Protein AF-A0A3D2CCB9-F1 (afdb_monomer_lite)

Sequence (405 aa):
MDDALVVRWASGDPSARTALRNAIRSTAERVLGHPAFLKAIGPEVRGKYASEDKRRELTGAIADQVMRQRPATAGQVKVVALMTAGRIAVEALQTGRAKASDGSRHLPPAIVMQWTIVPDTLNPRLKEAAEKHLAICAQCREDLRTMDRIVRTLDAVDHETTRAELAEEAAHVQKSLDETVDLQAAMRSAMKDAREARRAKMQSRARGGASSKGGSRALPGAAADAGSSGGRAWIPLVTVVLLGAGALWALRGDDGSAPTGPVKGVAALADLSAPEVARLEELPPAVQMVVADLGSGDCRTAAGRMRGIVRENPDMPRLGMLEGAAWVCAGNGAKANRILKPLSELEASANPPRQVWWYLAQSQLLMGNVDEALQSLVKAQQEDPRHRARAEAQVGLIKEALDAM

Secondary structure (DSSP, 8-state):
--HHHHHHHHTT-HHHHHHHHHHHHHHHHHHHT-HHHHHHS-HHHHHHHSSHHHHHHHHHHHHHHHHHT--SSHHHHHHHHHHHHHHHHHHHHHTTPPPPTTSPPPPPHHHHHHHHH-TTSS-HHHHHHHHHHHHH-HHHHHHHHHHHHHHHHHHHH-TTS-HHHHHHHHHHHHHHHHHHHHHHHHHHHHHHHHHHHHHHHHHHHTTS-----------------------TTTHHHHHHHHHHHHHHHHHS-------S---TTGGGGS--PPP----GGGS-TTHHHHHHHHHTT-HHHHHHHHHHHHHH-TT-HHHHHHHHHHHHHTT-HHHHHHHHHHHHSS-GGG---TTHHHHHHHHHHHHT-HHHHHHHHHHHHHH-TTTHHHHHHHHHHHHHHHHT-

Radius of gyration: 27.5 Å; chains: 1; bounding box: 79×64×67 Å

Structure (mmCIF, N/CA/C/O backbone):
data_AF-A0A3D2CCB9-F1
#
_entry.id   AF-A0A3D2CCB9-F1
#
loop_
_atom_site.group_PDB
_atom_site.id
_atom_site.type_symbol
_atom_site.label_atom_id
_atom_site.label_alt_id
_atom_site.label_comp_id
_atom_site.label_asym_id
_atom_site.label_entity_id
_atom_site.label_seq_id
_atom_site.pdbx_PDB_ins_code
_atom_site.Cartn_x
_atom_site.Cartn_y
_atom_site.Cartn_z
_atom_site.occupancy
_atom_site.B_iso_or_equiv
_atom_site.auth_seq_id
_atom_site.auth_comp_id
_atom_site.auth_asym_id
_atom_site.auth_atom_id
_atom_site.pdbx_PDB_model_num
ATOM 1 N N . MET A 1 1 ? -13.197 11.278 -19.118 1.00 89.81 1 MET A N 1
ATOM 2 C CA . MET A 1 1 ? -11.741 11.075 -18.886 1.00 89.81 1 MET A CA 1
ATOM 3 C C . MET A 1 1 ? -11.446 9.689 -19.404 1.00 89.81 1 MET A C 1
ATOM 5 O O . MET A 1 1 ? -12.121 8.780 -18.949 1.00 89.81 1 MET A O 1
ATOM 9 N N . ASP A 1 2 ? -10.535 9.545 -20.360 1.00 92.81 2 ASP A N 1
ATOM 10 C CA . ASP A 1 2 ? -10.355 8.311 -21.132 1.00 92.81 2 ASP A CA 1
ATOM 11 C C . ASP A 1 2 ? -8.948 7.711 -20.973 1.00 92.81 2 ASP A C 1
ATOM 13 O O . ASP A 1 2 ? -8.016 8.364 -20.491 1.00 92.81 2 ASP A O 1
ATOM 17 N N . ASP A 1 3 ? -8.795 6.446 -21.368 1.00 94.44 3 ASP A N 1
ATOM 18 C CA . ASP A 1 3 ? -7.508 5.746 -21.306 1.00 94.44 3 ASP A CA 1
ATOM 19 C C . ASP A 1 3 ? -6.469 6.362 -22.249 1.00 94.44 3 ASP A C 1
ATOM 21 O O . ASP A 1 3 ? -5.279 6.355 -21.942 1.00 94.44 3 ASP A O 1
ATOM 25 N N . ALA A 1 4 ? -6.894 6.973 -23.360 1.00 95.44 4 ALA A N 1
ATOM 26 C CA . ALA A 1 4 ? -5.995 7.668 -24.279 1.00 95.44 4 ALA A CA 1
ATOM 27 C C . ALA A 1 4 ? -5.254 8.830 -23.587 1.00 95.44 4 ALA A C 1
ATOM 29 O O . ALA A 1 4 ? -4.055 9.028 -23.808 1.00 95.44 4 ALA A O 1
ATOM 30 N N . LEU A 1 5 ? -5.930 9.569 -22.702 1.00 95.56 5 LEU A N 1
ATOM 31 C CA . LEU A 1 5 ? -5.327 10.601 -21.863 1.00 95.56 5 LEU A CA 1
ATOM 32 C C . LEU A 1 5 ? -4.329 10.015 -20.854 1.00 95.56 5 LEU A C 1
ATOM 34 O O . LEU A 1 5 ? -3.261 10.599 -20.649 1.00 95.56 5 LEU A O 1
ATOM 38 N N . VAL A 1 6 ? -4.646 8.869 -20.242 1.00 96.44 6 VAL A N 1
ATOM 39 C CA . VAL A 1 6 ? -3.758 8.190 -19.279 1.00 96.44 6 VAL A CA 1
ATOM 40 C C . VAL A 1 6 ? -2.511 7.640 -19.972 1.00 96.44 6 VAL A C 1
ATOM 42 O O . VAL A 1 6 ? -1.403 7.884 -19.497 1.00 96.44 6 VAL A O 1
ATOM 45 N N . VAL A 1 7 ? -2.656 7.008 -21.141 1.00 96.12 7 VAL A N 1
ATOM 46 C CA . VAL A 1 7 ? -1.538 6.520 -21.967 1.00 96.12 7 VAL A CA 1
ATOM 47 C C . VAL A 1 7 ? -0.624 7.671 -22.399 1.00 96.12 7 VAL A C 1
ATOM 49 O O . VAL A 1 7 ? 0.592 7.575 -22.237 1.00 96.12 7 VAL A O 1
ATOM 52 N N . ARG A 1 8 ? -1.181 8.798 -22.869 1.00 97.31 8 ARG A N 1
ATOM 53 C CA . ARG A 1 8 ? -0.388 9.995 -23.219 1.00 97.31 8 ARG A CA 1
ATOM 54 C C . ARG A 1 8 ? 0.357 10.576 -22.017 1.00 97.31 8 ARG A C 1
ATOM 56 O O . ARG A 1 8 ? 1.513 10.984 -22.133 1.00 97.31 8 ARG A O 1
ATOM 63 N N . TRP A 1 9 ? -0.282 10.611 -20.848 1.00 97.06 9 TRP A N 1
ATOM 64 C CA . TRP A 1 9 ? 0.381 11.029 -19.614 1.00 97.06 9 TRP A CA 1
ATOM 65 C C . TRP A 1 9 ? 1.522 10.075 -19.228 1.00 97.06 9 TRP A C 1
ATOM 67 O O . TRP A 1 9 ? 2.608 10.545 -18.881 1.00 97.06 9 TRP A O 1
ATOM 77 N N . ALA 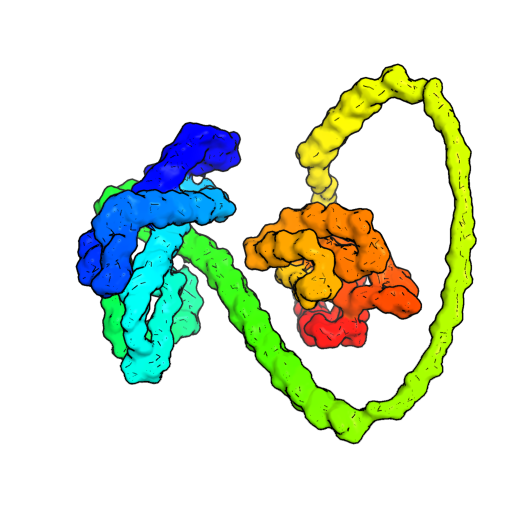A 1 10 ? 1.311 8.762 -19.344 1.00 94.44 10 ALA A N 1
ATOM 78 C CA . ALA A 1 10 ? 2.328 7.746 -19.086 1.00 94.44 10 ALA A CA 1
ATOM 79 C C . ALA A 1 10 ? 3.521 7.851 -20.057 1.00 94.44 10 ALA A C 1
ATOM 81 O O . ALA A 1 10 ? 4.663 7.677 -19.631 1.00 94.44 10 ALA A O 1
ATOM 82 N N . SER A 1 11 ? 3.290 8.236 -21.320 1.00 96.19 11 SER A N 1
ATOM 83 C CA . SER A 1 11 ? 4.350 8.566 -22.287 1.00 96.19 11 SER A CA 1
ATOM 84 C C . SER A 1 11 ? 4.996 9.948 -22.078 1.00 96.19 11 SER A C 1
ATOM 86 O O . SER A 1 11 ? 5.824 10.364 -22.883 1.00 96.19 11 SER A O 1
ATOM 88 N N . GLY A 1 12 ? 4.639 10.674 -21.012 1.00 95.81 12 GLY A N 1
ATOM 89 C CA . GLY A 1 12 ? 5.290 11.923 -20.604 1.00 95.81 12 GLY A CA 1
ATOM 90 C C . GLY A 1 12 ? 4.719 13.215 -21.200 1.00 95.81 12 GLY A C 1
ATOM 91 O O . GLY A 1 12 ? 5.327 14.267 -21.009 1.00 95.81 12 GLY A O 1
ATOM 92 N N . ASP A 1 13 ? 3.567 13.180 -21.878 1.00 97.00 13 ASP A N 1
ATOM 93 C CA . ASP A 1 13 ? 2.943 14.366 -22.486 1.00 97.00 13 ASP A CA 1
ATOM 94 C C . ASP A 1 13 ? 2.554 15.418 -21.412 1.00 97.00 13 ASP A C 1
ATOM 96 O O . ASP A 1 13 ? 1.701 15.146 -20.552 1.00 97.00 13 ASP A O 1
ATOM 100 N N . PRO A 1 14 ? 3.129 16.642 -21.438 1.00 95.50 14 PRO A N 1
ATOM 101 C CA . PRO A 1 14 ? 2.828 17.688 -20.455 1.00 95.50 14 PRO A CA 1
ATOM 102 C C . PRO A 1 14 ? 1.378 18.191 -20.507 1.00 95.50 14 PRO A C 1
ATOM 104 O O . PRO A 1 14 ? 0.819 18.583 -19.476 1.00 95.50 14 PRO A O 1
ATOM 107 N N . SER A 1 15 ? 0.751 18.169 -21.688 1.00 96.31 15 SER A N 1
ATOM 108 C CA . SER A 1 15 ? -0.650 18.563 -21.862 1.00 96.31 15 SER A CA 1
ATOM 109 C C . SER A 1 15 ? -1.579 17.517 -21.243 1.00 96.31 15 SER A C 1
ATOM 111 O O . SER A 1 15 ? -2.461 17.870 -20.456 1.00 96.31 15 SER A O 1
ATOM 113 N N . ALA A 1 16 ? -1.295 16.231 -21.476 1.00 96.06 16 ALA A N 1
ATOM 114 C CA . ALA A 1 16 ? -2.024 15.122 -20.870 1.00 96.06 16 ALA A CA 1
ATOM 115 C C . ALA A 1 16 ? -1.868 15.111 -19.343 1.00 96.06 16 ALA A C 1
ATOM 117 O O . ALA A 1 16 ? -2.861 15.018 -18.624 1.00 96.06 16 ALA A O 1
ATOM 118 N N . ARG A 1 17 ? -0.645 15.326 -18.831 1.00 96.88 17 ARG A N 1
ATOM 119 C CA . ARG A 1 17 ? -0.377 15.495 -17.392 1.00 96.88 17 ARG A CA 1
ATOM 120 C C . ARG A 1 17 ? -1.244 16.591 -16.767 1.00 96.88 17 ARG A C 1
ATOM 122 O O . ARG A 1 17 ? -1.768 16.412 -15.669 1.00 96.88 17 ARG A O 1
ATOM 129 N N . THR A 1 18 ? -1.373 17.728 -17.447 1.00 97.19 18 THR A N 1
ATOM 130 C CA . THR A 1 18 ? -2.133 18.886 -16.953 1.00 97.19 18 THR A CA 1
ATOM 131 C C . THR A 1 18 ? -3.636 18.612 -16.967 1.00 97.19 18 THR A C 1
ATOM 133 O O . THR A 1 18 ? -4.312 18.843 -15.963 1.00 97.19 18 THR A O 1
ATOM 136 N N . ALA A 1 19 ? -4.155 18.055 -18.063 1.00 96.62 19 ALA A N 1
ATOM 137 C CA . ALA A 1 19 ? -5.556 17.666 -18.180 1.00 96.62 19 ALA A CA 1
ATOM 138 C C . ALA A 1 19 ? -5.942 16.579 -17.160 1.00 96.62 19 ALA A C 1
ATOM 140 O O . ALA A 1 19 ? -6.955 16.725 -16.476 1.00 96.62 19 ALA A O 1
ATOM 141 N N . LEU A 1 20 ? -5.104 15.554 -16.966 1.00 97.12 20 LEU A N 1
ATOM 142 C CA . LEU A 1 20 ? -5.332 14.497 -15.977 1.00 97.12 20 LEU A CA 1
ATOM 143 C C . LEU A 1 20 ? -5.311 15.043 -14.542 1.00 97.12 20 LEU A C 1
ATOM 145 O O . LEU A 1 20 ? -6.213 14.750 -13.756 1.00 97.12 20 LEU A O 1
ATOM 149 N N . ARG A 1 21 ? -4.345 15.913 -14.206 1.00 97.69 21 ARG A N 1
ATOM 150 C CA . ARG A 1 21 ? -4.309 16.607 -12.906 1.00 97.69 21 ARG A CA 1
ATOM 151 C C . ARG A 1 21 ? -5.600 17.390 -12.663 1.00 97.69 21 ARG A C 1
ATOM 153 O O . ARG A 1 21 ? -6.152 17.326 -11.567 1.00 97.69 21 ARG A O 1
ATOM 160 N N . ASN A 1 22 ? -6.095 18.107 -13.671 1.00 96.94 22 ASN A N 1
ATOM 161 C CA . ASN A 1 22 ? -7.333 18.880 -13.566 1.00 96.94 22 ASN A CA 1
ATOM 162 C C . ASN A 1 22 ? -8.575 17.981 -13.436 1.00 96.94 22 ASN A C 1
ATOM 164 O O . ASN A 1 22 ? -9.456 18.298 -12.639 1.00 96.94 22 ASN A O 1
ATOM 168 N N . ALA A 1 23 ? -8.623 16.839 -14.128 1.00 95.81 23 ALA A N 1
ATOM 169 C CA . ALA A 1 23 ? -9.690 15.849 -13.975 1.00 95.81 23 ALA A CA 1
ATOM 170 C C . ALA A 1 23 ? -9.727 15.261 -12.551 1.00 95.81 23 ALA A C 1
ATOM 172 O O . ALA A 1 23 ? -10.789 15.221 -11.929 1.00 95.81 23 ALA A O 1
ATOM 173 N N . ILE A 1 24 ? -8.568 14.901 -11.984 1.00 97.31 24 ILE A N 1
ATOM 174 C CA . ILE A 1 24 ? -8.467 14.423 -10.595 1.00 97.31 24 ILE A CA 1
ATOM 175 C C . ILE A 1 24 ? -8.910 15.513 -9.607 1.00 97.31 24 ILE A C 1
ATOM 177 O O . ILE A 1 24 ? -9.691 15.232 -8.697 1.00 97.31 24 ILE A O 1
ATOM 181 N N . ARG A 1 25 ? -8.464 16.766 -9.800 1.00 97.50 25 ARG A N 1
ATOM 182 C CA . ARG A 1 25 ? -8.892 17.902 -8.964 1.00 97.50 25 ARG A CA 1
ATOM 183 C C . ARG A 1 25 ? -10.398 18.128 -9.034 1.00 97.50 25 ARG A C 1
ATOM 185 O O . ARG A 1 25 ? -11.002 18.324 -7.990 1.00 97.50 25 ARG A O 1
ATOM 192 N N . SER A 1 26 ? -10.995 18.055 -10.224 1.00 95.62 26 SER A N 1
ATOM 193 C CA . SER A 1 26 ? -12.445 18.170 -10.417 1.00 95.62 26 SER A CA 1
ATOM 194 C C . SER A 1 26 ? -13.201 17.070 -9.667 1.00 95.62 26 SER A C 1
ATOM 196 O O . SER A 1 26 ? -14.114 17.358 -8.901 1.00 95.62 26 SER A O 1
ATOM 198 N N . THR A 1 27 ? -12.782 15.807 -9.786 1.00 95.75 27 THR A N 1
ATOM 199 C CA . THR A 1 27 ? -13.390 14.692 -9.037 1.00 95.75 27 THR A CA 1
ATOM 200 C C . THR A 1 27 ? -13.267 14.878 -7.522 1.00 95.75 27 THR A C 1
ATOM 202 O O . THR A 1 27 ? -14.252 14.714 -6.804 1.00 95.75 27 THR A O 1
ATOM 205 N N . ALA A 1 28 ? -12.100 15.294 -7.028 1.00 97.06 28 ALA A N 1
ATOM 206 C CA . ALA A 1 28 ? -11.897 15.566 -5.608 1.00 97.06 28 ALA A CA 1
ATOM 207 C C . ALA A 1 28 ? -12.698 16.791 -5.109 1.00 97.06 28 ALA A C 1
ATOM 209 O O . ALA A 1 28 ? -13.247 16.751 -4.009 1.00 97.06 28 ALA A O 1
ATOM 210 N N . GLU A 1 29 ? -12.833 17.845 -5.919 1.00 96.88 29 GLU A N 1
ATOM 211 C CA . GLU A 1 29 ? -13.668 19.020 -5.628 1.00 96.88 29 GLU A CA 1
ATOM 212 C C . GLU A 1 29 ? -15.150 18.637 -5.559 1.00 96.88 29 GLU A C 1
ATOM 214 O O . GLU A 1 29 ? -15.848 19.049 -4.637 1.00 96.88 29 GLU A O 1
ATOM 219 N N . ARG A 1 30 ? -15.627 17.778 -6.470 1.00 96.00 30 ARG A N 1
ATOM 220 C CA . ARG A 1 30 ? -17.007 17.272 -6.445 1.00 96.00 30 ARG A CA 1
ATOM 221 C C . ARG A 1 30 ? -17.314 16.448 -5.184 1.00 96.00 30 ARG A C 1
ATOM 223 O O . ARG A 1 30 ? -18.445 16.498 -4.711 1.00 96.00 30 ARG A O 1
ATOM 230 N N . VAL A 1 31 ? -16.329 15.749 -4.604 1.00 97.00 31 VAL A N 1
ATOM 231 C CA . VAL A 1 31 ? -16.457 15.070 -3.295 1.00 97.00 31 VAL A CA 1
ATOM 232 C C . VAL A 1 31 ? -16.439 16.079 -2.136 1.00 97.00 31 VAL A C 1
ATOM 234 O O . VAL A 1 31 ? -17.378 16.125 -1.342 1.00 97.00 31 VAL A O 1
ATOM 237 N N . LEU A 1 32 ? -15.392 16.905 -2.037 1.00 97.06 32 LEU A N 1
ATOM 238 C CA . LEU A 1 32 ? -15.156 17.803 -0.893 1.00 97.06 32 LEU A CA 1
ATOM 239 C C . LEU A 1 32 ? -16.065 19.045 -0.876 1.00 97.06 32 LEU A C 1
ATOM 241 O O . LEU A 1 32 ? -16.229 19.678 0.165 1.00 97.06 32 LEU A O 1
ATOM 245 N N . GLY A 1 33 ? -16.651 19.405 -2.015 1.00 96.12 33 GLY A N 1
ATOM 246 C CA . GLY A 1 33 ? -17.669 20.444 -2.158 1.00 96.12 33 GLY A CA 1
ATOM 247 C C . GLY A 1 33 ? -19.104 19.910 -2.105 1.00 96.12 33 GLY A C 1
ATOM 248 O O . GLY A 1 33 ? -20.044 20.699 -2.206 1.00 96.12 33 GLY A O 1
ATOM 249 N N . HIS A 1 34 ? -19.312 18.594 -1.958 1.00 97.00 34 HIS A N 1
ATOM 250 C CA . HIS A 1 34 ? -20.649 18.014 -2.068 1.00 97.00 34 HIS A CA 1
ATOM 251 C C . HIS A 1 34 ? -21.597 18.534 -0.967 1.00 97.00 34 HIS A C 1
ATOM 253 O O . HIS A 1 34 ? -21.250 18.470 0.219 1.00 97.00 34 HIS A O 1
ATOM 259 N N . PRO A 1 35 ? -22.839 18.956 -1.289 1.00 95.88 35 PRO A N 1
ATOM 260 C CA . PRO A 1 35 ? -23.764 19.508 -0.297 1.00 95.88 35 PRO A CA 1
ATOM 261 C C . PRO A 1 35 ? -24.075 18.571 0.877 1.00 95.88 35 PRO A C 1
ATOM 263 O O . PRO A 1 35 ? -24.323 19.047 1.982 1.00 95.88 35 PRO A O 1
ATOM 266 N N . ALA A 1 36 ? -24.059 17.247 0.671 1.00 95.38 36 ALA A N 1
ATOM 267 C CA . ALA A 1 36 ? -24.248 16.290 1.766 1.00 95.38 36 ALA A CA 1
ATOM 268 C C . ALA A 1 36 ? -23.063 16.290 2.748 1.00 95.38 36 ALA A C 1
ATOM 270 O O . ALA A 1 36 ? -23.281 16.314 3.955 1.00 95.38 36 ALA A O 1
ATOM 271 N N . PHE A 1 37 ? -21.827 16.344 2.238 1.00 97.00 37 PHE A N 1
ATOM 272 C CA . PHE A 1 37 ? -20.616 16.424 3.055 1.00 97.00 37 PHE A CA 1
ATOM 273 C C . PHE A 1 37 ? -20.558 17.746 3.831 1.00 97.00 37 PHE A C 1
ATOM 275 O O . PHE A 1 37 ? -20.442 17.737 5.054 1.00 97.00 37 PHE A O 1
ATOM 282 N N . LEU A 1 38 ? -20.748 18.882 3.148 1.00 96.00 38 LEU A N 1
ATOM 283 C CA . LEU A 1 38 ? -20.695 20.211 3.773 1.00 96.00 38 LEU A CA 1
ATOM 284 C C . LEU A 1 38 ? -21.768 20.421 4.861 1.00 96.00 38 LEU A C 1
ATOM 286 O O . LEU A 1 38 ? -21.538 21.170 5.814 1.00 96.00 38 LEU A O 1
ATOM 290 N N . LYS A 1 39 ? -22.920 19.744 4.751 1.00 94.81 39 LYS A N 1
ATOM 291 C CA . LYS A 1 39 ? -23.961 19.713 5.794 1.00 94.81 39 LYS A CA 1
ATOM 292 C C . LYS A 1 39 ? -23.605 18.792 6.968 1.00 94.81 39 LYS A C 1
ATOM 294 O O . LYS A 1 39 ? -23.946 19.126 8.099 1.00 94.81 39 LYS A O 1
ATOM 299 N N . ALA A 1 40 ? -22.938 17.667 6.709 1.00 94.06 40 ALA A N 1
ATOM 300 C CA . ALA A 1 40 ? -22.612 16.650 7.712 1.00 94.06 40 ALA A CA 1
ATOM 301 C C . ALA A 1 40 ? -21.340 16.952 8.534 1.00 94.06 40 ALA A C 1
ATOM 303 O O . ALA A 1 40 ? -21.204 16.450 9.651 1.00 94.06 40 ALA A O 1
ATOM 304 N N . ILE A 1 41 ? -20.415 17.780 8.030 1.00 94.44 41 ILE A N 1
ATOM 305 C CA . ILE A 1 41 ? -19.213 18.173 8.785 1.00 94.44 41 ILE A CA 1
ATOM 306 C C . ILE A 1 41 ? -19.514 19.135 9.943 1.00 94.44 41 ILE A C 1
ATOM 308 O O . ILE A 1 41 ? -20.292 20.092 9.817 1.00 94.44 41 ILE A O 1
ATOM 312 N N . GLY A 1 42 ? -18.829 18.901 11.067 1.00 90.75 42 GLY A N 1
ATOM 313 C CA . GLY A 1 42 ? -18.899 19.729 12.270 1.00 90.75 42 GLY A CA 1
ATOM 314 C C . GLY A 1 42 ? -18.326 21.144 12.079 1.00 90.75 42 GLY A C 1
ATOM 315 O O . GLY A 1 42 ? -17.565 21.392 11.137 1.00 90.75 42 GLY A O 1
ATOM 316 N N . PRO A 1 43 ? -18.672 22.095 12.968 1.00 90.50 43 PRO A N 1
ATOM 317 C CA . PRO A 1 43 ? -18.287 23.502 12.826 1.00 90.50 43 PRO A CA 1
ATOM 318 C C . PRO A 1 43 ? -16.764 23.713 12.825 1.00 90.50 43 PRO A C 1
ATOM 320 O O . PRO A 1 43 ? -16.272 24.529 12.048 1.00 90.50 43 PRO A O 1
ATOM 323 N N . GLU A 1 44 ? -16.021 22.935 13.619 1.00 90.19 44 GLU A N 1
ATOM 324 C CA . GLU A 1 44 ? -14.558 23.018 13.769 1.00 90.19 44 GLU A CA 1
ATOM 325 C C . GLU A 1 44 ? -13.802 22.855 12.442 1.00 90.19 44 GLU A C 1
ATOM 327 O O . GLU A 1 44 ? -12.854 23.585 12.152 1.00 90.19 44 GLU A O 1
ATOM 332 N N . VAL A 1 45 ? -14.237 21.908 11.606 1.00 93.12 45 VAL A N 1
ATOM 333 C CA . VAL A 1 45 ? -13.616 21.626 10.303 1.00 93.12 45 VAL A CA 1
ATOM 334 C C . VAL A 1 45 ? -14.290 22.354 9.147 1.00 93.12 45 VAL A C 1
ATOM 336 O O . VAL A 1 45 ? -13.662 22.525 8.103 1.00 93.12 45 VAL A O 1
ATOM 339 N N . ARG A 1 46 ? -15.530 22.837 9.308 1.00 91.75 46 ARG A N 1
ATOM 340 C CA . ARG A 1 46 ? -16.287 23.515 8.240 1.00 91.75 46 ARG A CA 1
ATOM 341 C C . ARG A 1 46 ? -15.510 24.678 7.626 1.00 91.75 46 ARG A C 1
ATOM 343 O O . ARG A 1 46 ? -15.502 24.824 6.407 1.00 91.75 46 ARG A O 1
ATOM 350 N N . GLY A 1 47 ? -14.764 25.434 8.433 1.00 91.12 47 GLY A N 1
ATOM 351 C CA . GLY A 1 47 ? -13.903 26.525 7.962 1.00 91.12 47 GLY A CA 1
ATOM 352 C C . GLY A 1 47 ? -12.766 26.111 7.010 1.00 91.12 47 GLY A C 1
ATOM 353 O O . GLY A 1 47 ? -12.216 26.985 6.338 1.00 91.12 47 GLY A O 1
ATOM 354 N N . LYS A 1 48 ? -12.411 24.818 6.926 1.00 91.81 48 LYS A N 1
ATOM 355 C CA . LYS A 1 48 ? -11.437 24.267 5.961 1.00 91.81 48 LYS A CA 1
ATOM 356 C C . LYS A 1 48 ? -12.069 23.895 4.615 1.00 91.81 48 LYS A C 1
ATOM 358 O O . LYS A 1 48 ? -11.382 23.946 3.605 1.00 91.81 48 LYS A O 1
ATOM 363 N N . TYR A 1 49 ? -13.358 23.555 4.598 1.00 94.38 49 TYR A N 1
ATOM 364 C CA . TYR A 1 49 ? -14.058 23.047 3.409 1.00 94.38 49 TYR A CA 1
ATOM 365 C C . TYR A 1 49 ? -15.093 24.025 2.832 1.00 94.38 49 TYR A C 1
ATOM 367 O O . TYR A 1 49 ? -15.561 23.827 1.716 1.00 94.38 49 TYR A O 1
ATOM 375 N N . ALA A 1 50 ? -15.459 25.088 3.556 1.00 88.25 50 ALA A N 1
ATOM 376 C CA . ALA A 1 50 ? -16.481 26.039 3.116 1.00 88.25 50 ALA A CA 1
ATOM 377 C C . ALA A 1 50 ? -16.060 26.873 1.890 1.00 88.25 50 ALA A C 1
ATOM 379 O O . ALA A 1 50 ? -16.846 27.006 0.953 1.00 88.25 50 ALA A O 1
ATOM 380 N N . SER A 1 51 ? -14.837 27.416 1.870 1.00 92.75 51 SER A N 1
ATOM 381 C CA . SER A 1 51 ? -14.349 28.229 0.749 1.00 92.75 51 SER A CA 1
ATOM 382 C C . SER A 1 51 ? -13.711 27.376 -0.345 1.00 92.75 51 SER A C 1
ATOM 384 O O . SER A 1 51 ? -12.999 26.409 -0.066 1.00 92.75 51 SER A O 1
ATOM 386 N N . GLU A 1 52 ? -13.938 27.766 -1.600 1.00 92.56 52 GLU A N 1
ATOM 387 C CA . GLU A 1 52 ? -13.395 27.065 -2.766 1.00 92.56 52 GLU A CA 1
ATOM 388 C C . GLU A 1 52 ? -11.861 27.056 -2.763 1.00 92.56 52 GLU A C 1
ATOM 390 O O . GLU A 1 52 ? -11.265 26.012 -2.990 1.00 92.56 52 GLU A O 1
ATOM 395 N N . ASP A 1 53 ? -11.204 28.162 -2.400 1.00 93.12 53 ASP A N 1
ATOM 396 C CA . ASP A 1 53 ? -9.734 28.251 -2.402 1.00 93.12 53 ASP A CA 1
ATOM 397 C C . ASP A 1 53 ? -9.053 27.231 -1.478 1.00 93.12 53 ASP A C 1
ATOM 399 O O . ASP A 1 53 ? -8.028 26.651 -1.838 1.00 93.12 53 ASP A O 1
ATOM 403 N N . LYS A 1 54 ? -9.654 26.931 -0.319 1.00 92.38 54 LYS A N 1
ATOM 404 C CA . LYS A 1 54 ? -9.115 25.922 0.607 1.00 92.38 54 LYS A CA 1
ATOM 405 C C . LYS A 1 54 ? -9.339 24.502 0.091 1.00 92.38 54 LYS A C 1
ATOM 407 O O . LYS A 1 54 ? -8.467 23.648 0.237 1.00 92.38 54 LYS A O 1
ATOM 412 N N . ARG A 1 55 ? -10.467 24.238 -0.579 1.00 95.12 55 ARG A N 1
ATOM 413 C CA . ARG A 1 55 ? -10.667 22.956 -1.273 1.00 95.12 55 ARG A CA 1
ATOM 414 C C . ARG A 1 55 ? -9.736 22.826 -2.486 1.00 95.12 55 ARG A C 1
ATOM 416 O O . ARG A 1 55 ? -9.158 21.763 -2.692 1.00 95.12 55 ARG A O 1
ATOM 423 N N . ARG A 1 56 ? -9.468 23.907 -3.227 1.00 92.69 56 ARG A N 1
ATOM 424 C CA . ARG A 1 56 ? -8.487 23.953 -4.330 1.00 92.69 56 ARG A CA 1
ATOM 425 C C . ARG A 1 56 ? -7.065 23.599 -3.881 1.00 92.69 56 ARG A C 1
ATOM 427 O O . ARG A 1 56 ? -6.341 22.982 -4.667 1.00 92.69 56 ARG A O 1
ATOM 434 N N . GLU A 1 57 ? -6.673 23.946 -2.656 1.00 92.56 57 GLU A N 1
ATOM 435 C CA . GLU A 1 57 ? -5.408 23.517 -2.040 1.00 92.56 57 GLU A CA 1
ATOM 436 C C . GLU A 1 57 ? -5.400 21.997 -1.783 1.00 92.56 57 GLU A C 1
ATOM 438 O O . GLU A 1 57 ? -4.544 21.279 -2.308 1.00 92.56 57 GLU A O 1
ATOM 443 N N . LEU A 1 58 ? -6.415 21.484 -1.074 1.00 94.62 58 LEU A N 1
ATOM 444 C CA . LEU A 1 58 ? -6.555 20.055 -0.751 1.00 94.62 58 LEU A CA 1
ATOM 445 C C . LEU A 1 58 ? -6.632 19.167 -2.004 1.00 94.62 58 LEU A C 1
ATOM 447 O O . LEU A 1 58 ? -5.942 18.153 -2.099 1.00 94.62 58 LEU A O 1
ATOM 451 N N . THR A 1 59 ? -7.421 19.564 -3.005 1.00 96.81 59 THR A N 1
ATOM 452 C CA . THR A 1 59 ? -7.526 18.849 -4.290 1.00 96.81 59 THR A CA 1
ATOM 453 C C . THR A 1 59 ? -6.203 18.837 -5.055 1.00 96.81 59 THR A C 1
ATOM 455 O O . THR A 1 59 ? -5.918 17.869 -5.760 1.00 96.81 59 THR A O 1
ATOM 458 N N . GLY A 1 60 ? -5.362 19.866 -4.894 1.00 95.31 60 GLY A N 1
ATOM 459 C CA . GLY A 1 60 ? -4.001 19.891 -5.427 1.00 95.31 60 GLY A CA 1
ATOM 460 C C . GLY A 1 60 ? -3.136 18.767 -4.853 1.00 95.31 60 GLY A C 1
ATOM 461 O O . GLY A 1 60 ? -2.554 17.999 -5.620 1.00 95.31 60 GLY A O 1
ATOM 462 N N . ALA A 1 61 ? -3.120 18.624 -3.524 1.00 95.44 61 ALA A N 1
ATOM 463 C CA . ALA A 1 61 ? -2.387 17.560 -2.835 1.00 95.44 61 ALA A CA 1
ATOM 464 C C . ALA A 1 61 ? -2.918 16.156 -3.183 1.00 95.44 61 ALA A C 1
ATOM 466 O O . ALA A 1 61 ? -2.123 15.239 -3.411 1.00 95.44 61 ALA A O 1
ATOM 467 N N . ILE A 1 62 ? -4.245 16.002 -3.300 1.00 97.12 62 ILE A N 1
ATOM 468 C CA . ILE A 1 62 ? -4.884 14.762 -3.770 1.00 97.12 62 ILE A CA 1
ATOM 469 C C . ILE A 1 62 ? -4.386 14.414 -5.176 1.00 97.12 62 ILE A C 1
ATOM 471 O O . ILE A 1 62 ? -3.935 13.293 -5.396 1.00 97.12 62 ILE A O 1
ATOM 475 N N . ALA A 1 63 ? -4.391 15.363 -6.116 1.00 97.38 63 ALA A N 1
ATOM 476 C CA . ALA A 1 63 ? -3.936 15.105 -7.481 1.00 97.38 63 ALA A CA 1
ATOM 477 C C . ALA A 1 63 ? -2.456 14.688 -7.551 1.00 97.38 63 ALA A C 1
ATOM 479 O O . ALA A 1 63 ? -2.126 13.753 -8.278 1.00 97.38 63 ALA A O 1
ATOM 480 N N . ASP A 1 64 ? -1.578 15.296 -6.746 1.00 96.31 64 ASP A N 1
ATOM 481 C CA . ASP A 1 64 ? -0.185 14.843 -6.621 1.00 96.31 64 ASP A CA 1
ATOM 482 C C . ASP A 1 64 ? -0.066 13.438 -6.011 1.00 96.31 64 ASP A C 1
ATOM 484 O O . ASP A 1 64 ? 0.823 12.672 -6.383 1.00 96.31 64 ASP A O 1
ATOM 488 N N . GLN A 1 65 ? -0.929 13.066 -5.062 1.00 95.00 65 GLN A N 1
ATOM 489 C CA . GLN A 1 65 ? -0.962 11.712 -4.500 1.00 95.00 65 GLN A CA 1
ATOM 490 C C . GLN A 1 65 ? -1.423 10.672 -5.531 1.00 95.00 65 GLN A C 1
ATOM 492 O O . GLN A 1 65 ? -0.716 9.686 -5.727 1.00 95.00 65 GLN A O 1
ATOM 497 N N . VAL A 1 66 ? -2.537 10.910 -6.231 1.00 95.94 66 VAL A N 1
ATOM 498 C CA . VAL A 1 66 ? -3.048 10.002 -7.276 1.00 95.94 66 VAL A CA 1
ATOM 499 C C . VAL A 1 66 ? -2.028 9.836 -8.403 1.00 95.94 66 VAL A C 1
ATOM 501 O O . VAL A 1 66 ? -1.689 8.715 -8.771 1.00 95.94 66 VAL A O 1
ATOM 504 N N . MET A 1 67 ? -1.458 10.934 -8.908 1.00 96.12 67 MET A N 1
ATOM 505 C CA . MET A 1 67 ? -0.457 10.874 -9.980 1.00 96.12 67 MET A CA 1
ATOM 506 C C . MET A 1 67 ? 0.824 10.129 -9.576 1.00 96.12 67 MET A C 1
ATOM 508 O O . MET A 1 67 ? 1.464 9.518 -10.432 1.00 96.12 67 MET A O 1
ATOM 512 N N . ARG A 1 68 ? 1.214 10.149 -8.293 1.00 94.81 68 ARG A N 1
ATOM 513 C CA . ARG A 1 68 ? 2.370 9.376 -7.801 1.00 94.81 68 ARG A CA 1
ATOM 514 C C . ARG A 1 68 ? 2.141 7.866 -7.834 1.00 94.81 68 ARG A C 1
ATOM 516 O O . ARG A 1 68 ? 3.117 7.144 -7.995 1.00 94.81 68 ARG A O 1
ATOM 523 N N . GLN A 1 69 ? 0.894 7.402 -7.741 1.00 89.88 69 GLN A N 1
ATOM 524 C CA . GLN A 1 69 ? 0.556 5.974 -7.806 1.00 89.88 69 GLN A CA 1
ATOM 525 C C . GLN A 1 69 ? 0.592 5.396 -9.230 1.00 89.88 69 GLN A C 1
ATOM 527 O O . GLN A 1 69 ? 0.529 4.184 -9.378 1.00 89.88 69 GLN A O 1
ATOM 532 N N . ARG A 1 70 ? 0.716 6.242 -10.267 1.00 92.75 70 ARG A N 1
ATOM 533 C CA . ARG A 1 70 ? 0.752 5.842 -11.689 1.00 92.75 70 ARG A CA 1
ATOM 534 C C . ARG A 1 70 ? -0.342 4.827 -12.091 1.00 92.75 70 ARG A C 1
ATOM 536 O O . ARG A 1 70 ? 0.005 3.758 -12.591 1.00 92.75 70 ARG A O 1
ATOM 543 N N . PRO A 1 71 ? -1.643 5.137 -11.901 1.00 91.38 71 PRO A N 1
ATOM 544 C CA . PRO A 1 71 ? -2.714 4.228 -12.310 1.00 91.38 71 PRO A CA 1
ATOM 545 C C . PRO A 1 71 ? -2.685 3.996 -13.829 1.00 91.38 71 PRO A C 1
ATOM 547 O O . PRO A 1 71 ? -2.338 4.910 -14.581 1.00 91.38 71 PRO A O 1
ATOM 550 N N . ALA A 1 72 ? -3.031 2.785 -14.268 1.00 90.69 72 ALA A N 1
ATOM 551 C CA . ALA A 1 72 ? -2.860 2.347 -15.655 1.00 90.69 72 ALA A CA 1
ATOM 552 C C . ALA A 1 72 ? -4.046 2.703 -16.568 1.00 90.69 72 ALA A C 1
ATOM 554 O O . ALA A 1 72 ? -3.844 2.913 -17.762 1.00 90.69 72 ALA A O 1
ATOM 555 N N . THR A 1 73 ? -5.257 2.798 -16.010 1.00 94.31 73 THR A N 1
ATOM 556 C CA . THR A 1 73 ? -6.502 3.140 -16.722 1.00 94.31 73 THR A CA 1
ATOM 557 C C . THR A 1 73 ? -7.132 4.414 -16.156 1.00 94.31 73 THR A C 1
ATOM 559 O O . THR A 1 73 ? -6.884 4.811 -15.012 1.00 94.31 73 THR A O 1
ATOM 562 N N . ALA A 1 74 ? -7.981 5.073 -16.940 1.00 92.62 74 ALA A N 1
ATOM 563 C CA . ALA A 1 74 ? -8.764 6.228 -16.514 1.00 92.62 74 ALA A CA 1
ATOM 564 C C . ALA A 1 74 ? -9.724 5.880 -15.378 1.00 92.62 74 ALA A C 1
ATOM 566 O O . ALA A 1 74 ? -9.888 6.662 -14.437 1.00 92.62 74 ALA A O 1
ATOM 567 N N . GLY A 1 75 ? -10.324 4.698 -15.432 1.00 90.12 75 GLY A N 1
ATOM 568 C CA . GLY A 1 75 ? -11.191 4.218 -14.375 1.00 90.12 75 GLY A CA 1
ATOM 569 C C . GLY A 1 75 ? -10.430 3.980 -13.058 1.00 90.12 75 GLY A C 1
ATOM 570 O O . GLY A 1 75 ? -10.820 4.538 -12.029 1.00 90.12 75 GLY A O 1
ATOM 571 N N . GLN A 1 76 ? -9.233 3.374 -13.084 1.00 89.62 76 GLN A N 1
ATOM 572 C CA . GLN A 1 76 ? -8.338 3.329 -11.916 1.00 89.62 76 GLN A CA 1
ATOM 573 C C . GLN A 1 76 ? -7.976 4.734 -11.398 1.00 89.62 76 GLN A C 1
ATOM 575 O O . GLN A 1 76 ? -7.989 4.953 -10.185 1.00 89.62 76 GLN A O 1
ATOM 580 N N . VAL A 1 77 ? -7.703 5.718 -12.271 1.00 94.69 77 VAL A N 1
ATOM 581 C CA . VAL A 1 77 ? -7.501 7.120 -11.841 1.00 94.69 77 VAL A CA 1
ATOM 582 C C . VAL A 1 77 ? -8.746 7.660 -11.119 1.00 94.69 77 VAL A C 1
ATOM 584 O O . VAL A 1 77 ? -8.610 8.300 -10.072 1.00 94.69 77 VAL A O 1
ATOM 587 N N . LYS A 1 78 ? -9.955 7.393 -11.635 1.00 93.44 78 LYS A N 1
ATOM 588 C CA . LYS A 1 78 ? -11.237 7.807 -11.033 1.00 93.44 78 LYS A CA 1
ATOM 589 C C . LYS A 1 78 ? -11.443 7.150 -9.664 1.00 93.44 78 LYS A C 1
ATOM 591 O O . LYS A 1 78 ? -11.702 7.864 -8.695 1.00 93.44 78 LYS A O 1
ATOM 596 N N . VAL A 1 79 ? -11.246 5.836 -9.554 1.00 91.69 79 VAL A N 1
ATOM 597 C CA . VAL A 1 79 ? -11.314 5.071 -8.296 1.00 91.69 79 VAL A CA 1
ATOM 598 C C . VAL A 1 79 ? -10.334 5.613 -7.260 1.00 91.69 79 VAL A C 1
ATOM 600 O O . VAL A 1 79 ? -10.734 5.941 -6.143 1.00 91.69 79 VAL A O 1
ATOM 603 N N . VAL A 1 80 ? -9.054 5.753 -7.615 1.00 93.31 80 VAL A N 1
ATOM 604 C CA . VAL A 1 80 ? -8.009 6.222 -6.693 1.00 93.31 80 VAL A CA 1
ATOM 605 C C . VAL A 1 80 ? -8.278 7.664 -6.243 1.00 93.31 80 VAL A C 1
ATOM 607 O O . VAL A 1 80 ? -8.093 7.985 -5.064 1.00 93.31 80 VAL A O 1
ATOM 610 N N . ALA A 1 81 ? -8.780 8.528 -7.133 1.00 95.81 81 ALA A N 1
ATOM 611 C CA . ALA A 1 81 ? -9.205 9.885 -6.789 1.00 95.81 81 ALA A CA 1
ATOM 612 C C . ALA A 1 81 ? -10.390 9.904 -5.811 1.00 95.81 81 ALA A C 1
ATOM 614 O O . ALA A 1 81 ? -10.324 10.606 -4.800 1.00 95.81 81 ALA A O 1
ATOM 615 N N . LEU A 1 82 ? -11.435 9.107 -6.065 1.00 95.12 82 LEU A N 1
ATOM 616 C CA . LEU A 1 82 ? -12.600 8.974 -5.184 1.00 95.12 82 LEU A CA 1
ATOM 617 C C . LEU A 1 82 ? -12.218 8.403 -3.812 1.00 95.12 82 LEU A C 1
ATOM 619 O O . LEU A 1 82 ? -12.617 8.956 -2.788 1.00 95.12 82 LEU A O 1
ATOM 623 N N . MET A 1 83 ? -11.392 7.355 -3.773 1.00 94.50 83 MET A N 1
ATOM 624 C CA . MET A 1 83 ? -10.876 6.761 -2.535 1.00 94.50 83 MET A CA 1
ATOM 625 C C . MET A 1 83 ? -10.038 7.758 -1.727 1.00 94.50 83 MET A C 1
ATOM 627 O O . MET A 1 83 ? -10.213 7.868 -0.515 1.00 94.50 83 MET A O 1
ATOM 631 N N . THR A 1 84 ? -9.151 8.516 -2.377 1.00 96.12 84 THR A N 1
ATOM 632 C CA . THR A 1 84 ? -8.272 9.484 -1.696 1.00 96.12 84 THR A CA 1
ATOM 633 C C . THR A 1 84 ? -9.060 10.688 -1.172 1.00 96.12 84 THR A C 1
ATOM 635 O O . THR A 1 84 ? -8.945 11.029 0.006 1.00 96.12 84 THR A O 1
ATOM 638 N N . ALA A 1 85 ? -9.911 11.301 -2.003 1.00 97.25 85 ALA A N 1
ATOM 639 C CA . ALA A 1 85 ? -10.755 12.424 -1.590 1.00 97.25 85 ALA A CA 1
ATOM 640 C C . ALA A 1 85 ? -11.787 12.010 -0.528 1.00 97.25 85 ALA A C 1
ATOM 642 O O . ALA A 1 85 ? -12.015 12.734 0.440 1.00 97.25 85 ALA A O 1
ATOM 643 N N . GLY A 1 86 ? -12.372 10.821 -0.678 1.00 96.94 86 GLY A N 1
ATOM 644 C CA . GLY A 1 86 ? -13.339 10.268 0.259 1.00 96.94 86 GLY A CA 1
ATOM 645 C C . GLY A 1 86 ? -12.741 9.927 1.624 1.00 96.94 86 GLY A C 1
ATOM 646 O O . GLY A 1 86 ? -13.380 10.189 2.638 1.00 96.94 86 GLY A O 1
ATOM 647 N N . ARG A 1 87 ? -11.494 9.435 1.691 1.00 97.19 87 ARG A N 1
ATOM 648 C CA . ARG A 1 87 ? -10.788 9.236 2.973 1.00 97.19 87 ARG A CA 1
ATOM 649 C C . ARG A 1 87 ? -10.646 10.559 3.731 1.00 97.19 87 ARG A C 1
ATOM 651 O O . ARG A 1 87 ? -11.030 10.621 4.893 1.00 97.19 87 ARG A O 1
ATOM 658 N N . ILE A 1 88 ? -10.210 11.625 3.055 1.00 96.88 88 ILE A N 1
ATOM 659 C CA . ILE A 1 88 ? -10.104 12.977 3.636 1.00 96.88 88 ILE A CA 1
ATOM 660 C C . ILE A 1 88 ? -11.481 13.504 4.080 1.00 96.88 88 ILE A C 1
ATOM 662 O O . ILE A 1 88 ? -11.601 14.108 5.148 1.00 96.88 88 ILE A O 1
ATOM 666 N N . ALA A 1 89 ? -12.540 13.237 3.307 1.00 97.31 89 ALA A N 1
ATOM 667 C CA . ALA A 1 89 ? -13.907 13.575 3.694 1.00 97.31 89 ALA A CA 1
ATOM 668 C C . ALA A 1 89 ? -14.347 12.831 4.971 1.00 97.31 89 ALA A C 1
ATOM 670 O O . ALA A 1 89 ? -14.857 13.455 5.898 1.00 97.31 89 ALA A O 1
ATOM 671 N N . VAL A 1 90 ? -14.105 11.522 5.074 1.00 97.38 90 VAL A N 1
ATOM 672 C CA . VAL A 1 90 ? -14.461 10.736 6.268 1.00 97.38 90 VAL A CA 1
ATOM 673 C C . VAL A 1 90 ? -13.624 11.146 7.489 1.00 97.38 90 VAL A C 1
ATOM 675 O O . VAL A 1 90 ? -14.177 11.278 8.578 1.00 97.38 90 VAL A O 1
ATOM 678 N N . GLU A 1 91 ? -12.336 11.462 7.328 1.00 96.50 91 GLU A N 1
ATOM 679 C CA . GLU A 1 91 ? -11.510 12.043 8.402 1.00 96.50 91 GLU A CA 1
ATOM 680 C C . GLU A 1 91 ? -12.081 13.377 8.907 1.00 96.50 91 GLU A C 1
ATOM 682 O O . GLU A 1 91 ? -12.180 13.605 10.116 1.00 96.50 91 GLU A O 1
ATOM 687 N N . ALA A 1 92 ? -12.519 14.249 7.995 1.00 96.12 92 ALA A N 1
ATOM 688 C CA . ALA A 1 92 ? -13.167 15.508 8.350 1.00 96.12 92 ALA A CA 1
ATOM 689 C C . ALA A 1 92 ? -14.520 15.299 9.046 1.00 96.12 92 ALA A C 1
ATOM 691 O O . ALA A 1 92 ? -14.810 15.990 10.020 1.00 96.12 92 ALA A O 1
ATOM 692 N N . LEU A 1 93 ? -15.327 14.335 8.591 1.00 96.19 93 LEU A N 1
ATOM 693 C CA . LEU A 1 93 ? -16.583 13.961 9.242 1.00 96.19 93 LEU A CA 1
ATOM 694 C C . LEU A 1 93 ? -16.342 13.481 10.680 1.00 96.19 93 LEU A C 1
ATOM 696 O O . LEU A 1 93 ? -17.058 13.909 11.583 1.00 96.19 93 LEU A O 1
ATOM 700 N N . GLN A 1 94 ? -15.325 12.642 10.897 1.00 95.12 94 GLN A N 1
ATOM 701 C CA . GLN A 1 94 ? -14.988 12.046 12.195 1.00 95.12 94 GLN A CA 1
ATOM 702 C C . GLN A 1 94 ? -14.229 12.986 13.150 1.00 95.12 94 GLN A C 1
ATOM 704 O O . GLN A 1 94 ? -14.168 12.716 14.352 1.00 95.12 94 GLN A O 1
ATOM 709 N N . THR A 1 95 ? -13.667 14.094 12.657 1.00 94.44 95 THR A N 1
ATOM 710 C CA . THR A 1 95 ? -12.933 15.066 13.485 1.00 94.44 95 THR A CA 1
ATOM 711 C C . THR A 1 95 ? -13.840 15.675 14.562 1.00 94.44 95 THR A C 1
ATOM 713 O O . THR A 1 95 ? -14.976 16.058 14.290 1.00 94.44 95 THR A O 1
ATOM 716 N N . GLY A 1 96 ? -13.341 15.750 15.801 1.00 86.56 96 GLY A N 1
ATOM 717 C CA . GLY A 1 96 ? -14.072 16.301 16.951 1.00 86.56 96 GLY A CA 1
ATOM 718 C C . GLY A 1 96 ? -15.168 15.386 17.520 1.00 86.56 96 GLY A C 1
ATOM 719 O O . GLY A 1 96 ? -15.739 15.691 18.566 1.00 86.56 96 GLY A O 1
ATOM 720 N N . ARG A 1 97 ? -15.465 14.239 16.890 1.00 89.50 97 ARG A N 1
ATOM 721 C CA . ARG A 1 97 ? -16.475 13.308 17.410 1.00 89.50 97 ARG A CA 1
ATOM 722 C C . ARG A 1 97 ? -15.961 12.547 18.630 1.00 89.50 97 ARG A C 1
ATOM 724 O O . ARG A 1 97 ? -14.841 12.035 18.645 1.00 89.50 97 ARG A O 1
ATOM 731 N N . ALA A 1 98 ? -16.829 12.401 19.630 1.00 88.75 98 ALA A N 1
ATOM 732 C CA . ALA A 1 98 ? -16.628 11.442 20.710 1.00 88.75 98 ALA A CA 1
ATOM 733 C C . ALA A 1 98 ? -16.518 10.010 20.152 1.00 88.75 98 ALA A C 1
ATOM 735 O O . ALA A 1 98 ? -16.929 9.736 19.024 1.00 88.75 98 ALA A O 1
ATOM 736 N N . LYS A 1 99 ? -15.976 9.085 20.952 1.00 86.75 99 LYS A N 1
ATOM 737 C CA . LYS A 1 99 ? -15.969 7.649 20.628 1.00 86.75 99 LYS A CA 1
ATOM 738 C C . LYS A 1 99 ? -17.399 7.117 20.445 1.00 86.75 99 LYS A C 1
ATOM 740 O O . LYS A 1 99 ? -18.357 7.746 20.894 1.00 86.75 99 LYS A O 1
ATOM 745 N N . ALA A 1 100 ? -17.531 5.953 19.811 1.00 83.12 100 ALA A N 1
ATOM 746 C CA . ALA A 1 100 ? -18.817 5.269 19.697 1.00 83.12 100 ALA A CA 1
ATOM 747 C C . ALA A 1 100 ? -19.401 4.930 21.088 1.00 83.12 100 ALA A C 1
ATOM 749 O O . ALA A 1 100 ? -18.697 4.966 22.100 1.00 83.12 100 ALA A O 1
ATOM 750 N N . SER A 1 101 ? -20.699 4.619 21.151 1.00 76.00 101 SER A N 1
ATOM 751 C CA . SER A 1 101 ? -21.440 4.380 22.405 1.00 76.00 101 SER A CA 1
ATOM 752 C C . SER A 1 101 ? -20.934 3.182 23.219 1.00 76.00 101 SER A C 1
ATOM 754 O O . SER A 1 101 ? -21.114 3.150 24.432 1.00 76.00 101 SER A O 1
ATOM 756 N N . ASP A 1 102 ? -20.263 2.233 22.570 1.00 76.25 102 ASP A N 1
ATOM 757 C CA . ASP A 1 102 ? -19.552 1.094 23.166 1.00 76.25 102 ASP A CA 1
ATOM 758 C C . ASP A 1 102 ? -18.104 1.432 23.596 1.00 76.25 102 ASP A C 1
ATOM 760 O O . ASP A 1 102 ? -17.347 0.562 24.024 1.00 76.25 102 ASP A O 1
ATOM 764 N N . GLY A 1 103 ? -17.684 2.693 23.457 1.00 81.81 103 GLY A N 1
ATOM 765 C CA . GLY A 1 103 ? -16.319 3.151 23.709 1.00 81.81 103 GLY A CA 1
ATOM 766 C C . GLY A 1 103 ? -15.310 2.789 22.611 1.00 81.81 103 GLY A C 1
ATOM 767 O O . GLY A 1 103 ? -14.119 3.088 22.770 1.00 81.81 103 GLY A O 1
ATOM 768 N N . SER A 1 104 ? -15.744 2.178 21.503 1.00 82.62 104 SER A N 1
ATOM 769 C CA . SER A 1 104 ? -14.875 1.833 20.376 1.00 82.62 104 SER A CA 1
ATOM 770 C C . SER A 1 104 ? -14.498 3.062 19.531 1.00 82.62 104 SER A C 1
ATOM 772 O O . SER A 1 104 ? -15.054 4.159 19.659 1.00 82.62 104 SER A O 1
ATOM 774 N N . ARG A 1 105 ? -13.475 2.905 18.683 1.00 90.81 105 ARG A N 1
ATOM 775 C CA . ARG A 1 105 ? -13.112 3.923 17.685 1.00 90.81 105 ARG A CA 1
ATOM 776 C C . ARG A 1 105 ? -14.056 3.810 16.488 1.00 90.81 105 ARG A C 1
ATOM 778 O O . ARG A 1 105 ? -14.453 2.703 16.142 1.00 90.81 105 ARG A O 1
ATOM 785 N N . HIS A 1 106 ? -14.344 4.939 15.843 1.00 93.31 106 HIS A N 1
ATOM 786 C CA . HIS A 1 106 ? -15.038 4.969 14.551 1.00 93.31 106 HIS A CA 1
ATOM 787 C C . HIS A 1 106 ? -14.309 4.126 13.499 1.00 93.31 106 HIS A C 1
ATOM 789 O O . HIS A 1 106 ? -13.092 3.927 13.590 1.00 93.31 106 HIS A O 1
ATOM 795 N N . LEU A 1 107 ? -15.051 3.652 12.495 1.00 94.25 107 LEU A N 1
ATOM 796 C CA . LEU A 1 107 ? -14.488 2.892 11.380 1.00 94.25 107 LEU A CA 1
ATOM 797 C C . LEU A 1 107 ? -13.363 3.673 10.686 1.00 94.25 107 LEU A C 1
ATOM 799 O O . LEU A 1 107 ? -13.538 4.865 10.418 1.00 94.25 107 LEU A O 1
ATOM 803 N N . PRO A 1 108 ? -12.240 3.020 10.328 1.00 94.94 108 PRO A N 1
ATOM 804 C CA . PRO A 1 108 ? -11.178 3.680 9.587 1.00 94.94 108 PRO A CA 1
ATOM 805 C C . PRO A 1 108 ? -11.707 4.280 8.269 1.00 94.94 108 PRO A C 1
ATOM 807 O O . PRO A 1 108 ? -12.426 3.586 7.544 1.00 94.94 108 PRO A O 1
ATOM 810 N N . PRO A 1 109 ? -11.304 5.509 7.899 1.00 95.19 109 PRO A N 1
ATOM 811 C CA . PRO A 1 109 ? -11.716 6.171 6.656 1.00 95.19 109 PRO A CA 1
ATOM 812 C C . PRO A 1 109 ? -11.554 5.311 5.397 1.00 95.19 109 PRO A C 1
ATOM 814 O O . PRO A 1 109 ? -12.394 5.344 4.500 1.00 95.19 109 PRO A O 1
ATOM 817 N N . ALA A 1 110 ? -10.496 4.495 5.349 1.00 91.38 110 ALA A N 1
ATOM 818 C CA . ALA A 1 110 ? -10.259 3.548 4.265 1.00 91.38 110 ALA A CA 1
ATOM 819 C C . ALA A 1 110 ? -11.369 2.490 4.141 1.00 91.38 110 ALA A C 1
ATOM 821 O O . ALA A 1 110 ? -11.829 2.256 3.029 1.00 91.38 110 ALA A O 1
ATOM 822 N N . ILE A 1 111 ? -11.835 1.924 5.261 1.00 92.94 111 ILE A N 1
ATOM 823 C CA . ILE A 1 111 ? -12.894 0.903 5.302 1.00 92.94 111 ILE A CA 1
ATOM 824 C C . ILE A 1 111 ? -14.244 1.506 4.907 1.00 92.94 111 ILE A C 1
ATOM 826 O O . ILE A 1 111 ? -14.981 0.893 4.143 1.00 92.94 111 ILE A O 1
ATOM 830 N N . VAL A 1 112 ? -14.558 2.726 5.364 1.00 95.31 112 VAL A N 1
ATOM 831 C CA . VAL A 1 112 ? -15.799 3.421 4.968 1.00 95.31 112 VAL A CA 1
ATOM 832 C C . VAL A 1 112 ? -15.835 3.643 3.453 1.00 95.31 112 VAL A C 1
ATOM 834 O O . VAL A 1 112 ? -16.855 3.382 2.816 1.00 95.31 112 VAL A O 1
ATOM 837 N N . MET A 1 113 ? -14.718 4.066 2.853 1.00 95.12 113 MET A N 1
ATOM 838 C CA . MET A 1 113 ? -14.642 4.277 1.405 1.00 95.12 113 MET A CA 1
ATOM 839 C C . MET A 1 113 ? -14.647 2.979 0.598 1.00 95.12 113 MET A C 1
ATOM 841 O O . MET A 1 113 ? -15.376 2.894 -0.388 1.00 95.12 113 MET A O 1
ATOM 845 N N . GLN A 1 114 ? -13.908 1.965 1.049 1.00 90.94 114 GLN A N 1
ATOM 846 C CA . GLN A 1 114 ? -13.919 0.621 0.474 1.00 90.94 114 GLN A CA 1
ATOM 847 C C . GLN A 1 114 ? -15.338 0.044 0.463 1.00 90.94 114 GLN A C 1
ATOM 849 O O . GLN A 1 114 ? -15.805 -0.389 -0.580 1.00 90.94 114 GLN A O 1
ATOM 854 N N . TRP A 1 115 ? -16.070 0.143 1.577 1.00 93.56 115 TRP A N 1
ATOM 855 C CA . TRP A 1 115 ? -17.469 -0.288 1.655 1.00 93.56 115 TRP A CA 1
ATOM 856 C C . TRP A 1 115 ? -18.373 0.472 0.683 1.00 93.56 115 TRP A C 1
ATOM 858 O O . TRP A 1 115 ? -19.270 -0.101 0.073 1.00 93.56 115 TRP A O 1
ATOM 868 N N . THR A 1 116 ? -18.153 1.780 0.556 1.00 92.94 116 THR A N 1
ATOM 869 C CA . THR A 1 116 ? -18.992 2.650 -0.272 1.00 92.94 116 THR A CA 1
ATOM 870 C C . THR A 1 116 ? -18.826 2.357 -1.766 1.00 92.94 116 THR A C 1
ATOM 872 O O . THR A 1 116 ? -19.808 2.381 -2.506 1.00 92.94 116 THR A O 1
ATOM 875 N N . ILE A 1 117 ? -17.591 2.113 -2.212 1.00 89.31 117 ILE A N 1
ATOM 876 C CA . ILE A 1 117 ? -17.259 1.944 -3.633 1.00 89.31 117 ILE A CA 1
ATOM 877 C C . ILE A 1 117 ? -17.319 0.464 -4.041 1.00 89.31 117 ILE A C 1
ATOM 879 O O . ILE A 1 117 ? -17.889 0.150 -5.081 1.00 89.31 117 ILE A O 1
ATOM 883 N N . VAL A 1 118 ? -16.791 -0.440 -3.209 1.00 87.38 118 VAL A N 1
ATOM 884 C CA . VAL A 1 118 ? -16.635 -1.880 -3.483 1.00 87.38 118 VAL A CA 1
ATOM 885 C C . VAL A 1 118 ? -16.902 -2.754 -2.245 1.00 87.38 118 VAL A C 1
ATOM 887 O O . VAL A 1 118 ? -15.992 -3.345 -1.657 1.00 87.38 118 VAL A O 1
ATOM 890 N N . PRO A 1 119 ? -18.173 -2.888 -1.828 1.00 85.81 119 PRO A N 1
ATOM 891 C CA . PRO A 1 119 ? -18.534 -3.654 -0.633 1.00 85.81 119 PRO A CA 1
ATOM 892 C C . PRO A 1 119 ? -18.223 -5.156 -0.738 1.00 85.81 119 PRO A C 1
ATOM 894 O O . PRO A 1 119 ? -18.112 -5.825 0.290 1.00 85.81 119 PRO A O 1
ATOM 897 N N . ASP A 1 120 ? -18.091 -5.710 -1.943 1.00 83.81 120 ASP A N 1
ATOM 898 C CA . ASP A 1 120 ? -17.902 -7.154 -2.165 1.00 83.81 120 ASP A CA 1
ATOM 899 C C . ASP A 1 120 ? -16.432 -7.581 -2.211 1.00 83.81 120 ASP A C 1
ATOM 901 O O . ASP A 1 120 ? -16.119 -8.767 -2.189 1.00 83.81 120 ASP A O 1
ATOM 905 N N . THR A 1 121 ? -15.524 -6.608 -2.200 1.00 80.31 121 THR A N 1
ATOM 906 C CA . THR A 1 121 ? -14.068 -6.802 -2.267 1.00 80.31 121 THR A CA 1
ATOM 907 C C . THR A 1 121 ? -13.421 -6.611 -0.894 1.00 80.31 121 THR A C 1
ATOM 909 O O . THR A 1 121 ? -12.208 -6.709 -0.740 1.00 80.31 121 THR A O 1
ATOM 912 N N . LEU A 1 122 ? -14.244 -6.282 0.102 1.00 82.56 122 LEU A N 1
ATOM 913 C CA . LEU A 1 122 ? -13.885 -6.090 1.494 1.00 82.56 122 LEU A CA 1
ATOM 914 C C . LEU A 1 122 ? -13.637 -7.461 2.128 1.00 82.56 122 LEU A C 1
ATOM 916 O O . LEU A 1 122 ? -14.519 -8.320 2.083 1.00 82.56 122 LEU A O 1
ATOM 920 N N . ASN A 1 123 ? -12.454 -7.664 2.723 1.00 85.06 123 ASN A N 1
ATOM 921 C CA . ASN A 1 123 ? -12.110 -8.905 3.429 1.00 85.06 123 ASN A CA 1
ATOM 922 C C . ASN A 1 123 ? -13.291 -9.346 4.326 1.00 85.06 123 ASN A C 1
ATOM 924 O O . ASN A 1 123 ? -13.704 -8.550 5.176 1.00 85.06 123 ASN A O 1
ATOM 928 N N . PRO A 1 124 ? -13.834 -10.577 4.196 1.00 87.12 124 PRO A N 1
ATOM 929 C CA . PRO A 1 124 ? -15.069 -10.972 4.877 1.00 87.12 124 PRO A CA 1
ATOM 930 C C . PRO A 1 124 ? -15.060 -10.757 6.396 1.00 87.12 124 PRO A C 1
ATOM 932 O O . PRO A 1 124 ? -16.086 -10.398 6.969 1.00 87.12 124 PRO A O 1
ATOM 935 N N . ARG A 1 125 ? -13.897 -10.892 7.051 1.00 84.56 125 ARG A N 1
ATOM 936 C CA . ARG A 1 125 ? -13.750 -10.634 8.495 1.00 84.56 125 ARG A CA 1
ATOM 937 C C . ARG A 1 125 ? -13.846 -9.145 8.830 1.00 84.56 125 ARG A C 1
ATOM 939 O O . ARG A 1 125 ? -14.450 -8.781 9.836 1.00 84.56 125 ARG A O 1
ATOM 946 N N . LEU A 1 126 ? -13.263 -8.283 7.993 1.00 83.56 126 LEU A N 1
ATOM 947 C CA . LEU A 1 126 ? -13.406 -6.830 8.119 1.00 83.56 126 LEU A CA 1
ATOM 948 C C . LEU A 1 126 ? -14.839 -6.393 7.788 1.00 83.56 126 LEU A C 1
ATOM 950 O O . LEU A 1 126 ? -15.358 -5.501 8.459 1.00 83.56 126 LEU A O 1
ATOM 954 N N . LYS A 1 127 ? -15.492 -7.056 6.821 1.00 89.38 127 LYS A N 1
ATOM 955 C CA . LYS A 1 127 ? -16.893 -6.822 6.448 1.00 89.38 127 LYS A CA 1
ATOM 956 C C . LYS A 1 127 ? -17.826 -7.097 7.628 1.00 89.38 127 LYS A C 1
ATOM 958 O O . LYS A 1 127 ? -18.496 -6.184 8.099 1.00 89.38 127 LYS A O 1
ATOM 963 N N . GLU A 1 128 ? -17.753 -8.297 8.200 1.00 90.50 128 GLU A N 1
ATOM 964 C CA . GLU A 1 128 ? -18.535 -8.693 9.378 1.00 90.50 128 GLU A CA 1
ATOM 965 C C . GLU A 1 128 ? -18.266 -7.782 10.597 1.00 90.50 128 GLU A C 1
ATOM 967 O O . GLU A 1 128 ? -19.188 -7.386 11.316 1.00 90.50 128 GLU A O 1
ATOM 972 N N . ALA A 1 129 ? -17.003 -7.409 10.838 1.00 89.38 129 ALA A N 1
ATOM 973 C CA . ALA A 1 129 ? -16.636 -6.516 11.939 1.00 89.38 129 ALA A CA 1
ATOM 974 C C . ALA A 1 129 ? -17.206 -5.097 11.763 1.00 89.38 129 ALA A C 1
ATOM 976 O O . ALA A 1 129 ? -17.708 -4.509 12.726 1.00 89.38 129 ALA A O 1
ATOM 977 N N . ALA A 1 130 ? -17.164 -4.548 10.546 1.00 92.00 130 ALA A N 1
ATOM 978 C CA . ALA A 1 130 ? -17.744 -3.243 10.264 1.00 92.00 130 ALA A CA 1
ATOM 979 C C . ALA A 1 130 ? -19.281 -3.281 10.253 1.00 92.00 130 ALA A C 1
ATOM 981 O O . ALA A 1 130 ? -19.880 -2.362 10.799 1.00 92.00 130 ALA A O 1
ATOM 982 N N . GLU A 1 131 ? -19.930 -4.349 9.780 1.00 94.94 131 GLU A N 1
ATOM 983 C CA . GLU A 1 131 ? -21.380 -4.575 9.936 1.00 94.94 131 GLU A CA 1
ATOM 984 C C . GLU A 1 131 ? -21.814 -4.518 11.411 1.00 94.94 131 GLU A C 1
ATOM 986 O O . GLU A 1 131 ? -22.722 -3.761 11.770 1.00 94.94 131 GLU A O 1
ATOM 991 N N . LYS A 1 132 ? -21.109 -5.242 12.294 1.00 93.44 132 LYS A N 1
ATOM 992 C CA . LYS A 1 132 ? -21.357 -5.218 13.747 1.00 93.44 132 LYS A CA 1
ATOM 993 C C . LYS A 1 132 ? -21.165 -3.821 14.341 1.00 93.44 132 LYS A C 1
ATOM 995 O O . LYS A 1 132 ? -22.005 -3.368 15.118 1.00 93.44 132 LYS A O 1
ATOM 1000 N N . HIS A 1 133 ? -20.113 -3.101 13.950 1.00 92.25 133 HIS A N 1
ATOM 1001 C CA . HIS A 1 133 ? -19.903 -1.724 14.407 1.00 92.25 133 HIS A CA 1
ATOM 1002 C C . HIS A 1 133 ? -20.981 -0.764 13.871 1.00 92.25 133 HIS A C 1
ATOM 1004 O O . HIS A 1 133 ? -21.484 0.071 14.619 1.00 92.25 133 HIS A O 1
ATOM 1010 N N . LEU A 1 134 ? -21.396 -0.892 12.607 1.00 94.38 134 LEU A N 1
ATOM 1011 C CA . LEU A 1 134 ? -22.443 -0.073 11.982 1.00 94.38 134 LEU A CA 1
ATOM 1012 C C . LEU A 1 134 ? -23.823 -0.301 12.610 1.00 94.38 134 LEU A C 1
ATOM 1014 O O . LEU A 1 134 ? -24.648 0.618 12.597 1.00 94.38 134 LEU A O 1
ATOM 1018 N N . ALA A 1 135 ? -24.082 -1.479 13.187 1.00 93.81 135 ALA A N 1
ATOM 1019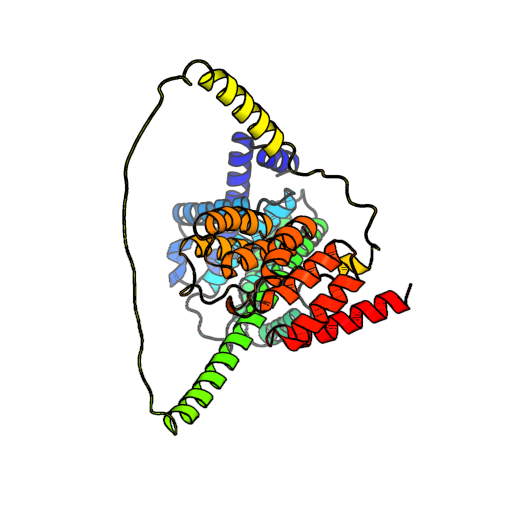 C CA . ALA A 1 135 ? -25.289 -1.754 13.966 1.00 93.81 135 ALA A CA 1
ATOM 1020 C C . ALA A 1 135 ? -25.365 -0.912 15.258 1.00 93.81 135 ALA A C 1
ATOM 1022 O O . ALA A 1 135 ? -26.458 -0.497 15.646 1.00 93.81 135 ALA A O 1
ATOM 1023 N N . ILE A 1 136 ? -24.217 -0.589 15.864 1.00 92.88 136 ILE A N 1
ATOM 1024 C CA . ILE A 1 136 ? -24.105 0.106 17.159 1.00 92.88 136 ILE A CA 1
ATOM 1025 C C . ILE A 1 136 ? -23.829 1.611 16.974 1.00 92.88 136 ILE A C 1
ATOM 1027 O O . ILE A 1 136 ? -24.481 2.458 17.587 1.00 92.88 136 ILE A O 1
ATOM 1031 N N . CYS A 1 137 ? -22.887 1.972 16.100 1.00 95.75 137 CYS A N 1
ATOM 1032 C CA . CYS A 1 137 ? -22.429 3.342 15.895 1.00 95.75 137 CYS A CA 1
ATOM 1033 C C . CYS A 1 137 ? -23.246 4.069 14.812 1.00 95.75 137 CYS A C 1
ATOM 1035 O O . CYS A 1 137 ? -22.933 4.033 13.617 1.00 95.75 137 CYS A O 1
ATOM 1037 N N . ALA A 1 138 ? -24.278 4.800 15.242 1.00 94.56 138 ALA A N 1
ATOM 1038 C CA . ALA A 1 138 ? -25.113 5.616 14.355 1.00 94.56 138 ALA A CA 1
ATOM 1039 C C . ALA A 1 138 ? -24.314 6.667 13.552 1.00 94.56 138 ALA A C 1
ATOM 1041 O O . ALA A 1 138 ? -24.672 6.966 12.415 1.00 94.56 138 ALA A O 1
ATOM 1042 N N . GLN A 1 139 ? -23.215 7.189 14.109 1.00 94.81 139 GLN A N 1
ATOM 1043 C CA . GLN A 1 139 ? -22.350 8.171 13.443 1.00 94.81 139 GLN A CA 1
ATOM 1044 C C . GLN A 1 139 ? -21.611 7.570 12.236 1.00 94.81 139 GLN A C 1
ATOM 1046 O O . GLN A 1 139 ? -21.680 8.132 11.148 1.00 94.81 139 GLN A O 1
ATOM 1051 N N . CYS A 1 140 ? -20.996 6.390 12.382 1.00 95.62 140 CYS A N 1
ATOM 1052 C CA . CYS A 1 140 ? -20.369 5.685 11.256 1.00 95.62 140 CYS A CA 1
ATOM 1053 C C . CYS A 1 140 ? -21.391 5.260 10.188 1.00 95.62 140 CYS A C 1
ATOM 1055 O O . CYS A 1 140 ? -21.085 5.272 8.997 1.00 95.62 140 CYS A O 1
ATOM 1057 N N . ARG A 1 141 ? -22.625 4.930 10.596 1.00 96.25 141 ARG A N 1
ATOM 1058 C CA . ARG A 1 141 ? -23.724 4.644 9.660 1.00 96.25 141 ARG A CA 1
ATOM 1059 C C . ARG A 1 141 ? -24.107 5.872 8.830 1.00 96.25 141 ARG A C 1
ATOM 1061 O O . ARG A 1 141 ? -24.402 5.731 7.646 1.00 96.25 141 ARG A O 1
ATOM 1068 N N . GLU A 1 142 ? -24.093 7.062 9.427 1.00 96.19 142 GLU A N 1
ATOM 1069 C CA . GLU A 1 142 ? -24.383 8.307 8.711 1.00 96.19 142 GLU A CA 1
ATOM 1070 C C . GLU A 1 142 ? -23.208 8.783 7.843 1.00 96.19 142 GLU A C 1
ATOM 1072 O O . GLU A 1 142 ? -23.443 9.312 6.757 1.00 96.19 142 GLU A O 1
ATOM 1077 N N . ASP A 1 143 ? -21.958 8.508 8.235 1.00 95.56 143 ASP A N 1
ATOM 1078 C CA . ASP A 1 143 ? -20.789 8.715 7.365 1.00 95.56 143 ASP A CA 1
ATOM 1079 C C . ASP A 1 143 ? -20.895 7.858 6.101 1.00 95.56 143 ASP A C 1
ATOM 1081 O O . ASP A 1 143 ? -20.772 8.373 4.991 1.00 95.56 143 ASP A O 1
ATOM 1085 N N . LEU A 1 144 ? -21.213 6.568 6.256 1.00 96.19 144 LEU A N 1
ATOM 1086 C CA . LEU A 1 144 ? -21.390 5.639 5.140 1.00 96.19 144 LEU A CA 1
ATOM 1087 C C . LEU A 1 144 ? -22.545 6.068 4.223 1.00 96.19 144 LEU A C 1
ATOM 1089 O O . LEU A 1 144 ? -22.375 6.101 3.009 1.00 96.19 144 LEU A O 1
ATOM 1093 N N . ARG A 1 145 ? -23.694 6.487 4.773 1.00 96.62 145 ARG A N 1
ATOM 1094 C CA . ARG A 1 145 ? -24.804 7.064 3.982 1.00 96.62 145 ARG A CA 1
ATOM 1095 C C . ARG A 1 145 ? -24.423 8.359 3.271 1.00 96.62 145 ARG A C 1
ATOM 1097 O O . ARG A 1 145 ? -24.888 8.608 2.160 1.00 96.62 145 ARG A O 1
ATOM 1104 N N . THR A 1 146 ? -23.610 9.198 3.909 1.00 97.12 146 THR A N 1
ATOM 1105 C CA . THR A 1 146 ? -23.121 10.449 3.322 1.00 97.12 146 THR A CA 1
ATOM 1106 C C . THR A 1 146 ? -22.213 10.147 2.135 1.00 97.12 146 THR A C 1
ATOM 1108 O O . THR A 1 146 ? -22.424 10.717 1.064 1.00 97.12 146 THR A O 1
ATOM 1111 N N . MET A 1 147 ? -21.275 9.206 2.286 1.00 97.31 147 MET A N 1
ATOM 1112 C CA . MET A 1 147 ? -20.383 8.787 1.206 1.00 97.31 147 MET A CA 1
ATOM 1113 C C . MET A 1 147 ? -21.115 8.029 0.093 1.00 97.31 147 MET A C 1
ATOM 1115 O O . MET A 1 147 ? -20.886 8.342 -1.070 1.00 97.31 147 MET A O 1
ATOM 1119 N N . ASP A 1 148 ? -22.048 7.125 0.401 1.00 95.00 148 ASP A N 1
ATOM 1120 C CA . ASP A 1 148 ? -22.882 6.428 -0.595 1.00 95.00 148 ASP A CA 1
ATOM 1121 C C . ASP A 1 148 ? -23.743 7.410 -1.398 1.00 95.00 148 ASP A C 1
ATOM 1123 O O . ASP A 1 148 ? -23.808 7.313 -2.623 1.00 95.00 148 ASP A O 1
ATOM 1127 N N . ARG A 1 149 ? -24.317 8.434 -0.749 1.00 95.12 149 ARG A N 1
ATOM 1128 C CA . ARG A 1 149 ? -25.010 9.519 -1.457 1.00 95.12 149 ARG A CA 1
ATOM 1129 C C . ARG A 1 149 ? -24.063 10.281 -2.385 1.00 95.12 149 ARG A C 1
ATOM 1131 O O . ARG A 1 149 ? -24.435 10.516 -3.526 1.00 95.12 149 ARG A O 1
ATOM 1138 N N . ILE A 1 150 ? -22.865 10.651 -1.920 1.00 94.88 150 ILE A N 1
ATOM 1139 C CA . ILE A 1 150 ? -21.860 11.342 -2.748 1.00 94.88 150 ILE A CA 1
ATOM 1140 C C . ILE A 1 150 ? -21.495 10.478 -3.955 1.00 94.88 150 ILE A C 1
ATOM 1142 O O . ILE A 1 150 ? -21.670 10.919 -5.085 1.00 94.88 150 ILE A O 1
ATOM 1146 N N . VAL A 1 151 ? -21.045 9.242 -3.731 1.00 92.75 151 VAL A N 1
ATOM 1147 C CA . VAL A 1 151 ? -20.587 8.336 -4.791 1.00 92.75 151 VAL A CA 1
ATOM 1148 C C . VAL A 1 151 ? -21.694 8.090 -5.815 1.00 92.75 151 VAL A C 1
ATOM 1150 O O . VAL A 1 151 ? -21.436 8.273 -6.998 1.00 92.75 151 VAL A O 1
ATOM 1153 N N . ARG A 1 152 ? -22.939 7.810 -5.398 1.00 89.75 152 ARG A N 1
ATOM 1154 C CA . ARG A 1 152 ? -24.075 7.670 -6.332 1.00 89.75 152 ARG A CA 1
ATOM 1155 C C . ARG A 1 152 ? -24.382 8.946 -7.112 1.00 89.75 152 ARG A C 1
ATOM 1157 O O . ARG A 1 152 ? -24.753 8.856 -8.275 1.00 89.75 152 ARG A O 1
ATOM 1164 N N . THR A 1 153 ? -24.255 10.126 -6.502 1.00 90.38 153 THR A N 1
ATOM 1165 C CA . THR A 1 153 ? -24.449 11.396 -7.219 1.00 90.38 153 THR A CA 1
ATOM 1166 C C . THR A 1 153 ? -23.348 11.630 -8.254 1.00 90.38 153 THR A C 1
ATOM 1168 O O . THR A 1 153 ? -23.643 12.139 -9.328 1.00 90.38 153 THR A O 1
ATOM 1171 N N . LEU A 1 154 ? -22.102 11.228 -7.984 1.00 88.88 154 LEU A N 1
ATOM 1172 C CA . LEU A 1 154 ? -21.007 11.328 -8.959 1.00 88.88 154 LEU A CA 1
ATOM 1173 C C . LEU A 1 154 ? -21.125 10.284 -10.077 1.00 88.88 154 LEU A C 1
ATOM 1175 O O . LEU A 1 154 ? -20.912 10.619 -11.236 1.00 88.88 154 LEU A O 1
ATOM 1179 N N . ASP A 1 155 ? -21.528 9.060 -9.741 1.00 83.38 155 ASP A N 1
ATOM 1180 C CA . ASP A 1 155 ? -21.811 7.964 -10.680 1.00 83.38 155 ASP A CA 1
ATOM 1181 C C . ASP A 1 155 ? -22.955 8.333 -11.646 1.00 83.38 155 ASP A C 1
ATOM 1183 O O . ASP A 1 155 ? -22.844 8.170 -12.857 1.00 83.38 155 ASP A O 1
ATOM 1187 N N . ALA A 1 156 ? -24.020 8.956 -11.127 1.00 82.50 156 ALA A N 1
ATOM 1188 C CA . ALA A 1 156 ? -25.130 9.470 -11.932 1.00 82.50 156 ALA A CA 1
ATOM 1189 C C . ALA A 1 156 ? -24.782 10.712 -12.778 1.00 82.50 156 ALA A C 1
ATOM 1191 O O . ALA A 1 156 ? -25.498 11.015 -13.724 1.00 82.50 156 ALA A O 1
ATOM 1192 N N . VAL A 1 157 ? -23.718 11.455 -12.454 1.00 76.50 157 VAL A N 1
ATOM 1193 C CA . VAL A 1 157 ? -23.230 12.561 -13.302 1.00 76.50 157 VAL A CA 1
ATOM 1194 C C . VAL A 1 157 ? -22.275 12.043 -14.382 1.00 76.50 157 VAL A C 1
ATOM 1196 O O . VAL A 1 157 ? -22.289 12.546 -15.501 1.00 76.50 157 VAL A O 1
ATOM 1199 N N . ASP A 1 158 ? -21.478 11.020 -14.074 1.00 70.19 158 ASP A N 1
ATOM 1200 C CA . ASP A 1 158 ? -20.478 10.431 -14.969 1.00 70.19 158 ASP A CA 1
ATOM 1201 C C . ASP A 1 158 ? -21.032 9.202 -15.736 1.00 70.19 158 ASP A C 1
ATOM 1203 O O . ASP A 1 158 ? -20.357 8.172 -15.802 1.00 70.19 158 ASP A O 1
ATOM 1207 N N . HIS A 1 159 ? -22.232 9.313 -16.331 1.00 56.72 159 HIS A N 1
ATOM 1208 C CA . HIS A 1 159 ? -22.982 8.250 -17.048 1.00 56.72 159 HIS A CA 1
ATOM 1209 C C . HIS A 1 159 ? -22.227 7.487 -18.174 1.00 56.72 159 HIS A C 1
ATOM 1211 O O . HIS A 1 159 ? -22.793 6.587 -18.788 1.00 56.72 159 HIS A O 1
ATOM 1217 N N . GLU A 1 160 ? -20.965 7.821 -18.448 1.00 51.16 160 GLU A N 1
ATOM 1218 C CA . GLU A 1 160 ? -20.064 7.155 -19.402 1.00 51.16 160 GLU A CA 1
ATOM 1219 C C . GLU A 1 160 ? -19.354 5.907 -18.835 1.00 51.16 160 GLU A C 1
ATOM 1221 O O . GLU A 1 160 ? -18.733 5.176 -19.597 1.00 51.16 160 GLU A O 1
ATOM 1226 N N . THR A 1 161 ? -19.407 5.658 -17.520 1.00 53.25 161 THR A N 1
ATOM 1227 C CA . THR A 1 161 ? -18.835 4.442 -16.892 1.00 53.25 161 THR A CA 1
ATOM 1228 C C . THR A 1 161 ? -19.916 3.707 -16.124 1.00 53.25 161 THR A C 1
ATOM 1230 O O . THR A 1 161 ? -20.622 4.316 -15.321 1.00 53.25 161 THR A O 1
ATOM 1233 N N . THR A 1 162 ? -20.061 2.403 -16.345 1.00 56.62 162 THR A N 1
ATOM 1234 C CA . THR A 1 162 ? -21.029 1.611 -15.590 1.00 56.62 162 THR A CA 1
ATOM 1235 C C . THR A 1 162 ? -20.498 1.324 -14.188 1.00 56.62 162 THR A C 1
ATOM 1237 O O . THR A 1 162 ? -19.307 1.095 -13.964 1.00 56.62 162 THR A O 1
ATOM 1240 N N . ARG A 1 163 ? -21.407 1.276 -13.211 1.00 57.41 163 ARG A N 1
ATOM 1241 C CA . ARG A 1 163 ? -21.071 0.954 -11.817 1.00 57.41 163 ARG A CA 1
ATOM 1242 C C . ARG A 1 163 ? -20.387 -0.414 -11.657 1.00 57.41 163 ARG A C 1
ATOM 1244 O O . ARG A 1 163 ? -19.681 -0.618 -10.675 1.00 57.41 163 ARG A O 1
ATOM 1251 N N . ALA A 1 164 ? -20.593 -1.333 -12.604 1.00 58.97 164 ALA A N 1
ATOM 1252 C CA . ALA A 1 164 ? -19.934 -2.635 -12.640 1.00 58.97 164 ALA A CA 1
ATOM 1253 C C . ALA A 1 164 ? -18.430 -2.510 -12.942 1.00 58.97 164 ALA A C 1
ATOM 1255 O O . ALA A 1 164 ? -17.626 -3.051 -12.191 1.00 58.97 164 ALA A O 1
ATOM 1256 N N . GLU A 1 165 ? -18.048 -1.732 -13.960 1.00 65.81 165 GLU A N 1
ATOM 1257 C CA . GLU A 1 165 ? -16.641 -1.481 -14.320 1.00 65.81 165 GLU A CA 1
ATOM 1258 C C . GLU A 1 165 ? -15.900 -0.770 -13.177 1.00 65.81 165 GLU A C 1
ATOM 1260 O O . GLU A 1 165 ? -14.822 -1.193 -12.761 1.00 65.81 165 GLU A O 1
ATOM 1265 N N . LEU A 1 166 ? -16.533 0.250 -12.582 1.00 65.12 166 LEU A N 1
ATOM 1266 C CA . LEU A 1 166 ? -16.009 0.938 -11.396 1.00 65.12 166 LEU A CA 1
ATOM 1267 C C . LEU A 1 166 ? -15.818 -0.002 -10.199 1.00 65.12 166 LEU A C 1
ATOM 1269 O O . LEU A 1 166 ? -14.857 0.162 -9.447 1.00 65.12 166 LEU A O 1
ATOM 1273 N N . ALA A 1 167 ? -16.720 -0.969 -10.005 1.00 66.19 167 ALA A N 1
ATOM 1274 C CA . ALA A 1 167 ? -16.608 -1.957 -8.938 1.00 66.19 167 ALA A CA 1
ATOM 1275 C C . ALA A 1 167 ? -15.508 -2.996 -9.220 1.00 66.19 167 ALA A C 1
ATOM 1277 O O . ALA A 1 167 ? -14.791 -3.385 -8.301 1.00 66.19 167 ALA A O 1
ATOM 1278 N N . GLU A 1 168 ? -15.323 -3.416 -10.472 1.00 71.50 168 GLU A N 1
ATOM 1279 C CA . GLU A 1 168 ? -14.265 -4.353 -10.864 1.00 71.50 168 GLU A CA 1
ATOM 1280 C C . GLU A 1 168 ? -12.866 -3.727 -10.729 1.00 71.50 168 GLU A C 1
ATOM 1282 O O . GLU A 1 168 ? -11.973 -4.301 -10.101 1.00 71.50 168 GLU A O 1
ATOM 1287 N N . GLU A 1 169 ? -12.670 -2.501 -11.214 1.00 72.88 169 GLU A N 1
ATOM 1288 C CA . GLU A 1 169 ? -11.393 -1.799 -11.052 1.00 72.88 169 GLU A CA 1
ATOM 1289 C C . GLU A 1 169 ? -11.089 -1.467 -9.591 1.00 72.88 169 GLU A C 1
ATOM 1291 O O . GLU A 1 169 ? -9.945 -1.592 -9.143 1.00 72.88 169 GLU A O 1
ATOM 1296 N N . ALA A 1 170 ? -12.100 -1.061 -8.820 1.00 69.69 170 ALA A N 1
ATOM 1297 C CA . ALA A 1 170 ? -11.916 -0.826 -7.399 1.00 69.69 170 ALA A CA 1
ATOM 1298 C C . ALA A 1 170 ? -11.681 -2.128 -6.619 1.00 69.69 170 ALA A C 1
ATOM 1300 O O . ALA A 1 170 ? -10.947 -2.083 -5.636 1.00 69.69 170 ALA A O 1
ATOM 1301 N N . ALA A 1 171 ? -12.160 -3.289 -7.086 1.00 71.19 171 ALA A N 1
ATOM 1302 C CA . ALA A 1 171 ? -11.745 -4.590 -6.557 1.00 71.19 171 ALA A CA 1
ATOM 1303 C C . ALA A 1 171 ? -10.247 -4.818 -6.745 1.00 71.19 171 ALA A C 1
ATOM 1305 O O . ALA A 1 171 ? -9.548 -5.194 -5.802 1.00 71.19 171 ALA A O 1
ATOM 1306 N N . HIS A 1 172 ? -9.743 -4.533 -7.946 1.00 71.06 172 HIS A N 1
ATOM 1307 C CA . HIS A 1 172 ? -8.331 -4.683 -8.274 1.00 71.06 172 HIS A CA 1
ATOM 1308 C C . HIS A 1 172 ? -7.446 -3.740 -7.439 1.00 71.06 172 HIS A C 1
ATOM 1310 O O . HIS A 1 172 ? -6.462 -4.170 -6.831 1.00 71.06 172 HIS A O 1
ATOM 1316 N N . VAL A 1 173 ? -7.812 -2.456 -7.359 1.00 71.69 173 VAL A N 1
ATOM 1317 C CA . VAL A 1 173 ? -7.108 -1.455 -6.538 1.00 71.69 173 VAL A CA 1
ATOM 1318 C C . VAL A 1 173 ? -7.171 -1.824 -5.055 1.00 71.69 173 VAL A C 1
ATOM 1320 O O . VAL A 1 173 ? -6.167 -1.720 -4.350 1.00 71.69 173 VAL A O 1
ATOM 1323 N N . GLN A 1 174 ? -8.317 -2.301 -4.573 1.00 65.50 174 GLN A N 1
ATOM 1324 C CA . GLN A 1 174 ? -8.483 -2.633 -3.167 1.00 65.50 174 GLN A CA 1
ATOM 1325 C C . GLN A 1 174 ? -7.736 -3.900 -2.758 1.00 65.50 174 GLN A C 1
ATOM 1327 O O . GLN A 1 174 ? -7.155 -3.915 -1.676 1.00 65.50 174 GLN A O 1
ATOM 1332 N N . LYS A 1 175 ? -7.675 -4.923 -3.617 1.00 70.12 175 LYS A N 1
ATOM 1333 C CA . LYS A 1 175 ? -6.846 -6.107 -3.369 1.00 70.12 175 LYS A CA 1
ATOM 1334 C C . LYS A 1 175 ? -5.389 -5.705 -3.107 1.00 70.12 175 LYS A C 1
ATOM 1336 O O . LYS A 1 175 ? -4.834 -6.088 -2.081 1.00 70.12 175 LYS A O 1
ATOM 1341 N N . SER A 1 176 ? -4.827 -4.827 -3.947 1.00 67.00 176 SER A N 1
ATOM 1342 C CA . SER A 1 176 ? -3.468 -4.298 -3.734 1.00 67.00 176 SER A CA 1
ATOM 1343 C C . SER A 1 176 ? -3.319 -3.420 -2.482 1.00 67.00 176 SER A C 1
ATOM 1345 O O . SER A 1 176 ? -2.209 -3.229 -1.999 1.00 67.00 176 SER A O 1
ATOM 1347 N N . LEU A 1 177 ? -4.414 -2.882 -1.929 1.00 64.25 177 LEU A N 1
ATOM 1348 C CA . LEU A 1 177 ? -4.396 -2.098 -0.691 1.00 64.25 177 LEU A CA 1
ATOM 1349 C C . LEU A 1 177 ? -4.503 -2.986 0.553 1.00 64.25 177 LEU A C 1
ATOM 1351 O O . LEU A 1 177 ? -3.733 -2.779 1.490 1.00 64.25 177 LEU A O 1
ATOM 1355 N N . ASP A 1 178 ? -5.401 -3.970 0.575 1.00 57.31 178 ASP A N 1
ATOM 1356 C CA . ASP A 1 178 ? -5.577 -4.871 1.723 1.00 57.31 178 ASP A CA 1
ATOM 1357 C C . ASP A 1 178 ? -4.307 -5.708 1.963 1.00 57.31 178 ASP A C 1
ATOM 1359 O O . ASP A 1 178 ? -3.849 -5.812 3.105 1.00 57.31 178 ASP A O 1
ATOM 1363 N N . GLU A 1 179 ? -3.645 -6.157 0.887 1.00 60.06 179 GLU A N 1
ATOM 1364 C CA . GLU A 1 179 ? -2.321 -6.802 0.928 1.00 60.06 179 GLU A CA 1
ATOM 1365 C C . GLU A 1 179 ? -1.258 -5.932 1.640 1.00 60.06 179 GLU A C 1
ATOM 1367 O O . GLU A 1 179 ? -0.417 -6.456 2.373 1.00 60.06 179 GLU A O 1
ATOM 1372 N N . THR A 1 180 ? -1.321 -4.596 1.525 1.00 62.16 180 THR A N 1
ATOM 1373 C CA . THR A 1 180 ? -0.400 -3.687 2.246 1.00 62.16 180 THR A CA 1
ATOM 1374 C C . THR A 1 180 ? -0.787 -3.438 3.707 1.00 62.16 180 THR A C 1
ATOM 1376 O O . THR A 1 180 ? 0.083 -3.145 4.533 1.00 62.16 180 THR A O 1
ATOM 1379 N N . VAL A 1 181 ? -2.072 -3.543 4.063 1.00 52.62 181 VAL A N 1
ATOM 1380 C CA . VAL A 1 181 ? -2.569 -3.231 5.416 1.00 52.62 181 VAL A CA 1
ATOM 1381 C C . VAL A 1 181 ? -2.349 -4.399 6.375 1.00 52.62 181 VAL A C 1
ATOM 1383 O O . VAL A 1 181 ? -1.864 -4.177 7.491 1.00 52.62 181 VAL A O 1
ATOM 1386 N N . ASP A 1 182 ? -2.630 -5.631 5.945 1.00 48.62 182 ASP A N 1
ATOM 1387 C CA . ASP A 1 182 ? -2.426 -6.828 6.773 1.00 48.62 182 ASP A CA 1
ATOM 1388 C C . ASP A 1 182 ? -0.936 -7.017 7.125 1.00 48.62 182 ASP A C 1
ATOM 1390 O O . ASP A 1 182 ? -0.590 -7.300 8.280 1.00 48.62 182 ASP A O 1
ATOM 1394 N N . LEU A 1 183 ? -0.038 -6.708 6.180 1.00 47.03 183 LEU A N 1
ATOM 1395 C CA . LEU A 1 183 ? 1.415 -6.688 6.387 1.00 47.03 183 LEU A CA 1
ATOM 1396 C C . LEU A 1 183 ? 1.826 -5.732 7.530 1.00 47.03 183 LEU A C 1
ATOM 1398 O O . LEU A 1 183 ? 2.614 -6.080 8.417 1.00 47.03 183 LEU A O 1
ATOM 1402 N N . GLN A 1 184 ? 1.240 -4.529 7.563 1.00 55.16 184 GLN A N 1
ATOM 1403 C CA . GLN A 1 184 ? 1.513 -3.522 8.596 1.00 55.16 184 GLN A CA 1
ATOM 1404 C C . GLN A 1 184 ? 0.884 -3.840 9.961 1.00 55.16 184 GLN A C 1
ATOM 1406 O O . GLN A 1 184 ? 1.333 -3.296 10.980 1.00 55.16 184 GLN A O 1
ATOM 1411 N N . ALA A 1 185 ? -0.169 -4.659 10.009 1.00 48.31 185 ALA A N 1
ATOM 1412 C CA . ALA A 1 185 ? -0.792 -5.096 11.256 1.00 48.31 185 ALA A CA 1
ATOM 1413 C C . ALA A 1 185 ? 0.074 -6.153 11.961 1.00 48.31 185 ALA A C 1
ATOM 1415 O O . ALA A 1 185 ? 0.369 -6.012 13.154 1.00 48.31 185 ALA A O 1
ATOM 1416 N N . ALA A 1 186 ? 0.571 -7.144 11.211 1.00 53.78 186 ALA A N 1
ATOM 1417 C CA . ALA A 1 186 ? 1.442 -8.202 11.725 1.00 53.78 186 ALA A CA 1
ATOM 1418 C C . ALA A 1 186 ? 2.734 -7.646 12.360 1.00 53.78 186 ALA A C 1
ATOM 1420 O O . ALA A 1 186 ? 3.069 -7.992 13.499 1.00 53.78 186 ALA A O 1
ATOM 1421 N N . MET A 1 187 ? 3.408 -6.699 11.688 1.00 54.97 187 MET A N 1
ATOM 1422 C CA . MET A 1 187 ? 4.615 -6.039 12.218 1.00 54.97 187 MET A CA 1
ATOM 1423 C C . MET A 1 187 ? 4.394 -5.370 13.585 1.00 54.97 187 MET A C 1
ATOM 1425 O O . MET A 1 187 ? 5.283 -5.387 14.440 1.00 54.97 187 MET A O 1
ATOM 1429 N N . ARG A 1 188 ? 3.215 -4.775 13.816 1.00 58.91 188 ARG A N 1
ATOM 1430 C CA . ARG A 1 188 ? 2.911 -4.068 15.073 1.00 58.91 188 ARG A CA 1
ATOM 1431 C C . ARG A 1 188 ? 2.701 -5.018 16.250 1.00 58.91 188 ARG A C 1
ATOM 1433 O O . ARG A 1 188 ? 3.086 -4.656 17.362 1.00 58.91 188 ARG A O 1
ATOM 1440 N N . SER A 1 189 ? 2.151 -6.214 16.020 1.00 55.25 189 SER A N 1
ATOM 1441 C CA . SER A 1 189 ? 2.008 -7.232 17.071 1.00 55.25 189 SER A CA 1
ATOM 1442 C C . SER A 1 189 ? 3.378 -7.737 17.526 1.00 55.25 189 SER A C 1
ATOM 1444 O O . SER A 1 189 ? 3.738 -7.577 18.691 1.00 55.25 189 SER A O 1
ATOM 1446 N N . ALA A 1 190 ? 4.207 -8.211 16.589 1.00 62.44 190 ALA A N 1
ATOM 1447 C CA . ALA A 1 190 ? 5.524 -8.774 16.897 1.00 62.44 190 ALA A CA 1
ATOM 1448 C C . ALA A 1 190 ? 6.458 -7.782 17.626 1.00 62.44 190 ALA A C 1
ATOM 1450 O O . ALA A 1 190 ? 7.213 -8.156 18.528 1.00 62.44 190 ALA A O 1
ATOM 1451 N N . MET A 1 191 ? 6.382 -6.490 17.283 1.00 69.00 191 MET A N 1
ATOM 1452 C CA . MET A 1 191 ? 7.126 -5.423 17.966 1.00 69.00 191 MET A CA 1
ATOM 1453 C C . MET A 1 191 ? 6.694 -5.205 19.424 1.00 69.00 191 MET A C 1
ATOM 1455 O O . MET A 1 191 ? 7.522 -4.794 20.243 1.00 69.00 191 MET A O 1
ATOM 1459 N N . LYS A 1 192 ? 5.426 -5.464 19.768 1.00 70.56 192 LYS A N 1
ATOM 1460 C CA . LYS A 1 192 ? 4.918 -5.356 21.142 1.00 70.56 192 LYS A CA 1
ATOM 1461 C C . LYS A 1 192 ? 5.456 -6.503 22.001 1.00 70.56 192 LYS A C 1
ATOM 1463 O O . LYS A 1 192 ? 6.086 -6.247 23.030 1.00 70.56 192 LYS A O 1
ATOM 1468 N N . ASP A 1 193 ? 5.323 -7.731 21.513 1.00 73.94 193 ASP A N 1
ATOM 1469 C CA . ASP A 1 193 ? 5.723 -8.954 22.221 1.00 73.94 193 ASP A CA 1
ATOM 1470 C C . ASP A 1 193 ? 7.242 -8.978 22.477 1.00 73.94 193 ASP A C 1
ATOM 1472 O O . ASP A 1 193 ? 7.710 -9.246 23.588 1.00 73.94 193 ASP A O 1
ATOM 1476 N N . ALA A 1 194 ? 8.038 -8.555 21.486 1.00 69.75 194 ALA A N 1
ATOM 1477 C CA . ALA A 1 194 ? 9.486 -8.393 21.628 1.00 69.75 194 ALA A CA 1
ATOM 1478 C C . ALA A 1 194 ? 9.887 -7.352 22.697 1.00 69.75 194 ALA A C 1
ATOM 1480 O O . ALA A 1 194 ? 10.957 -7.460 23.310 1.00 69.75 194 ALA A O 1
ATOM 1481 N N . ARG A 1 195 ? 9.046 -6.336 22.942 1.00 82.44 195 ARG A N 1
ATOM 1482 C CA . ARG A 1 195 ? 9.276 -5.290 23.953 1.00 82.44 195 ARG A CA 1
ATOM 1483 C C . ARG A 1 195 ? 8.955 -5.794 25.360 1.00 82.44 195 ARG A C 1
ATOM 1485 O O . ARG A 1 195 ? 9.703 -5.495 26.294 1.00 82.44 195 ARG A O 1
ATOM 1492 N N . GLU A 1 196 ? 7.905 -6.598 25.500 1.00 82.50 196 GLU A N 1
ATOM 1493 C CA . GLU A 1 196 ? 7.513 -7.248 26.756 1.00 82.50 196 GLU A CA 1
ATOM 1494 C C . GLU A 1 196 ? 8.538 -8.321 27.168 1.00 82.50 196 GLU A C 1
ATOM 1496 O O . GLU A 1 196 ? 9.059 -8.275 28.287 1.00 82.50 196 GLU A O 1
ATOM 1501 N N . ALA A 1 197 ? 8.981 -9.168 26.231 1.00 74.12 197 ALA A N 1
ATOM 1502 C CA . ALA A 1 197 ? 10.060 -10.134 26.461 1.00 74.12 197 ALA A CA 1
ATOM 1503 C C . ALA A 1 197 ? 11.394 -9.466 26.865 1.00 74.12 197 ALA A C 1
ATOM 1505 O O . ALA A 1 197 ? 12.114 -9.961 27.738 1.00 74.12 197 ALA A O 1
ATOM 1506 N N . ARG A 1 198 ? 11.731 -8.300 26.286 1.00 75.06 198 ARG A N 1
ATOM 1507 C CA . ARG A 1 198 ? 12.909 -7.513 26.705 1.00 75.06 198 ARG A CA 1
ATOM 1508 C C . ARG A 1 198 ? 12.773 -6.934 28.114 1.00 75.06 198 ARG A C 1
ATOM 1510 O O . ARG A 1 198 ? 13.777 -6.891 28.824 1.00 75.06 198 ARG A O 1
ATOM 1517 N N . ARG A 1 199 ? 11.572 -6.519 28.536 1.00 85.88 199 ARG A N 1
ATOM 1518 C CA . ARG A 1 199 ? 11.309 -6.079 29.920 1.00 85.88 199 ARG A CA 1
ATOM 1519 C C . ARG A 1 199 ? 11.558 -7.217 30.911 1.00 85.88 199 ARG A C 1
ATOM 1521 O O . ARG A 1 199 ? 12.341 -7.028 31.841 1.00 85.88 199 ARG A O 1
ATOM 1528 N N . ALA A 1 200 ? 11.004 -8.402 30.651 1.00 75.44 200 ALA A N 1
ATOM 1529 C CA . ALA A 1 200 ? 11.240 -9.591 31.473 1.00 75.44 200 ALA A CA 1
ATOM 1530 C C . ALA A 1 200 ? 12.737 -9.960 31.548 1.00 75.44 200 ALA A C 1
ATOM 1532 O O . ALA A 1 200 ? 13.276 -10.209 32.627 1.00 75.44 200 ALA A O 1
ATOM 1533 N N . LYS A 1 201 ? 13.454 -9.917 30.414 1.00 75.44 201 LYS A N 1
ATOM 1534 C CA . LYS A 1 201 ? 14.881 -10.281 30.358 1.00 75.44 201 LYS A CA 1
ATOM 1535 C C . LYS A 1 201 ? 15.825 -9.244 30.983 1.00 75.44 201 LYS A C 1
ATOM 1537 O O . LYS A 1 201 ? 16.926 -9.604 31.393 1.00 75.44 201 LYS A O 1
ATOM 1542 N N . MET A 1 202 ? 15.428 -7.972 31.086 1.00 74.94 202 MET A N 1
ATOM 1543 C CA . MET A 1 202 ? 16.189 -6.980 31.863 1.00 74.94 202 MET A CA 1
ATOM 1544 C C . MET A 1 202 ? 15.927 -7.100 33.367 1.00 74.94 202 MET A C 1
ATOM 1546 O O . MET A 1 202 ? 16.877 -6.999 34.140 1.00 74.94 202 MET A O 1
ATOM 1550 N N . GLN A 1 203 ? 14.697 -7.422 33.786 1.00 77.12 203 GLN A N 1
ATOM 1551 C CA . GLN A 1 203 ? 14.409 -7.763 35.187 1.00 77.12 203 GLN A CA 1
ATOM 1552 C C . GLN A 1 203 ? 15.192 -9.001 35.658 1.00 77.12 203 GLN A C 1
ATOM 1554 O O . GLN A 1 203 ? 15.650 -9.024 36.799 1.00 77.12 203 GLN A O 1
ATOM 1559 N N . SER A 1 204 ? 15.419 -9.999 34.792 1.00 73.88 204 SER A N 1
ATOM 1560 C CA . SER A 1 204 ? 16.264 -11.152 35.140 1.00 73.88 204 SER A CA 1
ATOM 1561 C C . SER A 1 204 ? 17.769 -10.849 35.110 1.00 73.88 204 SER A C 1
ATOM 1563 O O . SER A 1 204 ? 18.497 -11.350 35.963 1.00 73.88 204 SER A O 1
ATOM 1565 N N . ARG A 1 205 ? 18.259 -9.995 34.196 1.00 64.50 205 ARG A N 1
ATOM 1566 C CA . ARG A 1 205 ? 19.690 -9.625 34.133 1.00 64.50 205 ARG A CA 1
ATOM 1567 C C . ARG A 1 205 ? 20.158 -8.681 35.237 1.00 64.50 205 ARG A C 1
ATOM 1569 O O . ARG A 1 205 ? 21.307 -8.794 35.651 1.00 64.50 205 ARG A O 1
ATOM 1576 N N . ALA A 1 206 ? 19.286 -7.817 35.757 1.00 65.50 206 ALA A N 1
ATOM 1577 C CA . ALA A 1 206 ? 19.592 -6.986 36.926 1.00 65.50 206 ALA A CA 1
ATOM 1578 C C . ALA A 1 206 ? 19.945 -7.813 38.184 1.00 65.50 206 ALA A C 1
ATOM 1580 O O . ALA A 1 206 ? 20.481 -7.268 39.143 1.00 65.50 206 ALA A O 1
ATOM 1581 N N . ARG A 1 207 ? 19.675 -9.129 38.174 1.00 57.78 207 ARG A N 1
ATOM 1582 C CA . ARG A 1 207 ? 20.016 -10.074 39.243 1.00 57.78 207 ARG A CA 1
ATOM 1583 C C . ARG A 1 207 ? 21.347 -10.829 39.060 1.00 57.78 207 ARG A C 1
ATOM 1585 O O . ARG A 1 207 ? 21.645 -11.646 39.923 1.00 57.78 207 ARG A O 1
ATOM 1592 N N . GLY A 1 208 ? 22.158 -10.616 38.008 1.00 55.38 208 GLY A N 1
ATOM 1593 C CA . GLY A 1 208 ? 23.400 -11.409 37.888 1.00 55.38 208 GLY A CA 1
ATOM 1594 C C . GLY A 1 208 ? 24.389 -11.109 36.755 1.00 55.38 208 GLY A C 1
ATOM 1595 O O . GLY A 1 208 ? 24.408 -11.832 35.761 1.00 55.38 208 GLY A O 1
ATOM 1596 N N . GLY A 1 209 ? 25.297 -10.139 36.932 1.00 48.72 209 GLY A N 1
ATOM 1597 C CA . GLY A 1 209 ? 26.497 -10.055 36.083 1.00 48.72 209 GLY A CA 1
ATOM 1598 C C . GLY A 1 209 ? 27.516 -8.963 36.438 1.00 48.72 209 GLY A C 1
ATOM 1599 O O . GLY A 1 209 ? 27.202 -7.780 36.356 1.00 48.72 209 GLY A O 1
ATOM 1600 N N . ALA A 1 210 ? 28.756 -9.369 36.739 1.00 45.84 210 ALA A N 1
ATOM 1601 C CA . ALA A 1 210 ? 29.947 -8.515 36.825 1.00 45.84 210 ALA A CA 1
ATOM 1602 C C . ALA A 1 210 ? 31.227 -9.333 36.514 1.00 45.84 210 ALA A C 1
ATOM 1604 O O . ALA A 1 210 ? 31.315 -10.461 36.993 1.00 45.84 210 ALA A O 1
ATOM 1605 N N . SER A 1 211 ? 32.193 -8.758 35.761 1.00 47.41 211 SER A N 1
ATOM 1606 C CA . SER A 1 211 ? 33.663 -9.043 35.726 1.00 47.41 211 SER A CA 1
ATOM 1607 C C . SER A 1 211 ? 34.324 -9.130 34.320 1.00 47.41 211 SER A C 1
ATOM 1609 O O . SER A 1 211 ? 33.679 -9.483 33.338 1.00 47.41 211 SER A O 1
ATOM 1611 N N . SER A 1 212 ? 35.651 -8.899 34.299 1.00 45.72 212 SER A N 1
ATOM 1612 C CA . SER A 1 212 ? 36.659 -9.003 33.212 1.00 45.72 212 SER A CA 1
ATOM 1613 C C . SER A 1 212 ? 36.782 -7.848 32.185 1.00 45.72 212 SER A C 1
ATOM 1615 O O . SER A 1 212 ? 35.939 -6.952 32.133 1.00 45.72 212 SER A O 1
ATOM 1617 N N . LYS A 1 213 ? 37.958 -7.758 31.517 1.00 46.47 213 LYS A N 1
ATOM 1618 C CA . LYS A 1 213 ? 38.538 -6.505 30.964 1.00 46.47 213 LYS A CA 1
ATOM 1619 C C . LYS A 1 213 ? 39.846 -6.713 30.151 1.00 46.47 213 LYS A C 1
ATOM 1621 O O . LYS A 1 213 ? 40.815 -7.197 30.728 1.00 46.47 213 LYS A O 1
ATOM 1626 N N . GLY A 1 214 ? 39.946 -6.164 28.926 1.00 43.91 214 GLY A N 1
ATOM 1627 C CA . GLY A 1 214 ? 41.202 -5.568 28.393 1.00 43.91 214 GLY A CA 1
ATOM 1628 C C . GLY A 1 214 ? 41.862 -6.130 27.109 1.00 43.91 214 GLY A C 1
ATOM 1629 O O . GLY A 1 214 ? 41.868 -7.333 26.885 1.00 43.91 214 GLY A O 1
ATOM 1630 N N . GLY A 1 215 ? 42.506 -5.235 26.327 1.00 44.34 215 GLY A N 1
ATOM 1631 C CA . GLY A 1 215 ? 43.555 -5.549 25.323 1.00 44.34 215 GLY A CA 1
ATOM 1632 C C . GLY A 1 215 ? 43.440 -4.833 23.955 1.00 44.34 215 GLY A C 1
ATOM 1633 O O . GLY A 1 215 ? 42.429 -4.988 23.281 1.00 44.34 215 GLY A O 1
ATOM 1634 N N . SER A 1 216 ? 44.463 -4.078 23.512 1.00 48.66 216 SER A N 1
ATOM 1635 C CA . SER A 1 216 ? 44.499 -3.374 22.202 1.00 48.66 216 SER A CA 1
ATOM 1636 C C . SER A 1 216 ? 45.928 -3.103 21.670 1.00 48.66 216 SER A C 1
ATOM 1638 O O . SER A 1 216 ? 46.870 -3.009 22.459 1.00 48.66 216 SER A O 1
ATOM 1640 N N . ARG A 1 217 ? 46.106 -2.951 20.338 1.00 41.56 217 ARG A N 1
ATOM 1641 C CA . ARG A 1 217 ? 47.324 -2.399 19.682 1.00 41.56 217 ARG A CA 1
ATOM 1642 C C . ARG A 1 217 ? 47.073 -1.978 18.215 1.00 41.56 217 ARG A C 1
ATOM 1644 O O . ARG A 1 217 ? 46.094 -2.422 17.628 1.00 41.56 217 ARG A O 1
ATOM 1651 N N . ALA A 1 218 ? 47.939 -1.125 17.646 1.00 45.25 218 ALA A N 1
ATOM 1652 C CA . ALA A 1 218 ? 47.780 -0.465 16.332 1.00 45.25 218 ALA A CA 1
ATOM 1653 C C . ALA A 1 218 ? 49.123 -0.286 15.572 1.00 45.25 218 ALA A C 1
ATOM 1655 O O . ALA A 1 218 ? 50.178 -0.425 16.193 1.00 45.25 218 ALA A O 1
ATOM 1656 N N . LEU A 1 219 ? 49.086 0.075 14.272 1.00 37.56 219 LEU A N 1
ATOM 1657 C CA . LEU A 1 219 ? 50.238 0.484 13.429 1.00 37.56 219 LEU A CA 1
ATOM 1658 C C . LEU A 1 219 ? 49.849 1.539 12.343 1.00 37.56 219 LEU A C 1
ATOM 1660 O O . LEU A 1 219 ? 48.680 1.544 11.955 1.00 37.56 219 LEU A O 1
ATOM 1664 N N . PRO A 1 220 ? 50.774 2.401 11.832 1.00 52.97 220 PRO A N 1
ATOM 1665 C CA . PRO A 1 220 ? 50.457 3.470 10.854 1.00 52.97 220 PRO A CA 1
ATOM 1666 C C . PRO A 1 220 ? 51.376 3.621 9.596 1.00 52.97 220 PRO A C 1
ATOM 1668 O O . PRO A 1 220 ? 52.577 3.384 9.676 1.00 52.97 220 PRO A O 1
ATOM 1671 N N . GLY A 1 221 ? 50.844 4.221 8.509 1.00 44.91 221 GLY A N 1
ATOM 1672 C CA . GLY A 1 221 ? 51.501 5.327 7.753 1.00 44.91 221 GLY A CA 1
ATOM 1673 C C . GLY A 1 221 ? 52.233 5.106 6.395 1.00 44.91 221 GLY A C 1
ATOM 1674 O O . GLY A 1 221 ? 52.839 4.067 6.176 1.00 44.91 221 GLY A O 1
ATOM 1675 N N . ALA A 1 222 ? 52.260 6.192 5.579 1.00 36.53 222 ALA A N 1
ATOM 1676 C CA . ALA A 1 222 ? 53.107 6.510 4.386 1.00 36.53 222 ALA A CA 1
ATOM 1677 C C . ALA A 1 222 ? 52.831 5.793 3.022 1.00 36.53 222 ALA A C 1
ATOM 1679 O O . ALA A 1 222 ? 52.426 4.640 3.024 1.00 36.53 222 ALA A O 1
ATOM 1680 N N . ALA A 1 223 ? 53.055 6.371 1.813 1.00 34.75 223 ALA A N 1
ATOM 1681 C CA . ALA A 1 223 ? 53.274 7.770 1.354 1.00 34.75 223 ALA A CA 1
ATOM 1682 C C . ALA A 1 223 ? 53.137 7.953 -0.202 1.00 34.75 223 ALA A C 1
ATOM 1684 O O . ALA A 1 223 ? 53.250 6.988 -0.945 1.00 34.75 223 ALA A O 1
ATOM 1685 N N . ALA A 1 224 ? 52.915 9.213 -0.628 1.00 37.84 224 ALA A N 1
ATOM 1686 C CA . ALA A 1 224 ? 53.274 9.973 -1.860 1.00 37.84 224 ALA A CA 1
ATOM 1687 C C . ALA A 1 224 ? 53.426 9.387 -3.309 1.00 37.84 224 ALA A C 1
ATOM 1689 O O . ALA A 1 224 ? 54.174 8.452 -3.557 1.00 37.84 224 ALA A O 1
ATOM 1690 N N . ASP A 1 225 ? 52.834 10.148 -4.255 1.00 35.16 225 ASP A N 1
ATOM 1691 C CA . ASP A 1 225 ? 53.302 10.627 -5.588 1.00 35.16 225 ASP A CA 1
ATOM 1692 C C . ASP A 1 225 ? 53.734 9.716 -6.769 1.00 35.16 225 ASP A C 1
ATOM 1694 O O . ASP A 1 225 ? 54.733 9.007 -6.711 1.00 35.16 225 ASP A O 1
ATOM 1698 N N . ALA A 1 226 ? 53.081 9.926 -7.938 1.00 34.25 226 ALA A N 1
ATOM 1699 C CA . ALA A 1 226 ? 53.653 10.539 -9.171 1.00 34.25 226 ALA A CA 1
ATOM 1700 C C . ALA A 1 226 ? 53.063 10.010 -10.514 1.00 34.25 226 ALA A C 1
ATOM 1702 O O . ALA A 1 226 ? 52.918 8.808 -10.711 1.00 34.25 226 ALA A O 1
ATOM 1703 N N . GLY A 1 227 ? 52.882 10.899 -11.511 1.00 35.78 227 GLY A N 1
ATOM 1704 C CA . GLY A 1 227 ? 53.226 10.565 -12.912 1.00 35.78 227 GLY A CA 1
ATOM 1705 C C . GLY A 1 227 ? 52.169 10.609 -14.044 1.00 35.78 227 GLY A C 1
ATOM 1706 O O . GLY A 1 227 ? 51.119 9.980 -13.998 1.00 35.78 227 GLY A O 1
ATOM 1707 N N . SER A 1 228 ? 52.603 11.209 -15.166 1.00 40.91 228 SER A N 1
ATOM 1708 C CA . SER A 1 228 ? 52.193 10.990 -16.576 1.00 40.91 228 SER A CA 1
ATOM 1709 C C . SER A 1 228 ? 51.029 11.797 -17.199 1.00 40.91 228 SER A C 1
ATOM 1711 O O . SER A 1 228 ? 49.842 11.490 -17.108 1.00 40.91 228 SER A O 1
ATOM 1713 N N . SER A 1 229 ? 51.407 12.802 -17.995 1.00 46.56 229 SER A N 1
ATOM 1714 C CA . SER A 1 229 ? 50.540 13.543 -18.917 1.00 46.56 229 SER A CA 1
ATOM 1715 C C . SER A 1 229 ? 50.600 12.952 -20.336 1.00 46.56 229 SER A C 1
ATOM 1717 O O . SER A 1 229 ? 51.406 13.394 -21.151 1.00 46.56 229 SER A O 1
ATOM 1719 N N . GLY A 1 230 ? 49.746 11.967 -20.643 1.00 45.06 230 GLY A N 1
ATOM 1720 C CA . GLY A 1 230 ? 49.690 11.339 -21.982 1.00 45.06 230 GLY A CA 1
ATOM 1721 C C . GLY A 1 230 ? 48.292 11.036 -22.546 1.00 45.06 230 GLY A C 1
ATOM 1722 O O . GLY A 1 230 ? 48.154 10.776 -23.736 1.00 45.06 230 GLY A O 1
ATOM 1723 N N . GLY A 1 231 ? 47.229 11.089 -21.733 1.00 47.66 231 GLY A N 1
ATOM 1724 C CA . GLY A 1 231 ? 45.916 10.537 -22.113 1.00 47.66 231 GLY A CA 1
ATOM 1725 C C . GLY A 1 231 ? 44.954 11.445 -22.898 1.00 47.66 231 GLY A C 1
ATOM 1726 O O . GLY A 1 231 ? 43.906 10.973 -23.336 1.00 47.66 231 GLY A O 1
ATOM 1727 N N . ARG A 1 232 ? 45.243 12.744 -23.074 1.00 50.22 232 ARG A N 1
ATOM 1728 C CA . ARG A 1 232 ? 44.210 13.738 -23.457 1.00 50.22 232 ARG A CA 1
ATOM 1729 C C . ARG A 1 232 ? 43.596 13.582 -24.857 1.00 50.22 232 ARG A C 1
ATOM 1731 O O . ARG A 1 232 ? 42.478 14.049 -25.046 1.00 50.22 232 ARG A O 1
ATOM 1738 N N . ALA A 1 233 ? 44.256 12.908 -25.799 1.00 47.97 233 ALA A N 1
ATOM 1739 C CA . ALA A 1 233 ? 43.708 12.683 -27.144 1.00 47.97 233 ALA A CA 1
ATOM 1740 C C . ALA A 1 233 ? 42.614 11.596 -27.196 1.00 47.97 233 ALA A C 1
ATOM 1742 O O . ALA A 1 233 ? 41.737 11.649 -28.053 1.00 47.97 233 ALA A O 1
ATOM 1743 N N . TRP A 1 234 ? 42.628 10.636 -26.264 1.00 46.09 234 TRP A N 1
ATOM 1744 C CA . TRP A 1 234 ? 41.663 9.529 -26.240 1.00 46.09 234 TRP A CA 1
ATOM 1745 C C . TRP A 1 234 ? 40.400 9.834 -25.434 1.00 46.09 234 TRP A C 1
ATOM 1747 O O . TRP A 1 234 ? 39.377 9.196 -25.665 1.00 46.09 234 TRP A O 1
ATOM 1757 N N . ILE A 1 235 ? 40.443 10.828 -24.539 1.00 58.53 235 ILE A N 1
ATOM 1758 C CA . ILE A 1 235 ? 39.316 11.203 -23.669 1.00 58.53 235 ILE A CA 1
ATOM 1759 C C . ILE A 1 235 ? 38.000 11.381 -24.444 1.00 58.53 235 ILE A C 1
ATOM 1761 O O . ILE A 1 235 ? 37.065 10.668 -24.102 1.00 58.53 235 ILE A O 1
ATOM 1765 N N . PRO A 1 236 ? 37.872 12.221 -25.494 1.00 56.72 236 PRO A N 1
ATOM 1766 C CA . PRO A 1 236 ? 36.575 12.412 -26.151 1.00 56.72 236 PRO A CA 1
ATOM 1767 C C . PRO A 1 236 ? 36.040 11.130 -26.806 1.00 56.72 236 PRO A C 1
ATOM 1769 O O . PRO A 1 236 ? 34.842 10.867 -26.749 1.00 56.72 236 PRO A O 1
ATOM 1772 N N . LEU A 1 237 ? 36.916 10.298 -27.376 1.00 56.84 237 LEU A N 1
ATOM 1773 C CA . LEU A 1 237 ? 36.524 9.072 -28.073 1.00 56.84 237 LEU A CA 1
ATOM 1774 C C . LEU A 1 237 ? 36.124 7.972 -27.074 1.00 56.84 237 LEU A C 1
ATOM 1776 O O . LEU A 1 237 ? 35.091 7.327 -27.243 1.00 56.84 237 LEU A O 1
ATOM 1780 N N . VAL A 1 238 ? 36.862 7.844 -25.967 1.00 65.31 238 VAL A N 1
ATOM 1781 C CA . VAL A 1 238 ? 36.494 6.992 -24.825 1.00 65.31 238 VAL A CA 1
ATOM 1782 C C . VAL A 1 238 ? 35.212 7.492 -24.154 1.00 65.31 238 VAL A C 1
ATOM 1784 O O . VAL A 1 238 ? 34.367 6.676 -23.809 1.00 65.31 238 VAL A O 1
ATOM 1787 N N . THR A 1 239 ? 34.996 8.803 -24.013 1.00 67.38 239 THR A N 1
ATOM 1788 C CA . THR A 1 239 ? 33.755 9.354 -23.444 1.00 67.38 239 THR A CA 1
ATOM 1789 C C . THR A 1 239 ? 32.549 9.092 -24.347 1.00 67.38 239 THR A C 1
ATOM 1791 O O . THR A 1 239 ? 31.505 8.711 -23.832 1.00 67.38 239 THR A O 1
ATOM 1794 N N . VAL A 1 240 ? 32.672 9.205 -25.675 1.00 70.19 240 VAL A N 1
ATOM 1795 C CA . VAL A 1 240 ? 31.583 8.844 -26.607 1.00 70.19 240 VAL A CA 1
ATOM 1796 C C . VAL A 1 240 ? 31.303 7.339 -26.585 1.00 70.19 240 VAL A C 1
ATOM 1798 O O . VAL A 1 240 ? 30.139 6.947 -26.536 1.00 70.19 240 VAL A O 1
ATOM 1801 N N . VAL A 1 241 ? 32.334 6.486 -26.538 1.00 68.75 241 VAL A N 1
ATOM 1802 C CA . VAL A 1 241 ? 32.150 5.028 -26.414 1.00 68.75 241 VAL A CA 1
ATOM 1803 C C . VAL A 1 241 ? 31.551 4.647 -25.056 1.00 68.75 241 VAL A C 1
ATOM 1805 O O . VAL A 1 241 ? 30.659 3.808 -25.019 1.00 68.75 241 VAL A O 1
ATOM 1808 N N . LEU A 1 242 ? 31.953 5.280 -23.949 1.00 63.19 242 LEU A N 1
ATOM 1809 C CA . LEU A 1 242 ? 31.390 5.024 -22.615 1.00 63.19 242 LEU A CA 1
ATOM 1810 C C . LEU A 1 242 ? 29.969 5.577 -22.446 1.00 63.19 242 LEU A C 1
ATOM 1812 O O . LEU A 1 242 ? 29.155 4.931 -21.795 1.00 63.19 242 LEU A O 1
ATOM 1816 N N . LEU A 1 243 ? 29.636 6.726 -23.042 1.00 67.81 243 LEU A N 1
ATOM 1817 C CA . LEU A 1 243 ? 28.263 7.245 -23.054 1.00 67.81 243 LEU A CA 1
ATOM 1818 C C . LEU A 1 243 ? 27.362 6.403 -23.964 1.00 67.81 243 LEU A C 1
ATOM 1820 O O . LEU A 1 243 ? 26.246 6.077 -23.571 1.00 67.81 243 LEU A O 1
ATOM 1824 N N . GLY A 1 244 ? 27.851 5.991 -25.136 1.00 59.41 244 GLY A N 1
ATOM 1825 C CA . GLY A 1 244 ? 27.131 5.108 -26.054 1.00 59.41 244 GLY A CA 1
ATOM 1826 C C . GLY A 1 244 ? 26.905 3.715 -25.464 1.00 59.41 244 GLY A C 1
ATOM 1827 O O . GLY A 1 244 ? 25.772 3.241 -25.432 1.00 59.41 244 GLY A O 1
ATOM 1828 N N . ALA A 1 245 ? 27.952 3.082 -24.927 1.00 50.31 245 ALA A N 1
ATOM 1829 C CA . ALA A 1 245 ? 27.859 1.790 -24.252 1.00 50.31 245 ALA A CA 1
ATOM 1830 C C . ALA A 1 245 ? 27.068 1.878 -22.939 1.00 50.31 245 ALA A C 1
ATOM 1832 O O . ALA A 1 245 ? 26.314 0.963 -22.634 1.00 50.31 245 ALA A O 1
ATOM 1833 N N . GLY A 1 246 ? 27.177 2.980 -22.190 1.00 52.00 246 GLY A N 1
ATOM 1834 C CA . GLY A 1 246 ? 26.385 3.231 -20.985 1.00 52.00 246 GLY A CA 1
ATOM 1835 C C . GLY A 1 246 ? 24.895 3.403 -21.284 1.00 52.00 246 GLY A C 1
ATOM 1836 O O . GLY A 1 246 ? 24.068 2.817 -20.592 1.00 52.00 246 GLY A O 1
ATOM 1837 N N . ALA A 1 247 ? 24.544 4.127 -22.352 1.00 56.19 247 ALA A N 1
ATOM 1838 C CA . ALA A 1 247 ? 23.164 4.256 -22.819 1.00 56.19 247 ALA A CA 1
ATOM 1839 C C . ALA A 1 247 ? 22.615 2.922 -23.350 1.00 56.19 247 ALA A C 1
ATOM 1841 O O . ALA A 1 247 ? 21.506 2.536 -22.990 1.00 56.19 247 ALA A O 1
ATOM 1842 N N . LEU A 1 248 ? 23.399 2.175 -24.137 1.00 48.19 248 LEU A N 1
ATOM 1843 C CA . LEU A 1 248 ? 23.026 0.833 -24.598 1.00 48.19 248 LEU A CA 1
ATOM 1844 C C . LEU A 1 248 ? 22.895 -0.166 -23.443 1.00 48.19 248 LEU A C 1
ATOM 1846 O O . LEU A 1 248 ? 21.980 -0.975 -23.470 1.00 48.19 248 LEU A O 1
ATOM 1850 N N . TRP A 1 249 ? 23.741 -0.103 -22.415 1.00 50.56 249 TRP A N 1
ATOM 1851 C CA . TRP A 1 249 ? 23.647 -0.970 -21.235 1.00 50.56 249 TRP A CA 1
ATOM 1852 C C . TRP A 1 249 ? 22.466 -0.596 -20.325 1.00 50.56 249 TRP A C 1
ATOM 1854 O O . TRP A 1 249 ? 21.812 -1.479 -19.777 1.00 50.56 249 TRP A O 1
ATOM 1864 N N . ALA A 1 250 ? 22.134 0.695 -20.218 1.00 55.12 250 ALA A N 1
ATOM 1865 C CA . ALA A 1 250 ? 20.957 1.170 -19.490 1.00 55.12 250 ALA A CA 1
ATOM 1866 C C . ALA A 1 250 ? 19.631 0.854 -20.210 1.00 55.12 250 ALA A C 1
ATOM 1868 O O . ALA A 1 250 ? 18.638 0.559 -19.549 1.00 55.12 250 ALA A O 1
ATOM 1869 N N . LEU A 1 251 ? 19.608 0.894 -21.548 1.00 52.72 251 LEU A N 1
ATOM 1870 C CA . LEU A 1 251 ? 18.432 0.559 -22.366 1.00 52.72 251 LEU A CA 1
ATOM 1871 C C . LEU A 1 251 ? 18.278 -0.948 -22.625 1.00 52.72 251 LEU A C 1
ATOM 1873 O O . LEU A 1 251 ? 17.172 -1.408 -22.883 1.00 52.72 251 LEU A O 1
ATOM 1877 N N . ARG A 1 252 ? 19.367 -1.720 -22.546 1.00 42.91 252 ARG A N 1
ATOM 1878 C CA . ARG A 1 252 ? 19.411 -3.175 -22.774 1.00 42.91 252 ARG A CA 1
ATOM 1879 C C . ARG A 1 252 ? 19.714 -3.926 -21.475 1.00 42.91 252 ARG A C 1
ATOM 1881 O O . ARG A 1 252 ? 20.569 -4.811 -21.433 1.00 42.91 252 ARG A O 1
ATOM 1888 N N . GLY A 1 253 ? 19.044 -3.513 -20.401 1.00 38.78 253 GLY A N 1
ATOM 1889 C CA . GLY A 1 253 ? 19.267 -4.005 -19.046 1.00 38.78 253 GLY A CA 1
ATOM 1890 C C . GLY A 1 253 ? 18.807 -5.449 -18.840 1.00 38.78 253 GLY A C 1
ATOM 1891 O O . GLY A 1 253 ? 17.715 -5.671 -18.330 1.00 38.78 253 GLY A O 1
ATOM 1892 N N . ASP A 1 254 ? 19.682 -6.408 -19.148 1.00 43.38 254 ASP A N 1
ATOM 1893 C CA . ASP A 1 254 ? 19.528 -7.843 -18.870 1.00 43.38 254 ASP A CA 1
ATOM 1894 C C . ASP A 1 254 ? 18.180 -8.466 -19.307 1.00 43.38 254 ASP A C 1
ATOM 1896 O O . ASP A 1 254 ? 17.569 -9.209 -18.537 1.00 43.38 254 ASP A O 1
ATOM 1900 N N . ASP A 1 255 ? 17.808 -8.340 -20.587 1.00 38.81 255 ASP A N 1
ATOM 1901 C CA . ASP A 1 255 ? 17.011 -9.384 -21.274 1.00 38.81 255 ASP A CA 1
ATOM 1902 C C . ASP A 1 255 ? 17.887 -10.628 -21.543 1.00 38.81 255 ASP A C 1
ATOM 1904 O O . ASP A 1 255 ? 17.937 -11.197 -22.636 1.00 38.81 255 ASP A O 1
ATOM 1908 N N . GLY A 1 256 ? 18.656 -11.024 -20.527 1.00 37.22 256 GLY A N 1
ATOM 1909 C CA . GLY A 1 256 ? 19.455 -12.232 -20.524 1.00 37.22 256 GLY A CA 1
ATOM 1910 C C . GLY A 1 256 ? 18.504 -13.408 -20.477 1.00 37.22 256 GLY A C 1
ATOM 1911 O O . GLY A 1 256 ? 18.046 -13.755 -19.392 1.00 37.22 256 GLY A O 1
ATOM 1912 N N . SER A 1 257 ? 18.199 -13.940 -21.666 1.00 37.09 257 SER A N 1
ATOM 1913 C CA . SER A 1 257 ? 17.596 -15.247 -21.950 1.00 37.09 257 SER A CA 1
ATOM 1914 C C . SER A 1 257 ? 16.993 -15.910 -20.714 1.00 37.09 257 SER A C 1
ATOM 1916 O O . SER A 1 257 ? 17.745 -16.502 -19.935 1.00 37.09 257 SER A O 1
ATOM 1918 N N . ALA A 1 258 ? 15.665 -15.821 -20.554 1.00 37.22 258 ALA A N 1
ATOM 1919 C CA . ALA A 1 258 ? 14.938 -16.548 -19.514 1.00 37.22 258 ALA A CA 1
ATOM 1920 C C . ALA A 1 258 ? 15.507 -17.977 -19.437 1.00 37.22 258 ALA A C 1
ATOM 1922 O O . ALA A 1 258 ? 15.383 -18.704 -20.431 1.00 37.22 258 ALA A O 1
ATOM 1923 N N . PR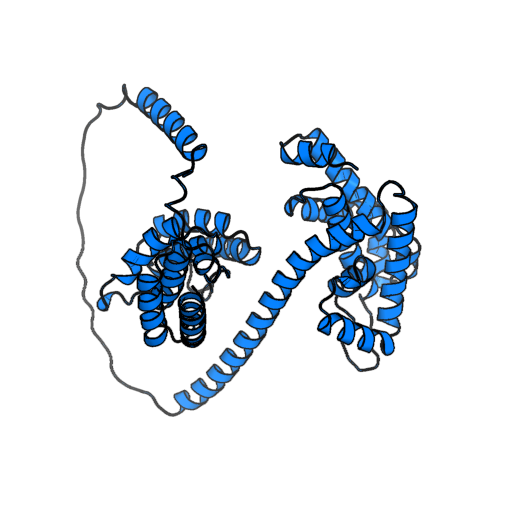O A 1 259 ? 16.217 -18.345 -18.347 1.00 42.69 259 PRO A N 1
ATOM 1924 C CA . PRO A 1 259 ? 16.920 -19.615 -18.296 1.00 42.69 259 PRO A CA 1
ATOM 1925 C C . PRO A 1 259 ? 15.928 -20.737 -18.560 1.00 42.69 259 PRO A C 1
ATOM 1927 O O . PRO A 1 259 ? 14.777 -20.633 -18.135 1.00 42.69 259 PRO A O 1
ATOM 1930 N N . THR A 1 260 ? 16.373 -21.764 -19.288 1.00 41.97 260 THR A N 1
ATOM 1931 C CA . THR A 1 260 ? 15.609 -22.984 -19.593 1.00 41.97 260 THR A CA 1
ATOM 1932 C C . THR A 1 260 ? 14.747 -23.367 -18.396 1.00 41.97 260 THR A C 1
ATOM 1934 O O . THR A 1 260 ? 15.291 -23.635 -17.327 1.00 41.97 260 THR A O 1
ATOM 1937 N N . GLY A 1 261 ? 13.427 -23.248 -18.578 1.00 36.66 261 GLY A N 1
ATOM 1938 C CA . GLY A 1 261 ? 12.538 -22.762 -17.521 1.00 36.66 261 GLY A CA 1
ATOM 1939 C C . GLY A 1 261 ? 12.655 -23.503 -16.189 1.00 36.66 261 GLY A C 1
ATOM 1940 O O . GLY A 1 261 ? 12.725 -24.734 -16.203 1.00 36.66 261 GLY A O 1
ATOM 1941 N N . PRO A 1 262 ? 12.576 -22.797 -15.040 1.00 45.84 262 PRO A N 1
ATOM 1942 C CA . PRO A 1 262 ? 12.298 -23.483 -13.791 1.00 45.84 262 PRO A CA 1
ATOM 1943 C C . PRO A 1 262 ? 10.999 -24.274 -13.955 1.00 45.84 262 PRO A C 1
ATOM 1945 O O . PRO A 1 262 ? 10.082 -23.852 -14.673 1.00 45.84 262 PRO A O 1
ATOM 1948 N N . VAL A 1 263 ? 10.898 -25.398 -13.247 1.00 50.12 263 VAL A N 1
ATOM 1949 C CA . VAL A 1 263 ? 9.615 -26.061 -13.007 1.00 50.12 263 VAL A CA 1
ATOM 1950 C C . VAL A 1 263 ? 8.629 -24.985 -12.550 1.00 50.12 263 VAL A C 1
ATOM 1952 O O . VAL A 1 263 ? 8.808 -24.407 -11.477 1.00 50.12 263 VAL A O 1
ATOM 1955 N N . LYS A 1 264 ? 7.616 -24.676 -13.377 1.00 57.22 264 LYS A N 1
ATOM 1956 C CA . LYS A 1 264 ? 6.775 -23.476 -13.192 1.00 57.22 264 LYS A CA 1
ATOM 1957 C C . LYS A 1 264 ? 6.095 -23.411 -11.817 1.00 57.22 264 LYS A C 1
ATOM 1959 O O . LYS A 1 264 ? 5.775 -22.316 -11.371 1.00 57.22 264 LYS A O 1
ATOM 1964 N N . GLY A 1 265 ? 5.906 -24.555 -11.154 1.00 77.12 265 GLY A N 1
ATOM 1965 C CA . GLY A 1 265 ? 5.397 -24.634 -9.784 1.00 77.12 265 GLY A CA 1
ATOM 1966 C C . GLY A 1 265 ? 6.384 -24.168 -8.706 1.00 77.12 265 GLY A C 1
ATOM 1967 O O . GLY A 1 265 ? 5.991 -23.421 -7.819 1.00 77.12 265 GLY A O 1
ATOM 1968 N N . VAL A 1 266 ? 7.667 -24.549 -8.767 1.00 88.00 266 VAL A N 1
ATOM 1969 C CA . VAL A 1 266 ? 8.579 -24.375 -7.614 1.00 88.00 266 VAL A CA 1
ATOM 1970 C C . VAL A 1 266 ? 9.049 -22.928 -7.444 1.00 88.00 266 VAL A C 1
ATOM 1972 O O . VAL A 1 266 ? 9.178 -22.454 -6.318 1.00 88.00 266 VAL A O 1
ATOM 1975 N N . ALA A 1 267 ? 9.218 -22.177 -8.536 1.00 91.19 267 ALA A N 1
ATOM 1976 C CA . ALA A 1 267 ? 9.543 -20.749 -8.450 1.00 91.19 267 ALA A CA 1
ATOM 1977 C C . ALA A 1 267 ? 8.423 -19.920 -7.788 1.00 91.19 267 ALA A C 1
ATOM 1979 O O . ALA A 1 267 ? 8.706 -18.894 -7.172 1.00 91.19 267 ALA A O 1
ATOM 1980 N N . ALA A 1 268 ? 7.168 -20.383 -7.856 1.00 91.06 268 ALA A N 1
ATOM 1981 C CA . ALA A 1 268 ? 6.032 -19.755 -7.181 1.00 91.06 268 ALA A CA 1
ATOM 1982 C C . ALA A 1 268 ? 5.993 -20.020 -5.661 1.00 91.06 268 ALA A C 1
ATOM 1984 O O . ALA A 1 268 ? 5.218 -19.375 -4.959 1.00 91.06 268 ALA A O 1
ATOM 1985 N N . LEU A 1 269 ? 6.831 -20.928 -5.140 1.00 94.69 269 LEU A N 1
ATOM 1986 C CA . LEU A 1 269 ? 6.975 -21.183 -3.700 1.00 94.69 269 LEU A CA 1
ATOM 1987 C C . LEU A 1 269 ? 7.952 -20.217 -3.010 1.00 94.69 269 LEU A C 1
ATOM 1989 O O . LEU A 1 269 ? 8.115 -20.297 -1.792 1.00 94.69 269 LEU A O 1
ATOM 1993 N N . ALA A 1 270 ? 8.630 -19.339 -3.757 1.00 96.19 270 ALA A N 1
ATOM 1994 C CA . ALA A 1 270 ? 9.564 -18.366 -3.200 1.00 96.19 270 ALA A CA 1
ATOM 1995 C C . ALA A 1 270 ? 8.837 -17.241 -2.441 1.00 96.19 270 ALA A C 1
ATOM 1997 O O . ALA A 1 270 ? 7.898 -16.632 -2.955 1.00 96.19 270 ALA A O 1
ATOM 1998 N N . ASP A 1 271 ? 9.313 -16.915 -1.238 1.00 96.00 271 ASP A N 1
ATOM 1999 C CA . ASP A 1 271 ? 8.831 -15.772 -0.463 1.00 96.00 271 ASP A CA 1
ATOM 2000 C C . ASP A 1 271 ? 9.382 -14.464 -1.061 1.00 96.00 271 ASP A C 1
ATOM 2002 O O . ASP A 1 271 ? 10.573 -14.160 -0.960 1.00 96.00 271 ASP A O 1
ATOM 2006 N N . LEU A 1 272 ? 8.491 -13.702 -1.701 1.00 95.50 272 LEU A N 1
ATOM 2007 C CA . LEU A 1 272 ? 8.755 -12.394 -2.307 1.00 95.50 272 LEU A CA 1
ATOM 2008 C C . LEU A 1 272 ? 8.482 -11.217 -1.353 1.00 95.50 272 LEU A C 1
ATOM 2010 O O . LEU A 1 272 ? 8.455 -10.069 -1.796 1.00 95.50 272 LEU A O 1
ATOM 2014 N N . SER A 1 273 ? 8.249 -11.460 -0.060 1.00 93.12 273 SER A N 1
ATOM 2015 C CA . SER A 1 273 ? 7.982 -10.385 0.899 1.00 93.12 273 SER A CA 1
ATOM 2016 C C . SER A 1 273 ? 9.171 -9.426 1.048 1.00 93.12 273 SER A C 1
ATOM 2018 O O . SER A 1 273 ? 10.343 -9.797 0.930 1.00 93.12 273 SER A O 1
ATOM 2020 N N . ALA A 1 274 ? 8.865 -8.149 1.297 1.00 92.81 274 ALA A N 1
ATOM 2021 C CA . ALA A 1 274 ? 9.888 -7.127 1.477 1.00 92.81 274 ALA A CA 1
ATOM 2022 C C . ALA A 1 274 ? 10.789 -7.468 2.684 1.00 92.81 274 ALA A C 1
ATOM 2024 O O . ALA A 1 274 ? 10.274 -7.785 3.762 1.00 92.81 274 ALA A O 1
ATOM 2025 N N . PRO A 1 275 ? 12.126 -7.395 2.544 1.00 93.38 275 PRO A N 1
ATOM 2026 C CA . PRO A 1 275 ? 13.038 -7.871 3.571 1.00 93.38 275 PRO A CA 1
ATOM 2027 C C . PRO A 1 275 ? 12.935 -7.089 4.880 1.00 93.38 275 PRO A C 1
ATOM 2029 O O . PRO A 1 275 ? 12.829 -5.861 4.896 1.00 93.38 275 PRO A O 1
ATOM 2032 N N . GLU A 1 276 ? 13.051 -7.812 5.998 1.00 89.31 276 GLU A N 1
ATOM 2033 C CA . GLU A 1 276 ? 13.073 -7.226 7.339 1.00 89.31 276 GLU A CA 1
ATOM 2034 C C . GLU A 1 276 ? 14.287 -6.302 7.521 1.00 89.31 276 GLU A C 1
ATOM 2036 O O . GLU A 1 276 ? 15.381 -6.748 7.889 1.00 89.31 276 GLU A O 1
ATOM 2041 N N . VAL A 1 277 ? 14.094 -4.995 7.329 1.00 88.44 277 VAL A N 1
ATOM 2042 C CA . VAL A 1 277 ? 15.133 -4.019 7.657 1.00 88.44 277 VAL A CA 1
ATOM 2043 C C . VAL A 1 277 ? 15.365 -4.017 9.168 1.00 88.44 277 VAL A C 1
ATOM 2045 O O . VAL A 1 277 ? 14.442 -4.073 9.985 1.00 88.44 277 VAL A O 1
ATOM 2048 N N . ALA A 1 278 ? 16.638 -3.980 9.549 1.00 78.69 278 ALA A N 1
ATOM 2049 C CA . ALA A 1 278 ? 17.046 -3.851 10.935 1.00 78.69 278 ALA A CA 1
ATOM 2050 C C . ALA A 1 278 ? 16.642 -2.493 11.537 1.00 78.69 278 ALA A C 1
ATOM 2052 O O . ALA A 1 278 ? 16.048 -1.641 10.880 1.00 78.69 278 ALA A O 1
ATOM 2053 N N . ARG A 1 279 ? 17.016 -2.277 12.804 1.00 81.94 279 ARG A N 1
ATOM 2054 C CA . ARG A 1 279 ? 16.964 -0.953 13.429 1.00 81.94 279 ARG A CA 1
ATOM 2055 C C . ARG A 1 279 ? 17.591 0.090 12.509 1.00 81.94 279 ARG A C 1
ATOM 2057 O O . ARG A 1 279 ? 18.763 -0.034 12.163 1.00 81.94 279 ARG A O 1
ATOM 2064 N N . LEU A 1 280 ? 16.804 1.095 12.132 1.00 82.44 280 LEU A N 1
ATOM 2065 C CA . LEU A 1 280 ? 17.234 2.199 11.272 1.00 82.44 280 LEU A CA 1
ATOM 2066 C C . LEU A 1 280 ? 18.403 2.971 11.892 1.00 82.44 280 LEU A C 1
ATOM 2068 O O . LEU A 1 280 ? 19.218 3.538 11.179 1.00 82.44 280 LEU A O 1
ATOM 2072 N N . GLU A 1 281 ? 18.501 2.945 13.220 1.00 87.19 281 GLU A N 1
ATOM 2073 C CA . GLU A 1 281 ? 19.569 3.543 14.015 1.00 87.19 281 GLU A CA 1
ATOM 2074 C C . GLU A 1 281 ? 20.919 2.807 13.874 1.00 87.19 281 GLU A C 1
ATOM 2076 O O . GLU A 1 281 ? 21.955 3.357 14.234 1.00 87.19 281 GLU A O 1
ATOM 2081 N N . GLU A 1 282 ? 20.919 1.567 13.368 1.00 86.44 282 GLU A N 1
ATOM 2082 C CA . GLU A 1 282 ? 22.113 0.741 13.116 1.00 86.44 282 GLU A CA 1
ATOM 2083 C C . GLU A 1 282 ? 22.568 0.804 11.638 1.00 86.44 282 GLU A C 1
ATOM 2085 O O . GLU A 1 282 ? 23.419 0.012 11.231 1.00 86.44 282 GLU A O 1
ATOM 2090 N N . LEU A 1 283 ? 21.975 1.680 10.812 1.00 88.81 283 LEU A N 1
ATOM 2091 C CA . LEU A 1 283 ? 22.172 1.738 9.357 1.00 88.81 283 LEU A CA 1
ATOM 2092 C C . LEU A 1 283 ? 22.489 3.173 8.883 1.00 88.81 283 LEU A C 1
ATOM 2094 O O . LEU A 1 283 ? 22.042 4.134 9.513 1.00 88.81 283 LEU A O 1
ATOM 2098 N N . PRO A 1 284 ? 23.218 3.357 7.761 1.00 94.06 284 PRO A N 1
ATOM 2099 C CA . PRO A 1 284 ? 23.463 4.685 7.199 1.00 94.06 284 PRO A CA 1
ATOM 2100 C C . PRO A 1 284 ? 22.150 5.436 6.894 1.00 94.06 284 PRO A C 1
ATOM 2102 O O . PRO A 1 284 ? 21.216 4.817 6.376 1.00 94.06 284 PRO A O 1
ATOM 2105 N N . PRO A 1 285 ? 22.060 6.767 7.111 1.00 92.94 285 PRO A N 1
ATOM 2106 C CA . PRO A 1 285 ? 20.828 7.533 6.877 1.00 92.94 285 PRO A CA 1
ATOM 2107 C C . PRO A 1 285 ? 20.243 7.393 5.463 1.00 92.94 285 PRO A C 1
ATOM 2109 O O . PRO A 1 285 ? 19.026 7.426 5.299 1.00 92.94 285 PRO A O 1
ATOM 2112 N N . ALA A 1 286 ? 21.085 7.159 4.450 1.00 92.94 286 ALA A N 1
ATOM 2113 C CA . ALA A 1 286 ? 20.662 6.892 3.073 1.00 92.94 286 ALA A CA 1
ATOM 2114 C C . ALA A 1 286 ? 19.706 5.683 2.943 1.00 92.94 286 ALA A C 1
ATOM 2116 O O . ALA A 1 286 ? 18.854 5.660 2.053 1.00 92.94 286 ALA A O 1
ATOM 2117 N N . VAL A 1 287 ? 19.788 4.707 3.857 1.00 95.19 287 VAL A N 1
ATOM 2118 C CA . VAL A 1 287 ? 18.917 3.520 3.871 1.00 95.19 287 VAL A CA 1
ATOM 2119 C C . VAL A 1 287 ? 17.467 3.879 4.229 1.00 95.19 287 VAL A C 1
ATOM 2121 O O . VAL A 1 287 ? 16.559 3.137 3.871 1.00 95.19 287 VAL A O 1
ATOM 2124 N N . GLN A 1 288 ? 17.188 5.036 4.844 1.00 91.44 288 GLN A N 1
ATOM 2125 C CA . GLN A 1 288 ? 15.809 5.449 5.159 1.00 91.44 288 GLN A CA 1
ATOM 2126 C C . GLN A 1 288 ? 14.927 5.567 3.904 1.00 91.44 288 GLN A C 1
ATOM 2128 O O . GLN A 1 288 ? 13.767 5.158 3.929 1.00 91.44 288 GLN A O 1
ATOM 2133 N N . MET A 1 289 ? 15.485 6.050 2.787 1.00 88.94 289 MET A N 1
ATOM 2134 C CA . MET A 1 289 ? 14.772 6.107 1.503 1.00 88.94 289 MET A CA 1
ATOM 2135 C C . MET A 1 289 ? 14.518 4.708 0.931 1.00 88.94 289 MET A C 1
ATOM 2137 O O . MET A 1 289 ? 13.439 4.448 0.413 1.00 88.94 289 MET A O 1
ATOM 2141 N N . VAL A 1 290 ? 15.473 3.787 1.089 1.00 93.56 290 VAL A N 1
ATOM 2142 C CA . VAL A 1 290 ? 15.293 2.374 0.719 1.00 93.56 290 VAL A CA 1
ATOM 2143 C C . VAL A 1 290 ? 14.173 1.742 1.540 1.00 93.56 290 VAL A C 1
ATOM 2145 O O . VAL A 1 290 ? 13.362 1.013 0.988 1.00 93.56 290 VAL A O 1
ATOM 2148 N N . VAL A 1 291 ? 14.079 2.034 2.839 1.00 91.25 291 VAL A N 1
ATOM 2149 C CA . VAL A 1 291 ? 13.000 1.507 3.692 1.00 91.25 291 VAL A CA 1
ATOM 2150 C C . VAL A 1 291 ? 11.632 2.042 3.269 1.00 91.25 291 VAL A C 1
ATOM 2152 O O . VAL A 1 291 ? 10.654 1.302 3.330 1.00 91.25 291 VAL A O 1
ATOM 2155 N N . ALA A 1 292 ? 11.552 3.290 2.800 1.00 84.31 292 ALA A N 1
ATOM 2156 C CA . ALA A 1 292 ? 10.324 3.836 2.228 1.00 84.31 292 ALA A CA 1
ATOM 2157 C C . ALA A 1 292 ? 9.933 3.130 0.914 1.00 84.31 292 ALA A C 1
ATOM 2159 O O . ALA A 1 292 ? 8.768 2.776 0.754 1.00 84.31 292 ALA A O 1
ATOM 2160 N N . ASP A 1 293 ? 10.897 2.871 0.022 1.00 88.00 293 ASP A N 1
ATOM 2161 C CA . ASP A 1 293 ? 10.672 2.146 -1.239 1.00 88.00 293 ASP A CA 1
ATOM 2162 C C . ASP A 1 293 ? 10.301 0.663 -0.993 1.00 88.00 293 ASP A C 1
ATOM 2164 O O . ASP A 1 293 ? 9.386 0.133 -1.616 1.00 88.00 293 ASP A O 1
ATOM 2168 N N . LEU A 1 294 ? 10.935 -0.008 -0.023 1.00 90.44 294 LEU A N 1
ATOM 2169 C CA . LEU A 1 294 ? 10.543 -1.355 0.419 1.00 90.44 294 LEU A CA 1
ATOM 2170 C C . LEU A 1 294 ? 9.142 -1.366 1.047 1.00 90.44 294 LEU A C 1
ATOM 2172 O O . LEU A 1 294 ? 8.359 -2.280 0.803 1.00 90.44 294 LEU A O 1
ATOM 2176 N N . GLY A 1 295 ? 8.810 -0.342 1.838 1.00 83.19 295 GLY A N 1
ATOM 2177 C CA . GLY A 1 295 ? 7.508 -0.194 2.492 1.00 83.19 295 GLY A CA 1
ATOM 2178 C C . GLY A 1 295 ? 6.354 0.157 1.546 1.00 83.19 295 GLY A C 1
ATOM 2179 O O . GLY A 1 295 ? 5.198 -0.020 1.927 1.00 83.19 295 GLY A O 1
ATOM 2180 N N . SER A 1 296 ? 6.646 0.636 0.332 1.00 82.00 296 SER A N 1
ATOM 2181 C CA . SER A 1 296 ? 5.667 0.853 -0.744 1.00 82.00 296 SER A CA 1
ATOM 2182 C C . SER A 1 296 ? 5.584 -0.311 -1.741 1.00 82.00 296 SER A C 1
ATOM 2184 O O . SER A 1 296 ? 4.749 -0.269 -2.642 1.00 82.00 296 SER A O 1
ATOM 2186 N N . GLY A 1 297 ? 6.425 -1.340 -1.586 1.00 83.69 297 GLY A N 1
ATOM 2187 C CA . GLY A 1 297 ? 6.514 -2.485 -2.496 1.00 83.69 297 GLY A CA 1
ATOM 2188 C C . GLY A 1 297 ? 7.410 -2.266 -3.722 1.00 83.69 297 GLY A C 1
ATOM 2189 O O . GLY A 1 297 ? 7.562 -3.185 -4.526 1.00 83.69 297 GLY A O 1
ATOM 2190 N N . ASP A 1 298 ? 8.062 -1.107 -3.874 1.00 90.44 298 ASP A N 1
ATOM 2191 C CA . ASP A 1 298 ? 9.009 -0.849 -4.970 1.00 90.44 298 ASP A CA 1
ATOM 2192 C C . ASP A 1 298 ? 10.398 -1.452 -4.676 1.00 90.44 298 ASP A C 1
ATOM 2194 O O . ASP A 1 298 ? 11.435 -0.783 -4.597 1.00 90.44 298 ASP A O 1
ATOM 2198 N N . CYS A 1 299 ? 10.419 -2.777 -4.521 1.00 93.69 299 CYS A N 1
ATOM 2199 C CA . CYS A 1 299 ? 11.626 -3.541 -4.230 1.00 93.69 299 CYS A CA 1
ATOM 2200 C C . CYS A 1 299 ? 12.695 -3.427 -5.329 1.00 93.69 299 CYS A C 1
ATOM 2202 O O . CYS A 1 299 ? 13.886 -3.553 -5.039 1.00 93.69 299 CYS A O 1
ATOM 2204 N N . ARG A 1 300 ? 12.310 -3.130 -6.580 1.00 94.19 300 ARG A N 1
ATOM 2205 C CA . ARG A 1 300 ? 13.264 -2.920 -7.681 1.00 94.19 300 ARG A CA 1
ATOM 2206 C C . ARG A 1 300 ? 14.002 -1.588 -7.535 1.00 94.19 300 ARG A C 1
ATOM 2208 O O . ARG A 1 300 ? 15.228 -1.576 -7.661 1.00 94.19 300 ARG A O 1
ATOM 2215 N N . THR A 1 301 ? 13.301 -0.493 -7.229 1.00 91.00 301 THR A N 1
ATOM 2216 C CA . THR A 1 301 ? 13.948 0.796 -6.928 1.00 91.00 301 THR A CA 1
ATOM 2217 C C . THR A 1 301 ? 14.775 0.701 -5.647 1.00 91.00 301 THR A C 1
ATOM 2219 O O . THR A 1 301 ? 15.929 1.137 -5.640 1.00 91.00 301 THR A O 1
ATOM 2222 N N . ALA A 1 302 ? 14.255 0.047 -4.603 1.00 95.69 302 ALA A N 1
ATOM 2223 C CA . ALA A 1 302 ? 14.981 -0.190 -3.356 1.00 95.69 302 ALA A CA 1
ATOM 2224 C C . ALA A 1 302 ? 16.313 -0.932 -3.578 1.00 95.69 302 ALA A C 1
ATOM 2226 O O . ALA A 1 302 ? 17.358 -0.476 -3.108 1.00 95.69 302 ALA A O 1
ATOM 2227 N N . ALA A 1 303 ? 16.307 -2.031 -4.343 1.00 96.06 303 ALA A N 1
ATOM 2228 C CA . ALA A 1 303 ? 17.514 -2.786 -4.684 1.00 96.06 303 ALA A CA 1
ATOM 2229 C C . ALA A 1 303 ? 18.509 -1.952 -5.516 1.00 96.06 303 ALA A C 1
ATOM 2231 O O . ALA A 1 303 ? 19.716 -1.969 -5.261 1.00 96.06 303 ALA A O 1
ATOM 2232 N N . GLY A 1 304 ? 18.002 -1.163 -6.472 1.00 94.19 304 GLY A N 1
ATOM 2233 C CA . GLY A 1 304 ? 18.806 -0.233 -7.268 1.00 94.19 304 GLY A CA 1
ATOM 2234 C C . GLY A 1 304 ? 19.501 0.842 -6.425 1.00 94.19 304 GLY A C 1
ATOM 2235 O O . GLY A 1 304 ? 20.687 1.105 -6.628 1.00 94.19 304 GLY A O 1
ATOM 2236 N N . ARG A 1 305 ? 18.801 1.425 -5.441 1.00 95.69 305 ARG A N 1
ATOM 2237 C CA . ARG A 1 305 ? 19.386 2.379 -4.483 1.00 95.69 305 ARG A CA 1
ATOM 2238 C C . ARG A 1 305 ? 20.383 1.713 -3.539 1.00 95.69 305 ARG A C 1
ATOM 2240 O O . ARG A 1 305 ? 21.461 2.269 -3.326 1.00 95.69 305 ARG A O 1
ATOM 2247 N N . MET A 1 306 ? 20.061 0.530 -3.006 1.00 97.06 306 MET A N 1
ATOM 2248 C CA . MET A 1 306 ? 20.954 -0.195 -2.095 1.00 97.06 306 MET A CA 1
ATOM 2249 C C . MET A 1 306 ? 22.324 -0.448 -2.711 1.00 97.06 306 MET A C 1
ATOM 2251 O O . MET A 1 306 ? 23.319 -0.274 -2.019 1.00 97.06 306 MET A O 1
ATOM 2255 N N . ARG A 1 307 ? 22.402 -0.755 -4.010 1.00 96.94 307 ARG A N 1
ATOM 2256 C CA . ARG A 1 307 ? 23.680 -0.941 -4.711 1.00 96.94 307 ARG A CA 1
ATOM 2257 C C . ARG A 1 307 ? 24.634 0.253 -4.603 1.00 96.94 307 ARG A C 1
ATOM 2259 O O . ARG A 1 307 ? 25.847 0.059 -4.540 1.00 96.94 307 ARG A O 1
ATOM 2266 N N . GLY A 1 308 ? 24.107 1.480 -4.594 1.00 94.31 308 GLY A N 1
ATOM 2267 C CA . GLY A 1 308 ? 24.911 2.683 -4.353 1.00 94.31 308 GLY A CA 1
ATOM 2268 C C . GLY A 1 308 ? 25.473 2.693 -2.932 1.00 94.31 308 GLY A C 1
ATOM 2269 O O . GLY A 1 308 ? 26.682 2.782 -2.742 1.00 94.31 308 GLY A O 1
ATOM 2270 N N . ILE A 1 309 ? 24.600 2.472 -1.949 1.00 96.50 309 ILE A N 1
ATOM 2271 C CA . ILE A 1 309 ? 24.942 2.469 -0.521 1.00 96.50 309 ILE A CA 1
ATOM 2272 C C . ILE A 1 309 ? 25.941 1.344 -0.180 1.00 96.50 309 ILE A C 1
ATOM 2274 O O . ILE A 1 309 ? 26.885 1.573 0.570 1.00 96.50 309 ILE A O 1
ATOM 2278 N N . VAL A 1 310 ? 25.785 0.145 -0.756 1.00 97.00 310 VAL A N 1
ATOM 2279 C CA . VAL A 1 310 ? 26.719 -0.988 -0.595 1.00 97.00 310 VAL A CA 1
ATOM 2280 C C . VAL A 1 310 ? 28.095 -0.659 -1.167 1.00 97.00 310 VAL A C 1
ATOM 2282 O O . VAL A 1 310 ? 29.103 -0.968 -0.541 1.00 97.00 310 VAL A O 1
ATOM 2285 N N . ARG A 1 311 ? 28.160 0.004 -2.330 1.00 96.81 311 ARG A N 1
ATOM 2286 C CA . ARG A 1 311 ? 29.433 0.435 -2.929 1.00 96.81 311 ARG A CA 1
ATOM 2287 C C . ARG A 1 311 ? 30.165 1.462 -2.060 1.00 96.81 311 ARG A C 1
ATOM 2289 O O . ARG A 1 311 ? 31.390 1.458 -2.035 1.00 96.81 311 ARG A O 1
ATOM 2296 N N . GLU A 1 312 ? 29.425 2.323 -1.369 1.00 96.88 312 GLU A N 1
ATOM 2297 C CA . GLU A 1 312 ? 29.967 3.319 -0.436 1.00 96.88 312 GLU A CA 1
ATOM 2298 C C . GLU A 1 312 ? 30.371 2.719 0.926 1.00 96.88 312 GLU A C 1
ATOM 2300 O O . GLU A 1 312 ? 31.163 3.327 1.638 1.00 96.88 312 GLU A O 1
ATOM 2305 N N . ASN A 1 313 ? 29.853 1.536 1.287 1.00 95.88 313 ASN A N 1
ATOM 2306 C CA . ASN A 1 313 ? 30.039 0.888 2.595 1.00 95.88 313 ASN A CA 1
ATOM 2307 C C . ASN A 1 313 ? 30.327 -0.631 2.431 1.00 95.88 313 ASN A C 1
ATOM 2309 O O . ASN A 1 313 ? 29.535 -1.467 2.888 1.00 95.88 313 ASN A O 1
ATOM 2313 N N . PRO A 1 314 ? 31.413 -1.024 1.729 1.00 94.50 314 PRO A N 1
ATOM 2314 C CA . PRO A 1 314 ? 31.684 -2.424 1.372 1.00 94.50 314 PRO A CA 1
ATOM 2315 C C . PRO A 1 314 ? 32.055 -3.307 2.576 1.00 94.50 314 PRO A C 1
ATOM 2317 O O . PRO A 1 314 ? 31.952 -4.529 2.507 1.00 94.50 314 PRO A O 1
ATOM 2320 N N . ASP A 1 315 ? 32.461 -2.692 3.685 1.00 92.69 315 ASP A N 1
ATOM 2321 C CA . ASP A 1 315 ? 32.785 -3.304 4.975 1.00 92.69 315 ASP A CA 1
ATOM 2322 C C . ASP A 1 315 ? 31.543 -3.675 5.809 1.00 92.69 315 ASP A C 1
ATOM 2324 O O . ASP A 1 315 ? 31.669 -4.237 6.898 1.00 92.69 315 ASP A O 1
ATOM 2328 N N . MET A 1 316 ? 30.332 -3.417 5.297 1.00 92.88 316 MET A N 1
ATOM 2329 C CA . MET A 1 316 ? 29.068 -3.753 5.953 1.00 92.88 316 MET A CA 1
ATOM 2330 C C . MET A 1 316 ? 28.310 -4.885 5.222 1.00 92.88 316 MET A C 1
ATOM 2332 O O . MET A 1 316 ? 27.327 -4.612 4.524 1.00 92.88 316 MET A O 1
ATOM 2336 N N . PRO A 1 317 ? 28.648 -6.179 5.444 1.00 93.44 317 PRO A N 1
ATOM 2337 C CA . PRO A 1 317 ? 27.949 -7.340 4.866 1.00 93.44 317 PRO A CA 1
ATOM 2338 C C . PRO A 1 317 ? 26.419 -7.311 4.990 1.00 93.44 317 PRO A C 1
ATOM 2340 O O . PRO A 1 317 ? 25.699 -7.845 4.148 1.00 93.44 317 PRO A O 1
ATOM 2343 N N . ARG A 1 318 ? 25.898 -6.652 6.033 1.00 93.25 318 ARG A N 1
ATOM 2344 C CA . ARG A 1 318 ? 24.460 -6.459 6.266 1.00 93.25 318 ARG A CA 1
ATOM 2345 C C . ARG A 1 318 ? 23.771 -5.643 5.167 1.00 93.25 318 ARG A C 1
ATOM 2347 O O . ARG A 1 318 ? 22.614 -5.918 4.864 1.00 93.25 318 ARG A O 1
ATOM 2354 N N . LEU A 1 319 ? 24.459 -4.662 4.580 1.00 95.12 319 LEU A N 1
ATOM 2355 C CA . LEU A 1 319 ? 23.933 -3.862 3.472 1.00 95.12 319 LEU A CA 1
ATOM 2356 C C . LEU A 1 319 ? 23.909 -4.684 2.180 1.00 95.12 319 LEU A C 1
ATOM 2358 O O . LEU A 1 319 ? 22.917 -4.639 1.460 1.00 95.12 319 LEU A O 1
ATOM 2362 N N . GLY A 1 320 ? 24.943 -5.497 1.934 1.00 96.12 320 GLY A N 1
ATOM 2363 C CA . GLY A 1 320 ? 24.952 -6.463 0.830 1.00 96.12 320 GLY A CA 1
ATOM 2364 C C . GLY A 1 320 ? 23.819 -7.487 0.953 1.00 96.12 320 GLY A C 1
ATOM 2365 O O . GLY A 1 320 ? 23.105 -7.739 -0.015 1.00 96.12 320 GLY A O 1
ATOM 2366 N N . MET A 1 321 ? 23.576 -8.005 2.163 1.00 96.25 321 MET A N 1
ATOM 2367 C CA . MET A 1 321 ? 22.439 -8.891 2.435 1.00 96.25 321 MET A CA 1
ATOM 2368 C C . MET A 1 321 ? 21.106 -8.191 2.135 1.00 96.25 321 MET A C 1
ATOM 2370 O O . MET A 1 321 ? 20.253 -8.783 1.480 1.00 96.25 321 MET A O 1
ATOM 2374 N N . LEU A 1 322 ? 20.951 -6.918 2.523 1.00 96.56 322 LEU A N 1
ATOM 2375 C CA . LEU A 1 322 ? 19.748 -6.137 2.225 1.00 96.56 322 LEU A CA 1
ATOM 2376 C C . LEU A 1 322 ? 19.577 -5.843 0.720 1.00 96.56 322 LEU A C 1
ATOM 2378 O O . LEU A 1 322 ? 18.449 -5.891 0.238 1.00 96.56 322 LEU A O 1
ATOM 2382 N N . GLU A 1 323 ? 20.654 -5.597 -0.043 1.00 97.62 323 GLU A N 1
ATOM 2383 C CA . GLU A 1 323 ? 20.577 -5.494 -1.513 1.00 97.62 323 GLU A CA 1
ATOM 2384 C C . GLU A 1 323 ? 20.105 -6.822 -2.123 1.00 97.62 323 GLU A C 1
ATOM 2386 O O . GLU A 1 323 ? 19.157 -6.843 -2.907 1.00 97.62 323 GLU A O 1
ATOM 2391 N N . GLY A 1 324 ? 20.734 -7.937 -1.740 1.00 97.62 324 GLY A N 1
ATOM 2392 C CA . GLY A 1 324 ? 20.378 -9.268 -2.230 1.00 97.62 324 GLY A CA 1
ATOM 2393 C C . GLY A 1 324 ? 18.928 -9.638 -1.913 1.00 97.62 324 GLY A C 1
ATOM 2394 O O . GLY A 1 324 ? 18.207 -10.115 -2.786 1.00 97.62 324 GLY A O 1
ATOM 2395 N N . ALA A 1 325 ? 18.469 -9.341 -0.699 1.00 97.69 325 ALA A N 1
ATOM 2396 C CA . ALA A 1 325 ? 17.099 -9.588 -0.266 1.00 97.69 325 ALA A CA 1
ATOM 2397 C C . ALA A 1 325 ? 16.070 -8.659 -0.948 1.00 97.69 325 ALA A C 1
ATOM 2399 O O . ALA A 1 325 ? 14.961 -9.089 -1.263 1.00 97.69 325 ALA A O 1
ATOM 2400 N N . ALA A 1 326 ? 16.435 -7.413 -1.267 1.00 97.38 326 ALA A N 1
ATOM 2401 C CA . ALA A 1 326 ? 15.596 -6.541 -2.092 1.00 97.38 326 ALA A CA 1
ATOM 2402 C C . ALA A 1 326 ? 15.473 -7.071 -3.538 1.00 97.38 326 ALA A C 1
ATOM 2404 O O . ALA A 1 326 ? 14.396 -6.991 -4.128 1.00 97.38 326 ALA A O 1
ATOM 2405 N N . TRP A 1 327 ? 16.529 -7.686 -4.092 1.00 98.06 327 TRP A N 1
ATOM 2406 C CA . TRP A 1 327 ? 16.450 -8.389 -5.382 1.00 98.06 327 TRP A CA 1
ATOM 2407 C C . TRP A 1 327 ? 15.592 -9.662 -5.336 1.00 98.06 327 TRP A C 1
ATOM 2409 O O . TRP A 1 327 ? 14.944 -9.954 -6.342 1.00 98.06 327 TRP A O 1
ATOM 2419 N N . VAL A 1 328 ? 15.534 -10.374 -4.199 1.00 97.75 328 VAL A N 1
ATOM 2420 C CA . VAL A 1 328 ? 14.557 -11.461 -3.981 1.00 97.75 328 VAL A CA 1
ATOM 2421 C C . VAL A 1 328 ? 13.140 -10.907 -4.085 1.00 97.75 328 VAL A C 1
ATOM 2423 O O . VAL A 1 328 ? 12.402 -11.354 -4.954 1.00 97.75 328 VAL A O 1
ATOM 2426 N N . CYS A 1 329 ? 12.787 -9.889 -3.291 1.00 97.38 329 CYS A N 1
ATOM 2427 C CA . CYS A 1 329 ? 11.458 -9.262 -3.343 1.00 97.38 329 CYS A CA 1
ATOM 2428 C C . CYS A 1 329 ? 11.108 -8.729 -4.751 1.00 97.38 329 CYS A C 1
ATOM 2430 O O . CYS A 1 329 ? 9.979 -8.849 -5.214 1.00 97.38 329 CYS A O 1
ATOM 2432 N N . ALA A 1 330 ? 12.092 -8.209 -5.495 1.00 95.88 330 ALA A N 1
ATOM 2433 C CA . ALA A 1 330 ? 11.921 -7.778 -6.887 1.00 95.88 330 ALA A CA 1
ATOM 2434 C C . ALA A 1 330 ? 11.793 -8.931 -7.918 1.00 95.88 330 ALA A C 1
ATOM 2436 O O . ALA A 1 330 ? 11.823 -8.667 -9.127 1.00 95.88 330 ALA A O 1
ATOM 2437 N N . GLY A 1 331 ? 11.708 -10.189 -7.468 1.00 95.31 331 GLY A N 1
ATOM 2438 C CA . GLY A 1 331 ? 11.560 -11.391 -8.293 1.00 95.31 331 GLY A CA 1
ATOM 2439 C C . GLY A 1 331 ? 12.811 -11.798 -9.079 1.00 95.31 331 GLY A C 1
ATOM 2440 O O . GLY A 1 331 ? 12.717 -12.610 -9.996 1.00 95.31 331 GLY A O 1
ATOM 2441 N N . ASN A 1 332 ? 13.990 -11.241 -8.777 1.00 97.00 332 ASN A N 1
ATOM 2442 C CA . ASN A 1 332 ? 15.211 -11.478 -9.552 1.00 97.00 332 ASN A CA 1
ATOM 2443 C C . ASN A 1 332 ? 16.193 -12.402 -8.813 1.00 97.00 332 ASN A C 1
ATOM 2445 O O . ASN A 1 332 ? 17.217 -11.961 -8.282 1.00 97.00 332 ASN A O 1
ATOM 2449 N N . GLY A 1 333 ? 15.890 -13.705 -8.829 1.00 96.44 333 GLY A N 1
ATOM 2450 C CA . GLY A 1 333 ? 16.715 -14.743 -8.201 1.00 96.44 333 GLY A CA 1
ATOM 2451 C C . GLY A 1 333 ? 18.182 -14.710 -8.643 1.00 96.44 333 GLY A C 1
ATOM 2452 O O . GLY A 1 333 ? 19.074 -14.754 -7.804 1.00 96.44 333 GLY A O 1
ATOM 2453 N N . ALA A 1 334 ? 18.458 -14.513 -9.937 1.00 97.44 334 ALA A N 1
ATOM 2454 C CA . ALA A 1 334 ? 19.826 -14.488 -10.463 1.00 97.44 334 ALA A CA 1
ATOM 2455 C C . ALA A 1 334 ? 20.680 -13.320 -9.923 1.00 97.44 334 ALA A C 1
ATOM 2457 O O . ALA A 1 334 ? 21.860 -13.508 -9.612 1.00 97.44 334 ALA A O 1
ATOM 2458 N N . LYS A 1 335 ? 20.108 -12.111 -9.786 1.00 97.06 335 LYS A N 1
ATOM 2459 C CA . LYS A 1 335 ? 20.803 -10.960 -9.174 1.00 97.06 335 LYS A CA 1
ATOM 2460 C C . LYS A 1 335 ? 20.939 -11.134 -7.663 1.00 97.06 335 LYS A C 1
ATOM 2462 O O . LYS A 1 335 ? 22.009 -10.840 -7.137 1.00 97.06 335 LYS A O 1
ATOM 2467 N N . ALA A 1 336 ? 19.913 -11.661 -6.995 1.00 97.75 336 ALA A N 1
ATOM 2468 C CA . ALA A 1 336 ? 19.956 -11.967 -5.569 1.00 97.75 336 ALA A CA 1
ATOM 2469 C C . ALA A 1 336 ? 21.039 -13.007 -5.227 1.00 97.75 336 ALA A C 1
ATOM 2471 O O . ALA A 1 336 ? 21.900 -12.729 -4.397 1.00 97.75 336 ALA A O 1
ATOM 2472 N N . ASN A 1 337 ? 21.066 -14.155 -5.912 1.00 97.56 337 ASN A N 1
ATOM 2473 C CA . ASN A 1 337 ? 22.029 -15.240 -5.691 1.00 97.56 337 ASN A CA 1
ATOM 2474 C C . ASN A 1 337 ? 23.480 -14.744 -5.850 1.00 97.56 337 ASN A C 1
ATOM 2476 O O . ASN A 1 337 ? 24.303 -14.943 -4.959 1.00 97.56 337 ASN A O 1
ATOM 2480 N N . ARG A 1 338 ? 23.769 -13.966 -6.908 1.00 97.56 338 ARG A N 1
ATOM 2481 C CA . ARG A 1 338 ? 25.096 -13.356 -7.142 1.00 97.56 338 ARG A CA 1
ATOM 2482 C C . ARG A 1 338 ? 25.590 -12.487 -5.975 1.00 97.56 338 ARG A C 1
ATOM 2484 O O . ARG A 1 338 ? 26.796 -12.375 -5.783 1.00 97.56 338 ARG A O 1
ATOM 2491 N N . ILE A 1 339 ? 24.681 -11.861 -5.227 1.00 96.81 339 ILE A N 1
ATOM 2492 C CA . ILE A 1 339 ? 25.001 -11.005 -4.073 1.00 96.81 339 ILE A CA 1
ATOM 2493 C C . ILE A 1 339 ? 25.052 -11.826 -2.777 1.00 96.81 339 ILE A C 1
ATOM 2495 O O . ILE A 1 339 ? 25.939 -11.625 -1.952 1.00 96.81 339 ILE A O 1
ATOM 2499 N N . LEU A 1 340 ? 24.110 -12.752 -2.590 1.00 97.06 340 LEU A N 1
ATOM 2500 C CA . LEU A 1 340 ? 23.926 -13.498 -1.343 1.00 97.06 340 LEU A CA 1
ATOM 2501 C C . LEU A 1 340 ? 24.906 -14.665 -1.192 1.00 97.06 340 LEU A C 1
ATOM 2503 O O . LEU A 1 340 ? 25.357 -14.925 -0.079 1.00 97.06 340 LEU A O 1
ATOM 2507 N N . LYS A 1 341 ? 25.276 -15.347 -2.283 1.00 96.56 341 LYS A N 1
ATOM 2508 C CA . LYS A 1 341 ? 26.170 -16.510 -2.226 1.00 96.56 341 LYS A CA 1
ATOM 2509 C C . LYS A 1 341 ? 27.554 -16.173 -1.639 1.00 96.56 341 LYS A C 1
ATOM 2511 O O . LYS A 1 341 ? 27.909 -16.824 -0.656 1.00 96.56 341 LYS A O 1
ATOM 2516 N N . PRO A 1 342 ? 28.276 -15.118 -2.079 1.00 95.62 342 PRO A N 1
ATOM 2517 C CA . PRO A 1 342 ? 29.543 -14.729 -1.450 1.00 95.62 342 PRO A CA 1
ATOM 2518 C C . PRO A 1 342 ? 29.401 -14.366 0.036 1.00 95.62 342 PRO A C 1
ATOM 2520 O O . PRO A 1 342 ? 30.282 -14.662 0.835 1.00 95.62 342 PRO A O 1
ATOM 2523 N N . LEU A 1 343 ? 28.271 -13.768 0.437 1.00 94.38 343 LEU A N 1
ATOM 2524 C CA . LEU A 1 343 ? 27.991 -13.431 1.841 1.00 94.38 343 LEU A CA 1
ATOM 2525 C C . LEU A 1 343 ? 27.736 -14.669 2.716 1.00 94.38 343 LEU A C 1
ATOM 2527 O O . LEU A 1 343 ? 27.900 -14.599 3.932 1.00 94.38 343 LEU A O 1
ATOM 2531 N N . SER A 1 344 ? 27.334 -15.783 2.102 1.00 93.62 344 SER A N 1
ATOM 2532 C CA . SER A 1 344 ? 27.128 -17.080 2.755 1.00 93.62 344 SER A CA 1
ATOM 2533 C C . SER A 1 344 ? 28.420 -17.905 2.887 1.00 93.62 344 SER A C 1
ATOM 2535 O O . SER A 1 344 ? 28.488 -18.837 3.685 1.00 93.62 344 SER A O 1
ATOM 2537 N N . GLU A 1 345 ? 29.451 -17.533 2.123 1.00 92.44 345 GLU A N 1
ATOM 2538 C CA . GLU A 1 345 ? 30.784 -18.153 2.096 1.00 92.44 345 GLU A CA 1
ATOM 2539 C C . GLU A 1 345 ? 31.806 -17.386 2.965 1.00 92.44 345 GLU A C 1
ATOM 2541 O O . GLU A 1 345 ? 32.944 -17.827 3.115 1.00 92.44 345 GLU A O 1
ATOM 2546 N N . LEU A 1 346 ? 31.406 -16.257 3.571 1.00 89.06 346 LEU A N 1
ATOM 2547 C CA .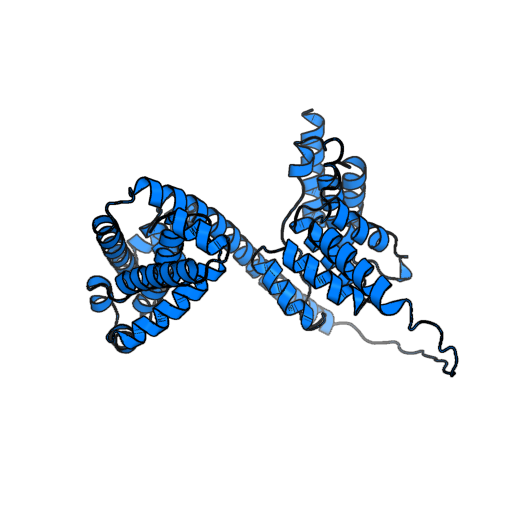 LEU A 1 346 ? 32.224 -15.520 4.537 1.00 89.06 346 LEU A CA 1
ATOM 2548 C C . LEU A 1 346 ? 32.590 -16.414 5.730 1.00 89.06 346 LEU A C 1
ATOM 2550 O O . LEU A 1 346 ? 31.720 -17.028 6.350 1.00 89.06 346 LEU A O 1
ATOM 2554 N N . GLU A 1 347 ? 33.878 -16.436 6.083 1.00 75.94 347 GLU A N 1
ATOM 2555 C CA . GLU A 1 347 ? 34.385 -17.208 7.218 1.00 75.94 347 GLU A CA 1
ATOM 2556 C C . GLU A 1 347 ? 33.613 -16.914 8.515 1.00 75.94 347 GLU A C 1
ATOM 2558 O O . GLU A 1 347 ? 33.186 -15.787 8.774 1.00 75.94 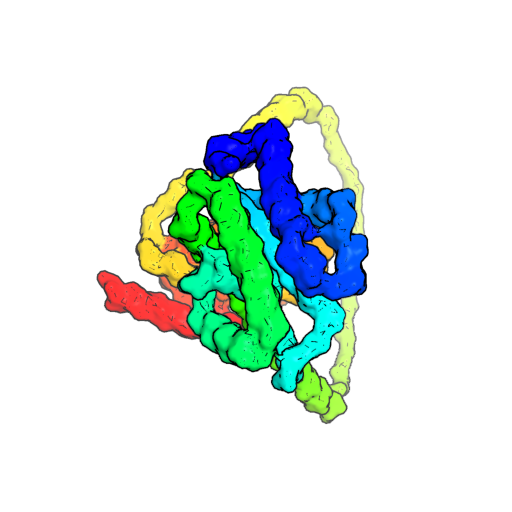347 GLU A O 1
ATOM 2563 N N . ALA A 1 348 ? 33.505 -17.912 9.400 1.00 63.16 348 ALA A N 1
ATOM 2564 C CA . ALA A 1 348 ? 32.811 -17.771 10.684 1.00 63.16 348 ALA A CA 1
ATOM 2565 C C . ALA A 1 348 ? 33.364 -16.622 11.563 1.00 63.16 348 ALA A C 1
ATOM 2567 O O . ALA A 1 348 ? 32.632 -16.052 12.374 1.00 63.16 348 ALA A O 1
ATOM 2568 N N . SER A 1 349 ? 34.633 -16.248 11.365 1.00 56.25 349 SER A N 1
ATOM 2569 C CA . SER A 1 349 ? 35.299 -15.079 11.956 1.00 56.25 349 SER A CA 1
ATOM 2570 C C . SER A 1 349 ? 34.605 -13.750 11.606 1.00 56.25 349 SER A C 1
ATOM 2572 O O . SER A 1 349 ? 34.49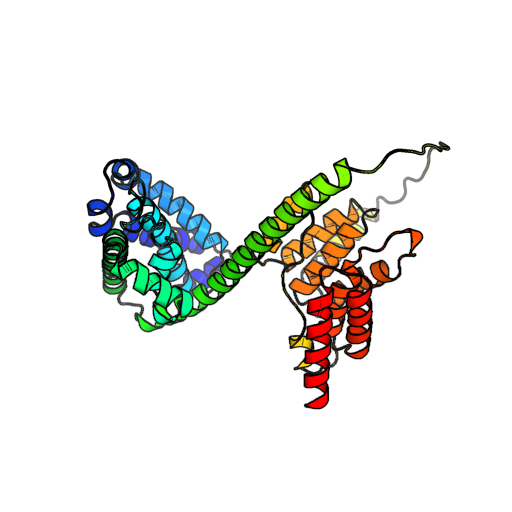1 -12.868 12.459 1.00 56.25 349 SER A O 1
ATOM 2574 N N . ALA A 1 350 ? 34.072 -13.626 10.387 1.00 64.75 350 ALA A N 1
ATOM 2575 C CA . ALA A 1 350 ? 33.405 -12.435 9.867 1.00 64.75 350 ALA A CA 1
ATOM 2576 C C . ALA A 1 350 ? 31.930 -12.303 10.297 1.00 64.75 350 ALA A C 1
ATOM 2578 O O . ALA A 1 350 ? 31.306 -11.290 9.990 1.00 64.75 350 ALA A O 1
ATOM 2579 N N . ASN A 1 351 ? 31.373 -13.288 11.021 1.00 68.62 351 ASN A N 1
ATOM 2580 C CA . ASN A 1 351 ? 29.959 -13.351 11.423 1.00 68.62 351 ASN A CA 1
ATOM 2581 C C . ASN A 1 351 ? 28.994 -13.063 10.248 1.00 68.62 351 ASN A C 1
ATOM 2583 O O . ASN A 1 351 ? 28.364 -11.996 10.232 1.00 68.62 351 ASN A O 1
ATOM 2587 N N . PRO A 1 352 ? 28.844 -13.991 9.279 1.00 77.50 352 PRO A N 1
ATOM 2588 C CA . PRO A 1 352 ? 27.925 -13.811 8.157 1.00 77.50 352 PRO A CA 1
ATOM 2589 C C . PRO A 1 352 ? 26.523 -13.387 8.638 1.00 77.50 352 PRO A C 1
ATOM 2591 O O . PRO A 1 352 ? 26.042 -13.879 9.671 1.00 77.50 352 PRO A O 1
ATOM 2594 N N . PRO A 1 353 ? 25.834 -12.465 7.933 1.00 87.06 353 PRO A N 1
ATOM 2595 C CA . PRO A 1 353 ? 24.487 -12.057 8.310 1.00 87.06 353 PRO A CA 1
ATOM 2596 C C . PRO A 1 353 ? 23.563 -13.278 8.311 1.00 87.06 353 PRO A C 1
ATOM 2598 O O . PRO A 1 353 ? 23.241 -13.790 7.251 1.00 87.06 353 PRO A O 1
ATOM 2601 N N . ARG A 1 354 ? 23.112 -13.741 9.484 1.00 89.56 354 ARG A N 1
ATOM 2602 C CA . ARG A 1 354 ? 22.384 -15.026 9.648 1.00 89.56 354 ARG A CA 1
ATOM 2603 C C . ARG A 1 354 ? 21.196 -15.221 8.695 1.00 89.56 354 ARG A C 1
ATOM 2605 O O . ARG A 1 354 ? 20.913 -16.336 8.281 1.00 89.56 354 ARG A O 1
ATOM 2612 N N . GLN A 1 355 ? 20.549 -14.120 8.311 1.00 94.25 355 GLN A N 1
ATOM 2613 C CA . GLN A 1 355 ? 19.438 -14.076 7.353 1.00 94.25 355 GLN A CA 1
ATOM 2614 C C . GLN A 1 355 ? 19.843 -14.395 5.899 1.00 94.25 355 GLN A C 1
ATOM 2616 O O . GLN A 1 355 ? 18.967 -14.568 5.055 1.00 94.25 355 GLN A O 1
ATOM 2621 N N . VAL A 1 356 ? 21.141 -14.487 5.585 1.00 96.12 356 VAL A N 1
ATOM 2622 C CA . VAL A 1 356 ? 21.648 -14.766 4.233 1.00 96.12 356 VAL A CA 1
ATOM 2623 C C . VAL A 1 356 ? 21.118 -16.093 3.700 1.00 96.12 356 VAL A C 1
ATOM 2625 O O . VAL A 1 356 ? 20.667 -16.132 2.563 1.00 96.12 356 VAL A O 1
ATOM 2628 N N . TRP A 1 357 ? 21.071 -17.144 4.526 1.00 96.75 357 TRP A N 1
ATOM 2629 C CA . TRP A 1 357 ? 20.588 -18.466 4.118 1.00 96.75 357 TRP A CA 1
ATOM 2630 C C . TRP A 1 357 ? 19.104 -18.466 3.741 1.00 96.75 357 TRP A C 1
ATOM 2632 O O . TRP A 1 357 ? 18.720 -19.127 2.779 1.00 96.75 357 TRP A O 1
ATOM 2642 N N . TRP A 1 358 ? 18.280 -17.679 4.443 1.00 97.44 358 TRP A N 1
ATOM 2643 C CA . TRP A 1 358 ? 16.860 -17.532 4.117 1.00 97.44 358 TRP A CA 1
ATOM 2644 C C . TRP A 1 358 ? 16.666 -16.909 2.733 1.00 97.44 358 TRP A C 1
ATOM 2646 O O . TRP A 1 358 ? 16.005 -17.497 1.880 1.00 97.44 358 TRP A O 1
ATOM 2656 N N . TYR A 1 359 ? 17.278 -15.749 2.480 1.00 97.75 359 TYR A N 1
ATOM 2657 C CA . TYR A 1 359 ? 17.136 -15.069 1.190 1.00 97.75 359 TYR A CA 1
ATOM 2658 C C . TYR A 1 359 ? 17.874 -15.799 0.056 1.00 97.75 359 TYR A C 1
ATOM 2660 O O . TYR A 1 359 ? 17.422 -15.757 -1.088 1.00 97.75 359 TYR A O 1
ATOM 2668 N N . LEU A 1 360 ? 18.971 -16.509 0.351 1.00 97.94 360 LEU A N 1
ATOM 2669 C CA . LEU A 1 360 ? 19.670 -17.345 -0.627 1.00 97.94 360 LEU A CA 1
ATOM 2670 C C . LEU A 1 360 ? 18.760 -18.486 -1.097 1.00 97.94 360 LEU A C 1
ATOM 2672 O O . LEU A 1 360 ? 18.615 -18.658 -2.307 1.00 97.94 360 LEU A O 1
ATOM 2676 N N . ALA A 1 361 ? 18.056 -19.160 -0.178 1.00 98.06 361 ALA A N 1
ATOM 2677 C CA . ALA A 1 361 ? 17.049 -20.159 -0.528 1.00 98.06 361 ALA A CA 1
ATOM 2678 C C . ALA A 1 361 ? 15.958 -19.588 -1.446 1.00 98.06 361 ALA A C 1
ATOM 2680 O O . ALA A 1 361 ? 15.676 -20.173 -2.489 1.00 98.06 361 ALA A O 1
ATOM 2681 N N . GLN A 1 362 ? 15.400 -18.413 -1.124 1.00 98.25 362 GLN A N 1
ATOM 2682 C CA . GLN A 1 362 ? 14.397 -17.774 -1.987 1.00 98.25 362 GLN A CA 1
ATOM 2683 C C . GLN A 1 362 ? 14.960 -17.463 -3.382 1.00 98.25 362 GLN A C 1
ATOM 2685 O O . GLN A 1 362 ? 14.303 -17.708 -4.392 1.00 98.25 362 GLN A O 1
ATOM 2690 N N . SER A 1 363 ? 16.207 -16.984 -3.462 1.00 97.94 363 SER A N 1
ATOM 2691 C CA . SER A 1 363 ? 16.868 -16.724 -4.746 1.00 97.94 363 SER A CA 1
ATOM 2692 C C . SER A 1 363 ? 17.084 -17.996 -5.578 1.00 97.94 363 SER A C 1
ATOM 2694 O O . SER A 1 363 ? 16.982 -17.944 -6.802 1.00 97.94 363 SER A O 1
ATOM 2696 N N . GLN A 1 364 ? 17.322 -19.135 -4.921 1.00 97.88 364 GLN A N 1
ATOM 2697 C CA . GLN A 1 364 ? 17.486 -20.448 -5.546 1.00 97.88 364 GLN A CA 1
ATOM 2698 C C . GLN A 1 364 ? 16.144 -21.022 -6.018 1.00 97.88 364 GLN A C 1
ATOM 2700 O O . GLN A 1 364 ? 16.072 -21.505 -7.146 1.00 97.88 364 GLN A O 1
ATOM 2705 N N . LEU A 1 365 ? 15.063 -20.870 -5.241 1.00 96.75 365 LEU A N 1
ATOM 2706 C CA . LEU A 1 365 ? 13.700 -21.213 -5.676 1.00 96.75 365 LEU A CA 1
ATOM 2707 C C . LEU A 1 365 ? 13.291 -20.422 -6.924 1.00 96.75 365 LEU A C 1
ATOM 2709 O O . LEU A 1 365 ? 12.845 -21.017 -7.902 1.00 96.75 365 LEU A O 1
ATOM 2713 N N . LEU A 1 366 ? 13.537 -19.106 -6.945 1.00 95.88 366 LEU A N 1
ATOM 2714 C CA . LEU A 1 366 ? 13.289 -18.250 -8.116 1.00 95.88 366 LEU A CA 1
ATOM 2715 C C . LEU A 1 366 ? 14.100 -18.654 -9.360 1.00 95.88 366 LEU A C 1
ATOM 2717 O O . LEU A 1 366 ? 13.710 -18.320 -10.477 1.00 95.88 366 LEU A O 1
ATOM 2721 N N . MET A 1 367 ? 15.220 -19.358 -9.181 1.00 95.69 367 MET A N 1
ATOM 2722 C CA . MET A 1 367 ? 16.032 -19.919 -10.267 1.00 95.69 367 MET A CA 1
ATOM 2723 C C . MET A 1 367 ? 15.647 -21.362 -10.638 1.00 95.69 367 MET A C 1
ATOM 2725 O O . MET A 1 367 ? 16.116 -21.856 -11.657 1.00 95.69 367 MET A O 1
ATOM 2729 N N . GLY A 1 368 ? 14.797 -22.032 -9.851 1.00 94.69 368 GLY A N 1
ATOM 2730 C CA . GLY A 1 368 ? 14.459 -23.452 -10.011 1.00 94.69 368 GLY A CA 1
ATOM 2731 C C . GLY A 1 368 ? 15.461 -24.433 -9.384 1.00 94.69 368 GLY A C 1
ATOM 2732 O O . GLY A 1 368 ? 15.319 -25.638 -9.570 1.00 94.69 368 GLY A O 1
ATOM 2733 N N . ASN A 1 369 ? 16.448 -23.951 -8.622 1.00 96.50 369 ASN A N 1
ATOM 2734 C CA . ASN A 1 369 ? 17.496 -24.764 -7.995 1.00 96.50 369 ASN A CA 1
ATOM 2735 C C . ASN A 1 369 ? 16.991 -25.399 -6.684 1.00 96.50 369 ASN A C 1
ATOM 2737 O O . ASN A 1 369 ? 17.372 -24.975 -5.591 1.00 96.50 369 ASN A O 1
ATOM 2741 N N . VAL A 1 370 ? 16.106 -26.396 -6.784 1.00 96.19 370 VAL A N 1
ATOM 2742 C CA . VAL A 1 370 ? 15.371 -26.942 -5.625 1.00 96.19 370 VAL A CA 1
ATOM 2743 C C . VAL A 1 370 ? 16.292 -27.563 -4.569 1.00 96.19 370 VAL A C 1
ATOM 2745 O O . VAL A 1 370 ? 16.152 -27.255 -3.386 1.00 96.19 370 VAL A O 1
ATOM 2748 N N . ASP A 1 371 ? 17.278 -28.366 -4.977 1.00 96.94 371 ASP A N 1
ATOM 2749 C CA . ASP A 1 371 ? 18.215 -29.014 -4.046 1.00 96.94 371 ASP A CA 1
ATOM 2750 C C . ASP A 1 371 ? 19.069 -28.000 -3.279 1.00 96.94 371 ASP A C 1
ATOM 2752 O O . ASP A 1 371 ? 19.259 -28.121 -2.066 1.00 96.94 371 ASP A O 1
ATOM 2756 N N . GLU A 1 372 ? 19.563 -26.964 -3.967 1.00 97.00 372 GLU A N 1
ATOM 2757 C CA . GLU A 1 372 ? 20.329 -25.902 -3.314 1.00 97.00 372 GLU A CA 1
ATOM 2758 C C . GLU A 1 372 ? 19.444 -25.091 -2.356 1.00 97.00 372 GLU A C 1
ATOM 2760 O O . GLU A 1 372 ? 19.875 -24.766 -1.248 1.00 97.00 372 GLU A O 1
ATOM 2765 N N . ALA A 1 373 ? 18.196 -24.805 -2.750 1.00 97.31 373 ALA A N 1
ATOM 2766 C CA . ALA A 1 373 ? 17.234 -24.117 -1.900 1.00 97.31 373 ALA A CA 1
ATOM 2767 C C . ALA A 1 373 ? 16.944 -24.916 -0.624 1.00 97.31 373 ALA A C 1
ATOM 2769 O O . ALA A 1 373 ? 16.999 -24.352 0.466 1.00 97.31 373 ALA A O 1
ATOM 2770 N N . LEU A 1 374 ? 16.713 -26.230 -0.727 1.00 97.62 374 LEU A N 1
ATOM 2771 C CA . LEU A 1 374 ? 16.520 -27.108 0.432 1.00 97.62 374 LEU A CA 1
ATOM 2772 C C . LEU A 1 374 ? 17.739 -27.093 1.370 1.00 97.62 374 LEU A C 1
ATOM 2774 O O . LEU A 1 374 ? 17.568 -26.973 2.585 1.00 97.62 374 LEU A O 1
ATOM 2778 N N . GLN A 1 375 ? 18.965 -27.136 0.838 1.00 97.50 375 GLN A N 1
ATOM 2779 C CA . GLN A 1 375 ? 20.187 -27.013 1.648 1.00 97.50 375 GLN A CA 1
ATOM 2780 C C . GLN A 1 375 ? 20.274 -25.654 2.364 1.00 97.50 375 GLN A C 1
ATOM 2782 O O . GLN A 1 375 ? 20.562 -25.601 3.563 1.00 97.50 375 GLN A O 1
ATOM 2787 N N . SER A 1 376 ? 19.980 -24.558 1.660 1.00 97.19 376 SER A N 1
ATOM 2788 C CA . SER A 1 376 ? 19.927 -23.210 2.236 1.00 97.19 376 SER A CA 1
ATOM 2789 C C . SER A 1 376 ? 18.831 -23.075 3.302 1.00 97.19 376 SER A C 1
ATOM 2791 O O . SER A 1 376 ? 19.066 -22.447 4.332 1.00 97.19 376 SER A O 1
ATOM 2793 N N . LEU A 1 377 ? 17.668 -23.717 3.134 1.00 97.50 377 LEU A N 1
ATOM 2794 C CA . LEU A 1 377 ? 16.604 -23.735 4.147 1.00 97.50 377 LEU A CA 1
ATOM 2795 C C . LEU A 1 377 ? 17.001 -24.529 5.395 1.00 97.50 377 LEU A C 1
ATOM 2797 O O . LEU A 1 377 ? 16.747 -24.059 6.502 1.00 97.50 377 LEU A O 1
ATOM 2801 N N . VAL A 1 378 ? 17.681 -25.672 5.257 1.00 97.00 378 VAL A N 1
ATOM 2802 C CA . VAL A 1 378 ? 18.218 -26.419 6.413 1.00 97.00 378 VAL A CA 1
ATOM 2803 C C . VAL A 1 378 ? 19.238 -25.572 7.185 1.00 97.00 378 VAL A C 1
ATOM 2805 O O . VAL A 1 378 ? 19.183 -25.512 8.415 1.00 97.00 378 VAL A O 1
ATOM 2808 N N . LYS A 1 379 ? 20.119 -24.837 6.492 1.00 95.88 379 LYS A N 1
ATOM 2809 C CA . LYS A 1 379 ? 21.019 -23.870 7.145 1.00 95.88 379 LYS A CA 1
ATOM 2810 C C . LYS A 1 379 ? 20.255 -22.722 7.806 1.00 95.88 379 LYS A C 1
ATOM 2812 O O . LYS A 1 379 ? 20.552 -22.382 8.947 1.00 95.88 379 LYS A O 1
ATOM 2817 N N . ALA A 1 380 ? 19.225 -22.172 7.161 1.00 95.69 380 ALA A N 1
ATOM 2818 C CA . ALA A 1 380 ? 18.377 -21.130 7.745 1.00 95.69 380 ALA A CA 1
ATOM 2819 C C . ALA A 1 380 ? 17.650 -21.612 9.018 1.00 95.69 380 ALA A C 1
ATOM 2821 O O . ALA A 1 380 ? 17.580 -20.871 9.997 1.00 95.69 380 ALA A O 1
ATOM 2822 N N . GLN A 1 381 ? 17.177 -22.863 9.058 1.00 96.19 381 GLN A N 1
ATOM 2823 C CA . GLN A 1 381 ? 16.609 -23.474 10.267 1.00 96.19 381 GLN A CA 1
ATOM 2824 C C . GLN A 1 381 ? 17.629 -23.518 11.415 1.00 96.19 381 GLN A C 1
ATOM 2826 O O . GLN A 1 381 ? 17.297 -23.198 12.560 1.00 96.19 381 GLN A O 1
ATOM 2831 N N . GLN A 1 382 ? 18.879 -23.880 11.128 1.00 95.31 382 GLN A N 1
ATOM 2832 C CA . GLN A 1 382 ? 19.937 -23.972 12.135 1.00 95.31 382 GLN A CA 1
ATOM 2833 C C . GLN A 1 382 ? 20.392 -22.580 12.609 1.00 95.31 382 GLN A C 1
ATOM 2835 O O . GLN A 1 382 ? 20.360 -22.294 13.811 1.00 95.31 382 GLN A O 1
ATOM 2840 N N . GLU A 1 383 ? 20.755 -21.703 11.671 1.00 92.44 383 GLU A N 1
ATOM 2841 C CA . GLU A 1 383 ? 21.496 -20.461 11.917 1.00 92.44 383 GLU A CA 1
ATOM 2842 C C . GLU A 1 383 ? 20.628 -19.203 12.084 1.00 92.44 383 GLU A C 1
ATOM 2844 O O . GLU A 1 383 ? 21.079 -18.256 12.740 1.00 92.44 383 GLU A O 1
ATOM 2849 N N . ASP A 1 384 ? 19.393 -19.171 11.562 1.00 91.19 384 ASP A N 1
ATOM 2850 C CA . ASP A 1 384 ? 18.497 -18.009 11.648 1.00 91.19 384 ASP A CA 1
ATOM 2851 C C . ASP A 1 384 ? 17.252 -18.255 12.528 1.00 91.19 384 ASP A C 1
ATOM 2853 O O . ASP A 1 384 ? 16.209 -18.724 12.059 1.00 91.19 384 ASP A O 1
ATOM 2857 N N . PRO A 1 385 ? 17.290 -17.840 13.810 1.00 90.06 385 PRO A N 1
ATOM 2858 C CA . PRO A 1 385 ? 16.144 -17.934 14.707 1.00 90.06 385 PRO A CA 1
ATOM 2859 C C . PRO A 1 385 ? 14.888 -17.176 14.256 1.00 90.06 385 PRO A C 1
ATOM 2861 O O . PRO A 1 385 ? 13.821 -17.466 14.792 1.00 90.06 385 PRO A O 1
ATOM 2864 N N . ARG A 1 386 ? 14.979 -16.190 13.346 1.00 89.94 386 ARG A N 1
ATOM 2865 C CA . ARG A 1 386 ? 13.798 -15.448 12.866 1.00 89.94 386 ARG A CA 1
ATOM 2866 C C . ARG A 1 386 ? 13.039 -16.207 11.789 1.00 89.94 386 ARG A C 1
ATOM 2868 O O . ARG A 1 386 ? 11.811 -16.228 11.815 1.00 89.94 386 ARG A O 1
ATOM 2875 N N . HIS A 1 387 ? 13.766 -16.819 10.859 1.00 94.19 387 HIS A N 1
ATOM 2876 C CA . HIS A 1 387 ? 13.173 -17.505 9.714 1.00 94.19 387 HIS A CA 1
ATOM 2877 C C . HIS A 1 387 ? 13.029 -19.018 9.913 1.00 94.19 387 HIS A C 1
ATOM 2879 O O . HIS A 1 387 ? 12.315 -19.633 9.132 1.00 94.19 387 HIS A O 1
ATOM 2885 N N . ARG A 1 388 ? 13.595 -19.614 10.978 1.00 94.88 388 ARG A N 1
ATOM 2886 C CA . ARG A 1 388 ? 13.522 -21.060 11.280 1.00 94.88 388 ARG A CA 1
ATOM 2887 C C . ARG A 1 388 ? 12.164 -21.707 10.997 1.00 94.88 388 ARG A C 1
ATOM 2889 O O . ARG A 1 388 ? 12.107 -22.640 10.208 1.00 94.88 388 ARG A O 1
ATOM 2896 N N . ALA A 1 389 ? 11.085 -21.204 11.600 1.00 94.12 389 ALA A N 1
ATOM 2897 C CA . ALA A 1 389 ? 9.752 -21.791 11.431 1.00 94.12 389 ALA A CA 1
ATOM 2898 C C . ALA A 1 389 ? 9.196 -21.617 10.003 1.00 94.12 389 ALA A C 1
ATOM 2900 O O . ALA A 1 389 ? 8.504 -22.499 9.502 1.00 94.12 389 ALA A O 1
ATOM 2901 N N . ARG A 1 390 ? 9.533 -20.510 9.319 1.00 95.56 390 ARG A N 1
ATOM 2902 C CA . ARG A 1 390 ? 9.171 -20.305 7.904 1.00 95.56 390 ARG A CA 1
ATOM 2903 C C . ARG A 1 390 ? 9.942 -21.275 7.006 1.00 95.56 390 ARG A C 1
ATOM 2905 O O . ARG A 1 390 ? 9.352 -21.876 6.121 1.00 95.56 390 ARG A O 1
ATOM 2912 N N . ALA A 1 391 ? 11.230 -21.483 7.279 1.00 96.94 391 ALA A N 1
ATOM 2913 C CA . ALA A 1 391 ? 12.086 -22.419 6.557 1.00 96.94 391 ALA A CA 1
ATOM 2914 C C . ALA A 1 391 ? 11.721 -23.890 6.801 1.00 96.94 391 ALA A C 1
ATOM 2916 O O . ALA A 1 391 ? 11.889 -24.712 5.909 1.00 96.94 391 ALA A O 1
ATOM 2917 N N . GLU A 1 392 ? 11.211 -24.242 7.979 1.00 97.12 392 GLU A N 1
ATOM 2918 C CA . GLU A 1 392 ? 10.648 -25.568 8.257 1.00 97.12 392 GLU A CA 1
ATOM 2919 C C . GLU A 1 392 ? 9.363 -25.808 7.453 1.00 97.12 392 GLU A C 1
ATOM 2921 O O . GLU A 1 392 ? 9.284 -26.781 6.702 1.00 97.12 392 GLU A O 1
ATOM 2926 N N . ALA A 1 393 ? 8.409 -24.871 7.508 1.00 96.38 393 ALA A N 1
ATOM 2927 C CA . ALA A 1 393 ? 7.173 -24.948 6.730 1.00 96.38 393 ALA A CA 1
ATOM 2928 C C . ALA A 1 393 ? 7.429 -24.977 5.210 1.00 96.38 393 ALA A C 1
ATOM 2930 O O . ALA A 1 393 ? 6.836 -25.782 4.496 1.00 96.38 393 ALA A O 1
ATOM 2931 N N . GLN A 1 394 ? 8.349 -24.147 4.710 1.00 97.06 394 GLN A N 1
ATOM 2932 C CA . GLN A 1 394 ? 8.667 -24.080 3.284 1.00 97.06 394 GLN A CA 1
ATOM 2933 C C . GLN A 1 394 ? 9.369 -25.350 2.777 1.00 97.06 394 GLN A C 1
ATOM 2935 O O . GLN A 1 394 ? 9.097 -25.772 1.658 1.00 97.06 394 GLN A O 1
ATOM 2940 N N . VAL A 1 395 ? 10.198 -26.018 3.595 1.00 97.56 395 VAL A N 1
ATOM 2941 C CA . VAL A 1 395 ? 10.729 -27.356 3.259 1.00 97.56 395 VAL A CA 1
ATOM 2942 C C . VAL A 1 395 ? 9.603 -28.386 3.122 1.00 97.56 395 VAL A C 1
ATOM 2944 O O . VAL A 1 395 ? 9.690 -29.243 2.245 1.00 97.56 395 VAL A O 1
ATOM 2947 N N . GLY A 1 396 ? 8.550 -28.301 3.943 1.00 96.31 396 GLY A N 1
ATOM 2948 C CA . GLY A 1 396 ? 7.340 -29.117 3.788 1.00 96.31 396 GLY A CA 1
ATOM 2949 C C . GLY A 1 396 ? 6.658 -28.877 2.440 1.00 96.31 396 GLY A C 1
ATOM 2950 O O . GLY A 1 396 ? 6.542 -29.804 1.644 1.00 96.31 396 GLY A O 1
ATOM 2951 N N . LEU A 1 397 ? 6.326 -27.617 2.139 1.00 95.56 397 LEU A N 1
ATOM 2952 C CA . LEU A 1 397 ? 5.672 -27.221 0.882 1.00 95.56 397 LEU A CA 1
ATOM 2953 C C . LEU A 1 397 ? 6.475 -27.611 -0.370 1.00 95.56 397 LEU A C 1
ATOM 2955 O O . LEU A 1 397 ? 5.894 -28.023 -1.370 1.00 95.56 397 LEU A O 1
ATOM 2959 N N . ILE A 1 398 ? 7.808 -27.499 -0.331 1.00 95.50 398 ILE A N 1
ATOM 2960 C CA . ILE A 1 398 ? 8.672 -27.919 -1.445 1.00 95.50 398 ILE A CA 1
ATOM 2961 C C . ILE A 1 398 ? 8.612 -29.438 -1.639 1.00 95.50 398 ILE A C 1
ATOM 2963 O O . ILE A 1 398 ? 8.547 -29.889 -2.776 1.00 95.50 398 ILE A O 1
ATOM 2967 N N . LYS A 1 399 ? 8.615 -30.230 -0.559 1.00 95.81 399 LYS A N 1
ATOM 2968 C CA . LYS A 1 399 ? 8.508 -31.695 -0.651 1.00 95.81 399 LYS A CA 1
ATOM 2969 C C . LYS A 1 399 ? 7.147 -32.130 -1.182 1.00 95.81 399 LYS A C 1
ATOM 2971 O O . LYS A 1 399 ? 7.108 -32.884 -2.140 1.00 95.81 399 LYS A O 1
ATOM 2976 N N . GLU A 1 400 ? 6.060 -31.578 -0.647 1.00 94.62 400 GLU A N 1
ATOM 2977 C CA . GLU A 1 400 ? 4.700 -31.838 -1.141 1.00 94.62 400 GLU A CA 1
ATOM 2978 C C . GLU A 1 400 ? 4.556 -31.492 -2.633 1.00 94.62 400 GLU A C 1
ATOM 2980 O O . GLU A 1 400 ? 3.924 -32.230 -3.385 1.00 94.62 400 GLU A O 1
ATOM 2985 N N . ALA A 1 401 ? 5.181 -30.399 -3.086 1.00 93.31 401 ALA A N 1
ATOM 2986 C CA . ALA A 1 401 ? 5.191 -30.015 -4.496 1.00 93.31 401 ALA A CA 1
ATOM 2987 C C . ALA A 1 401 ? 6.061 -30.925 -5.383 1.00 93.31 401 ALA A C 1
ATOM 2989 O O . ALA A 1 401 ? 5.749 -31.067 -6.562 1.00 93.31 401 ALA A O 1
ATOM 2990 N N . LEU A 1 402 ? 7.130 -31.526 -4.846 1.00 90.62 402 LEU A N 1
ATOM 2991 C CA . LEU A 1 402 ? 7.957 -32.515 -5.551 1.00 90.62 402 LEU A CA 1
ATOM 2992 C C . LEU A 1 402 ? 7.274 -33.889 -5.623 1.00 90.62 402 LEU A C 1
ATOM 2994 O O . LEU A 1 402 ? 7.338 -34.530 -6.664 1.00 90.62 402 LEU A O 1
ATOM 2998 N N . ASP A 1 403 ? 6.597 -34.317 -4.555 1.00 93.88 403 ASP A N 1
ATOM 2999 C CA . ASP A 1 403 ? 5.864 -35.591 -4.492 1.00 93.88 403 ASP A CA 1
ATOM 3000 C C . ASP A 1 403 ? 4.609 -35.596 -5.396 1.00 93.88 403 ASP A C 1
ATOM 3002 O O . ASP A 1 403 ? 4.073 -36.656 -5.723 1.00 93.88 403 ASP A O 1
ATOM 3006 N N . ALA A 1 404 ? 4.127 -34.414 -5.796 1.00 89.81 404 ALA A N 1
ATOM 3007 C CA . ALA A 1 404 ? 2.973 -34.222 -6.677 1.00 89.81 404 ALA A CA 1
ATOM 3008 C C . ALA A 1 404 ? 3.319 -34.144 -8.183 1.00 89.81 404 ALA A C 1
ATOM 3010 O O . ALA A 1 404 ? 2.417 -33.892 -8.990 1.00 89.81 404 ALA A O 1
ATOM 3011 N N . MET A 1 405 ? 4.595 -34.312 -8.558 1.00 86.12 405 MET A N 1
ATOM 3012 C CA . MET A 1 405 ? 5.111 -34.221 -9.935 1.00 86.12 405 MET A CA 1
ATOM 3013 C C . MET A 1 405 ? 5.506 -35.573 -10.534 1.00 86.12 405 MET A C 1
ATOM 3015 O O . MET A 1 405 ? 5.252 -35.726 -11.750 1.00 86.12 405 MET A O 1
#

pLDDT: mean 83.15, std 18.19, range [34.25, 98.25]

Foldseek 3Di:
DWLVLLVCVVVPPPVSLVVLLVVLLVLLLLLLVPPLLLVLFDPVCNVQRVDPVSSSVVSNVLSVVLVVVSDNTPLLSSLSSLLSSQQVSLVRNQPPDQAFPVNHHADRSNLLSCCLLAVPLPDVVSSVVVVVVCVRGVSSVSSSVSSNVSVVVVCVVPVVDDSVNSNVSSSVVVVLVVVLVVVVVVVVVVVVVVVVVVVVVVVVPVVDDDDDDDDDDDDDDDDDDDDDDDCVVCVVVVVVVCVVVVVVCVVVPPPPPCPPDAPVPQLVLFDLQQDDDDPCVVDDVQCVVLVVCSSSLVLVVSLVSLVVVCVVCVLDLVSLLNSLSSCLNVLQLPSSLVSLVVLVVDDVVSVRPLCSLVSNLSSCSSVNVLVSSLVSLVSNLVRPPVCNVVSVVSNVVSVVVVVVD